Protein AF-0000000066663938 (afdb_homodimer)

Solvent-accessible surface area (backbone atoms only — not comparable to full-atom values): 31723 Å² total; per-residue (Å²): 136,83,80,75,76,76,66,83,67,75,71,70,69,79,73,55,31,62,50,38,33,52,41,7,46,52,50,48,52,39,32,51,70,61,69,44,49,64,62,58,51,16,53,75,69,70,47,55,51,65,57,51,51,29,36,38,62,12,59,49,89,76,73,57,59,69,59,50,51,50,51,25,60,74,40,65,51,56,67,74,59,42,45,27,44,40,19,33,60,68,52,79,90,44,55,67,40,74,49,52,59,57,61,68,32,47,70,86,52,59,66,61,61,63,55,56,70,59,35,40,34,38,45,33,38,27,58,70,50,73,56,68,70,65,52,41,65,61,45,44,39,40,27,46,48,47,55,41,70,82,54,51,72,66,56,48,50,50,53,34,49,57,48,54,57,56,30,46,50,58,65,38,85,76,78,41,21,33,38,40,36,39,34,29,45,49,32,79,55,36,36,44,63,44,46,66,37,40,19,52,40,30,42,48,46,34,57,48,41,70,41,91,48,31,45,46,24,32,29,44,40,80,49,35,56,77,55,30,57,68,60,66,42,35,34,40,36,32,44,52,55,44,99,87,63,44,66,66,47,80,52,37,33,39,33,79,47,65,65,28,37,38,39,35,47,44,67,69,56,44,50,51,50,52,52,48,51,53,52,51,54,68,58,20,42,54,54,67,60,22,35,49,49,31,45,49,52,17,49,60,38,69,99,136,84,81,77,78,78,67,86,68,76,72,70,70,79,73,55,30,62,51,38,33,52,41,7,46,53,50,47,52,39,31,50,73,61,68,44,51,64,62,56,50,16,52,76,69,70,46,54,52,65,56,52,51,30,35,38,62,12,58,50,87,75,72,56,57,67,58,50,52,49,50,26,59,76,41,64,50,55,65,74,57,40,45,25,45,38,19,33,58,67,51,80,88,43,55,67,39,76,48,51,59,58,59,68,31,45,69,85,52,61,66,60,60,64,54,57,70,59,35,42,35,38,46,31,38,26,56,69,50,73,56,69,69,65,50,41,64,60,45,45,40,40,28,47,49,46,54,40,69,82,55,51,73,66,54,48,50,51,54,33,49,57,48,54,58,55,30,46,52,58,64,38,84,77,78,40,20,34,37,41,37,39,34,29,44,51,34,78,55,37,36,44,64,42,45,65,37,40,20,52,39,30,42,48,46,36,57,50,42,70,40,91,47,30,44,47,25,32,29,45,40,80,51,35,56,77,55,30,55,68,60,66,41,36,34,39,36,32,46,50,54,44,97,86,63,44,64,67,46,80,51,37,32,39,33,79,46,65,65,29,36,37,40,35,47,46,65,70,56,44,51,50,53,53,52,47,51,53,51,50,55,69,58,20,42,54,53,66,59,22,34,51,49,29,46,51,52,18,49,59,39,68,99

Foldseek 3Di:
DPPPPPPVPPPPLLAAALLQQLLLCVLVVLCVVLVHDLVRLCVVLVHDSVQNVCSSRRNHPADDLVSLVVSCVVSVPDPLVSQQSSLSRPDDRDQKDWFFEPDSHHNVDDSVLSVLLLFQEKQKEAEAADDLLQADLLLQLQVVCVVCVPDDPVRSNVSSVVSPVSNCQQVPPPRRHAYAYEYECNNLVPDGNALLSSLVSLLSLLVVCVDPRYFYWYQYVVLPQQVVDDPHIKMKTARFADPVRHGPHAIWIWDDDDRTIIIHRPPVVSVVVVVVSVRSQVNTDGRVVRSVVSNVSSVVSVD/DPPPPPPPPPPPLLAAALLQQLLLCVLVVLCVVLVHDLVRLCVVLVHDSVQNVCSSRRNHPADDLVSLVVSCVVSVPDPLVSQQSSLSNPDDRDQKDWFFEPDSHHNVDDSVLSVLLQFQEKQKEAEAADDLLQADLLLQLQVVCVVCVPDDPVRSNVSSVVSPVSNCQQVPDPRRHAYAYEYECNNLVDDGNALLSSLVSLLSLLVVCVDPRYFYWYQYVVLPQQVVDDPHIKMKTARFAPPVRHGPHAIWIWDDDDRTIIIHRPPVVSVVVVVVSVRSQVNTDGRVVRSVVSNVSSVVSVD

Structure (mmCIF, N/CA/C/O backbone):
data_AF-0000000066663938-model_v1
#
loop_
_entity.id
_entity.type
_entity.pdbx_description
1 polymer 'Putative DNA-binding protein'
#
loop_
_atom_site.group_PDB
_atom_site.id
_atom_site.type_symbol
_atom_site.label_atom_id
_atom_site.label_alt_id
_atom_site.label_comp_id
_atom_site.label_asym_id
_atom_site.label_entity_id
_atom_site.label_seq_id
_atom_site.pdbx_PDB_ins_code
_atom_site.Cartn_x
_atom_site.Cartn_y
_atom_site.Cartn_z
_atom_site.occupancy
_atom_site.B_iso_or_equiv
_atom_site.auth_seq_id
_atom_site.auth_comp_id
_atom_site.auth_asym_id
_atom_site.auth_atom_id
_atom_site.pdbx_PDB_model_num
ATOM 1 N N . MET A 1 1 ? 27.156 15.609 -47.469 1 27.94 1 MET A N 1
ATOM 2 C CA . MET A 1 1 ? 26.047 16.125 -46.656 1 27.94 1 MET A CA 1
ATOM 3 C C . MET A 1 1 ? 26.062 15.523 -45.25 1 27.94 1 MET A C 1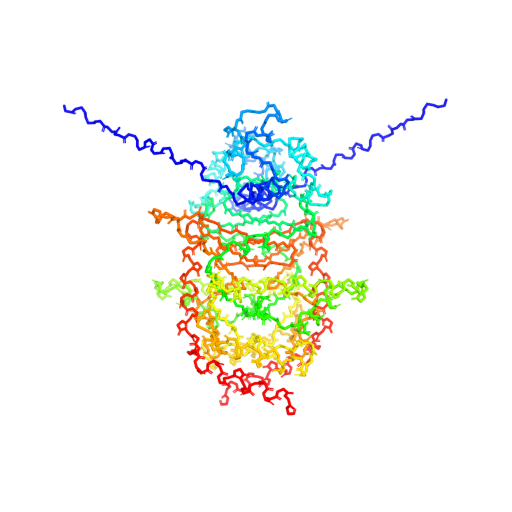
ATOM 5 O O . MET A 1 1 ? 25.922 14.312 -45.094 1 27.94 1 MET A O 1
ATOM 9 N N . SER A 1 2 ? 26.875 16.109 -44.25 1 29.33 2 SER A N 1
ATOM 10 C CA . SER A 1 2 ? 27.5 15.719 -42.969 1 29.33 2 SER A CA 1
ATOM 11 C C . SER A 1 2 ? 26.469 15.594 -41.875 1 29.33 2 SER A C 1
ATOM 13 O O . SER A 1 2 ? 25.953 16.609 -41.375 1 29.33 2 SER A O 1
ATOM 15 N N . GLY A 1 3 ? 25.516 14.672 -42.031 1 29.12 3 GLY A N 1
ATOM 16 C CA . GLY A 1 3 ? 24.344 14.609 -41.188 1 29.12 3 GLY A CA 1
ATOM 17 C C . GLY A 1 3 ? 24.672 14.5 -39.688 1 29.12 3 GLY A C 1
ATOM 18 O O . GLY A 1 3 ? 25.281 13.516 -39.281 1 29.12 3 GLY A O 1
ATOM 19 N N . ASN A 1 4 ? 24.891 15.703 -39 1 29.59 4 ASN A N 1
ATOM 20 C CA . ASN A 1 4 ? 25.234 15.984 -37.625 1 29.59 4 ASN A CA 1
ATOM 21 C C . ASN A 1 4 ? 24.25 15.344 -36.656 1 29.59 4 ASN A C 1
ATOM 23 O O . ASN A 1 4 ? 23.078 15.719 -36.625 1 29.59 4 ASN A O 1
ATOM 27 N N . HIS A 1 5 ? 24.266 14.031 -36.5 1 30.41 5 HIS A N 1
ATOM 28 C CA . HIS A 1 5 ? 23.422 13.367 -35.531 1 30.41 5 HIS A CA 1
ATOM 29 C C . HIS A 1 5 ? 23.594 13.984 -34.125 1 30.41 5 HIS A C 1
ATOM 31 O O . HIS A 1 5 ? 24.688 13.914 -33.562 1 30.41 5 HIS A O 1
ATOM 37 N N . ASP A 1 6 ? 22.938 15.141 -33.844 1 27.73 6 ASP A N 1
ATOM 38 C CA . ASP A 1 6 ? 22.891 15.797 -32.531 1 27.73 6 ASP A CA 1
ATOM 39 C C . ASP A 1 6 ? 22.531 14.797 -31.453 1 27.73 6 ASP A C 1
ATOM 41 O O . ASP A 1 6 ? 21.5 14.133 -31.516 1 27.73 6 ASP A O 1
ATOM 45 N N . ARG A 1 7 ? 23.516 14.156 -30.875 1 31.75 7 ARG A N 1
ATOM 46 C CA . ARG A 1 7 ? 23.391 13.359 -29.656 1 31.75 7 ARG A CA 1
ATOM 47 C C . ARG A 1 7 ? 22.594 14.086 -28.578 1 31.75 7 ARG A C 1
ATOM 49 O O . ARG A 1 7 ? 22.891 15.242 -28.266 1 31.75 7 ARG A O 1
ATOM 56 N N . PRO A 1 8 ? 21.297 13.789 -28.438 1 31.58 8 PRO A N 1
ATOM 57 C CA . PRO A 1 8 ? 20.594 14.578 -27.406 1 31.58 8 PRO A CA 1
ATOM 58 C C . PRO A 1 8 ? 21.391 14.672 -26.109 1 31.58 8 PRO A C 1
ATOM 60 O O . PRO A 1 8 ? 21.75 13.641 -25.531 1 31.58 8 PRO A O 1
ATOM 63 N N . SER A 1 9 ? 22.422 15.484 -25.969 1 31.88 9 SER A N 1
ATOM 64 C CA . SER A 1 9 ? 23.219 15.836 -24.797 1 31.88 9 SER A CA 1
ATOM 65 C C . SER A 1 9 ? 22.328 16.203 -23.609 1 31.88 9 SER A C 1
ATOM 67 O O . SER A 1 9 ? 22.797 16.797 -22.641 1 31.88 9 SER A O 1
ATOM 69 N N . GLY A 1 10 ? 21 16.203 -23.75 1 30.73 10 GLY A N 1
ATOM 70 C CA . GLY A 1 10 ? 20.328 16.828 -22.625 1 30.73 10 GLY A CA 1
ATOM 71 C C . GLY A 1 10 ? 20.766 16.281 -21.281 1 30.73 10 GLY A C 1
ATOM 72 O O . GLY A 1 10 ? 20.781 15.062 -21.078 1 30.73 10 GLY A O 1
ATOM 73 N N . THR A 1 11 ? 21.766 16.859 -20.672 1 33.12 11 THR A N 1
ATOM 74 C CA . THR A 1 11 ? 22.109 16.75 -19.25 1 33.12 11 THR A CA 1
ATOM 75 C C . THR A 1 11 ? 20.859 16.547 -18.406 1 33.12 11 THR A C 1
ATOM 77 O O . THR A 1 11 ? 20.047 17.453 -18.266 1 33.12 11 THR A O 1
ATOM 80 N N . GLU A 1 12 ? 20.094 15.609 -18.609 1 36.34 12 GLU A N 1
ATOM 81 C CA . GLU A 1 12 ? 19.047 15.352 -17.625 1 36.34 12 GLU A CA 1
ATOM 82 C C . GLU A 1 12 ? 19.516 15.672 -16.219 1 36.34 12 GLU A C 1
ATOM 84 O O . GLU A 1 12 ? 20.453 15.039 -15.703 1 36.34 12 GLU A O 1
ATOM 89 N N . SER A 1 13 ? 19.828 16.953 -15.836 1 39.16 13 SER A N 1
ATOM 90 C CA . SER A 1 13 ? 20.078 17.391 -14.469 1 39.16 13 SER A CA 1
ATOM 91 C C . SER A 1 13 ? 19.594 16.344 -13.461 1 39.16 13 SER A C 1
ATOM 93 O O . SER A 1 13 ? 18.453 15.883 -13.531 1 39.16 13 SER A O 1
ATOM 95 N N . ALA A 1 14 ? 20.375 15.414 -13.086 1 47.41 14 ALA A N 1
ATOM 96 C CA . ALA A 1 14 ? 20.172 14.359 -12.102 1 47.41 14 ALA A CA 1
ATOM 97 C C . ALA A 1 14 ? 19.141 14.781 -11.055 1 47.41 14 ALA A C 1
ATOM 99 O O . ALA A 1 14 ? 19.438 15.617 -10.195 1 47.41 14 ALA A O 1
ATOM 100 N N . SER A 1 15 ? 17.828 15.031 -11.375 1 60.56 15 SER A N 1
ATOM 101 C CA . SER A 1 15 ? 16.672 15.43 -10.562 1 60.56 15 SER A CA 1
ATOM 102 C C . SER A 1 15 ? 16.75 14.836 -9.164 1 60.56 15 SER A C 1
ATOM 104 O O . SER A 1 15 ? 17.062 13.656 -9 1 60.56 15 SER A O 1
ATOM 106 N N . SER A 1 16 ? 16.875 15.727 -8.148 1 78.5 16 SER A N 1
ATOM 107 C CA . SER A 1 16 ? 16.984 15.445 -6.719 1 78.5 16 SER A CA 1
ATOM 108 C C . SER A 1 16 ? 15.891 14.484 -6.27 1 78.5 16 SER A C 1
ATOM 110 O O . SER A 1 16 ? 14.766 14.531 -6.766 1 78.5 16 SER A O 1
ATOM 112 N N . THR A 1 17 ? 16.312 13.477 -5.574 1 83.31 17 THR A N 1
ATOM 113 C CA . THR A 1 17 ? 15.367 12.516 -5.02 1 83.31 17 THR A CA 1
ATOM 114 C C . THR A 1 17 ? 14.68 13.078 -3.779 1 83.31 17 THR A C 1
ATOM 116 O O . THR A 1 17 ? 15.164 14.047 -3.186 1 83.31 17 THR A O 1
ATOM 119 N N . LEU A 1 18 ? 13.625 12.508 -3.436 1 84.62 18 LEU A N 1
ATOM 120 C CA . LEU A 1 18 ? 12.805 13.031 -2.35 1 84.62 18 LEU A CA 1
ATOM 121 C C . LEU A 1 18 ? 13.578 13.047 -1.037 1 84.62 18 LEU A C 1
ATOM 123 O O . LEU A 1 18 ? 13.586 14.055 -0.323 1 84.62 18 LEU A O 1
ATOM 127 N N . PRO A 1 19 ? 14.281 11.945 -0.637 1 84.44 19 PRO A N 1
ATOM 128 C CA . PRO A 1 19 ? 15.008 12.008 0.629 1 84.44 19 PRO A CA 1
ATOM 129 C C . PRO A 1 19 ? 16.031 13.141 0.66 1 84.44 19 PRO A C 1
ATOM 131 O O . PRO A 1 19 ? 16.203 13.805 1.686 1 84.44 19 PRO A O 1
ATOM 134 N N . ARG A 1 20 ? 16.625 13.391 -0.423 1 86.81 20 ARG A N 1
ATOM 135 C CA . ARG A 1 20 ? 17.625 14.445 -0.487 1 86.81 20 ARG A CA 1
ATOM 136 C C . ARG A 1 20 ? 16.984 15.82 -0.386 1 86.81 20 ARG A C 1
ATOM 138 O O . ARG A 1 20 ? 17.516 16.703 0.295 1 86.81 20 ARG A O 1
ATOM 145 N N . ARG A 1 21 ? 15.922 15.961 -1.071 1 88.62 21 ARG A N 1
ATOM 146 C CA . ARG A 1 21 ? 15.219 17.234 -0.995 1 88.62 21 ARG A CA 1
ATOM 147 C C . ARG A 1 21 ? 14.695 17.5 0.417 1 88.62 21 ARG A C 1
ATOM 149 O O . ARG A 1 21 ? 14.766 18.625 0.914 1 88.62 21 ARG A O 1
ATOM 156 N N . GLN A 1 22 ? 14.164 16.438 1.05 1 88.06 22 GLN A N 1
ATOM 157 C CA . GLN A 1 22 ? 13.68 16.578 2.418 1 88.06 22 GLN A CA 1
ATOM 158 C C . GLN A 1 22 ? 14.812 16.922 3.373 1 88.06 22 GLN A C 1
ATOM 160 O O . GLN A 1 22 ? 14.664 17.797 4.242 1 88.06 22 GLN A O 1
ATOM 165 N N . LEU A 1 23 ? 15.906 16.266 3.227 1 89.69 23 LEU A N 1
ATOM 166 C CA . LEU A 1 23 ? 17.094 16.594 4.016 1 89.69 23 LEU A CA 1
ATOM 167 C C . LEU A 1 23 ? 17.453 18.062 3.861 1 89.69 23 LEU A C 1
ATOM 169 O O . LEU A 1 23 ? 17.641 18.766 4.855 1 89.69 23 LEU A O 1
ATOM 173 N N . GLY A 1 24 ? 17.531 18.469 2.66 1 91.56 24 GLY A N 1
ATOM 174 C CA . GLY A 1 24 ? 17.859 19.859 2.367 1 91.56 24 GLY A CA 1
ATOM 175 C C . GLY A 1 24 ? 16.906 20.859 2.99 1 91.56 24 GLY A C 1
ATOM 176 O O . GLY A 1 24 ? 17.328 21.875 3.539 1 91.56 24 GLY A O 1
ATOM 177 N N . ARG A 1 25 ? 15.656 20.562 2.9 1 88.56 25 ARG A N 1
ATOM 178 C CA . ARG A 1 25 ? 14.633 21.438 3.459 1 88.56 25 ARG A CA 1
ATOM 179 C C . ARG A 1 25 ? 14.797 21.594 4.969 1 88.56 25 ARG A C 1
ATOM 181 O O . ARG A 1 25 ? 14.75 22.703 5.496 1 88.56 25 ARG A O 1
ATOM 188 N N . TYR A 1 26 ? 15.008 20.484 5.637 1 90.25 26 TYR A N 1
ATOM 189 C CA . TYR A 1 26 ? 15.188 20.531 7.086 1 90.25 26 TYR A CA 1
ATOM 190 C C . TYR A 1 26 ? 16.422 21.344 7.453 1 90.25 26 TYR A C 1
ATOM 192 O O . TYR A 1 26 ? 16.375 22.188 8.359 1 90.25 26 TYR A O 1
ATOM 200 N N . LEU A 1 27 ? 17.453 21.109 6.727 1 93.69 27 LEU A N 1
ATOM 201 C CA . LEU A 1 27 ? 18.688 21.828 7.012 1 93.69 27 LEU A CA 1
ATOM 202 C C . LEU A 1 27 ? 18.5 23.328 6.793 1 93.69 27 LEU A C 1
ATOM 204 O O . LEU A 1 27 ? 18.922 24.141 7.621 1 93.69 27 LEU A O 1
ATOM 208 N N . ARG A 1 28 ? 17.875 23.641 5.715 1 93.19 28 ARG A N 1
ATOM 209 C CA . ARG A 1 28 ? 17.625 25.047 5.418 1 93.19 28 ARG A CA 1
ATOM 210 C C . ARG A 1 28 ? 16.781 25.703 6.504 1 93.19 28 ARG A C 1
ATOM 212 O O . ARG A 1 28 ? 17.109 26.781 6.977 1 93.19 28 ARG A O 1
ATOM 219 N N . ASP A 1 29 ? 15.727 25.047 6.887 1 90.88 29 ASP A N 1
ATOM 220 C CA . ASP A 1 29 ? 14.82 25.594 7.895 1 90.88 29 ASP A CA 1
ATOM 221 C C . ASP A 1 29 ? 15.539 25.812 9.219 1 90.88 29 ASP A C 1
ATOM 223 O O . ASP A 1 29 ? 15.383 26.859 9.852 1 90.88 29 ASP A O 1
ATOM 227 N N . TRP A 1 30 ? 16.312 24.891 9.602 1 92.5 30 TRP A N 1
ATOM 228 C CA . TRP A 1 30 ? 17 24.984 10.883 1 92.5 30 TRP A CA 1
ATOM 229 C C . TRP A 1 30 ? 18.141 26 10.805 1 92.5 30 TRP A C 1
ATOM 231 O O . TRP A 1 30 ? 18.406 26.719 11.773 1 92.5 30 TRP A O 1
ATOM 241 N N . ARG A 1 31 ? 18.766 26.031 9.641 1 95.94 31 ARG A N 1
ATOM 242 C CA . ARG A 1 31 ? 19.781 27.062 9.461 1 95.94 31 ARG A CA 1
ATOM 243 C C . ARG A 1 31 ? 19.172 28.453 9.648 1 95.94 31 ARG A C 1
ATOM 245 O O . ARG A 1 31 ? 19.734 29.297 10.359 1 95.94 31 ARG A O 1
ATOM 252 N N . THR A 1 32 ? 18.078 28.672 9.008 1 95.31 32 THR A N 1
ATOM 253 C CA . THR A 1 32 ? 17.391 29.953 9.07 1 95.31 32 THR A CA 1
ATOM 254 C C . THR A 1 32 ? 16.906 30.234 10.492 1 95.31 32 THR A C 1
ATOM 256 O O . THR A 1 32 ? 17 31.375 10.961 1 95.31 32 THR A O 1
ATOM 259 N N . GLN A 1 33 ? 16.438 29.297 11.133 1 93 33 GLN A N 1
ATOM 260 C CA . GLN A 1 33 ? 15.984 29.453 12.508 1 93 33 GLN A CA 1
ATOM 261 C C . GLN A 1 33 ? 17.141 29.828 13.438 1 93 33 GLN A C 1
ATOM 263 O O . GLN A 1 33 ? 16.953 30.547 14.414 1 93 33 GLN A O 1
ATOM 268 N N . ALA A 1 34 ? 18.266 29.312 13.156 1 94.44 34 ALA A N 1
ATOM 269 C CA . ALA A 1 34 ? 19.453 29.594 13.945 1 94.44 34 ALA A CA 1
ATOM 270 C C . ALA A 1 34 ? 20.016 30.969 13.617 1 94.44 34 ALA A C 1
ATOM 272 O O . ALA A 1 34 ? 20.984 31.422 14.234 1 94.44 34 ALA A O 1
ATOM 273 N N . GLY A 1 35 ? 19.469 31.594 12.57 1 96.31 35 GLY A N 1
ATOM 274 C CA . GLY A 1 35 ? 19.875 32.938 12.195 1 96.31 35 GLY A CA 1
ATOM 275 C C . GLY A 1 35 ? 21.141 32.969 11.359 1 96.31 35 GLY A C 1
ATOM 276 O O . GLY A 1 35 ? 21.844 33.969 11.305 1 96.31 35 GLY A O 1
ATOM 277 N N . LEU A 1 36 ? 21.438 31.938 10.766 1 96.94 36 LEU A N 1
ATOM 278 C CA . LEU A 1 36 ? 22.672 31.859 9.984 1 96.94 36 LEU A CA 1
ATOM 279 C C . LEU A 1 36 ? 22.375 32 8.5 1 96.94 36 LEU A C 1
ATOM 281 O O . LEU A 1 36 ? 21.391 31.453 8 1 96.94 36 LEU A O 1
ATOM 285 N N . THR A 1 37 ? 23.172 32.688 7.789 1 96.94 37 THR A N 1
ATOM 286 C CA . THR A 1 37 ? 23.141 32.719 6.332 1 96.94 37 THR A CA 1
ATOM 287 C C . THR A 1 37 ? 23.891 31.531 5.754 1 96.94 37 THR A C 1
ATOM 289 O O . THR A 1 37 ? 24.594 30.828 6.477 1 96.94 37 THR A O 1
ATOM 292 N N . ILE A 1 38 ? 23.703 31.281 4.477 1 96.44 38 ILE A N 1
ATOM 293 C CA . ILE A 1 38 ? 24.438 30.234 3.789 1 96.44 38 ILE A CA 1
ATOM 294 C C . ILE A 1 38 ? 25.938 30.469 3.916 1 96.44 38 ILE A C 1
ATOM 296 O O . ILE A 1 38 ? 26.703 29.547 4.168 1 96.44 38 ILE A O 1
ATOM 300 N N . ALA A 1 39 ? 26.328 31.734 3.789 1 96.25 39 ALA A N 1
ATOM 301 C CA . ALA A 1 39 ? 27.734 32.094 3.861 1 96.25 39 ALA A CA 1
ATOM 302 C C . ALA A 1 39 ? 28.312 31.797 5.242 1 96.25 39 ALA A C 1
ATOM 304 O O . ALA A 1 39 ? 29.391 31.219 5.355 1 96.25 39 ALA A O 1
ATOM 305 N N . GLU A 1 40 ? 27.594 32.156 6.227 1 96.88 40 GLU A N 1
ATOM 306 C CA . GLU A 1 40 ? 28.047 31.938 7.598 1 96.88 40 GLU A CA 1
ATOM 307 C C . GLU A 1 40 ? 28.141 30.453 7.914 1 96.88 40 GLU A C 1
ATOM 309 O O . GLU A 1 40 ? 29.156 29.984 8.461 1 96.88 40 GLU A O 1
ATOM 314 N N . ALA A 1 41 ? 27.125 29.734 7.578 1 97.31 41 ALA A N 1
ATOM 315 C CA . ALA A 1 41 ? 27.094 28.297 7.859 1 97.31 41 ALA A CA 1
ATOM 316 C C . ALA A 1 41 ? 28.203 27.562 7.09 1 97.31 41 ALA A C 1
ATOM 318 O O . ALA A 1 41 ? 28.844 26.672 7.629 1 97.31 41 ALA A O 1
ATOM 319 N N . SER A 1 42 ? 28.359 27.891 5.871 1 96.69 42 SER A N 1
ATOM 320 C CA . SER A 1 42 ? 29.391 27.234 5.062 1 96.69 42 SER A CA 1
ATOM 321 C C . SER A 1 42 ? 30.781 27.484 5.629 1 96.69 42 SER A C 1
ATOM 323 O O . SER A 1 42 ? 31.625 26.594 5.613 1 96.69 42 SER A O 1
ATOM 325 N N . ARG A 1 43 ? 31.047 28.641 6.086 1 95.56 43 ARG A N 1
ATOM 326 C CA . ARG A 1 43 ? 32.344 28.969 6.695 1 95.56 43 ARG A CA 1
ATOM 327 C C . ARG A 1 43 ? 32.594 28.109 7.918 1 95.56 43 ARG A C 1
ATOM 329 O O . ARG A 1 43 ? 33.719 27.578 8.094 1 95.56 43 ARG A O 1
ATOM 336 N N . LEU A 1 44 ? 31.594 27.984 8.703 1 95.06 44 LEU A N 1
ATOM 337 C CA . LEU A 1 44 ? 31.719 27.156 9.898 1 95.06 44 LEU A CA 1
ATOM 338 C C . LEU A 1 44 ? 32.031 25.719 9.531 1 95.06 44 LEU A C 1
ATOM 340 O O . LEU A 1 44 ? 32.75 25.016 10.266 1 95.06 44 LEU A O 1
ATOM 344 N N . MET A 1 45 ? 31.594 25.25 8.414 1 94.69 45 MET A N 1
ATOM 345 C CA . MET A 1 45 ? 31.812 23.906 7.922 1 94.69 45 MET A CA 1
ATOM 346 C C . MET A 1 45 ? 33.125 23.812 7.137 1 94.69 45 MET A C 1
ATOM 348 O O . MET A 1 45 ? 33.531 22.719 6.719 1 94.69 45 MET A O 1
ATOM 352 N N . GLU A 1 46 ? 33.625 25 6.844 1 94.5 46 GLU A N 1
ATOM 353 C CA . GLU A 1 46 ? 34.781 25.109 5.969 1 94.5 46 GLU A CA 1
ATOM 354 C C . GLU A 1 46 ? 34.469 24.609 4.562 1 94.5 46 GLU A C 1
ATOM 356 O O . GLU A 1 46 ? 35.219 23.844 3.98 1 94.5 46 GLU A O 1
ATOM 361 N N . TRP A 1 47 ? 33.281 24.891 4.152 1 92.19 47 TRP A N 1
ATOM 362 C CA . TRP A 1 47 ? 32.812 24.578 2.809 1 92.19 47 TRP A CA 1
ATOM 363 C C . TRP A 1 47 ? 32.688 25.844 1.973 1 92.19 47 TRP A C 1
ATOM 365 O O . TRP A 1 47 ? 32.719 26.953 2.51 1 92.19 47 TRP A O 1
ATOM 375 N N . GLY A 1 48 ? 32.656 25.672 0.633 1 93.44 48 GLY A N 1
ATOM 376 C CA . GLY A 1 48 ? 32.125 26.719 -0.219 1 93.44 48 GLY A CA 1
ATOM 377 C C . GLY A 1 48 ? 30.609 26.875 -0.106 1 93.44 48 GLY A C 1
ATOM 378 O O . GLY A 1 48 ? 29.906 25.906 0.155 1 93.44 48 GLY A O 1
ATOM 379 N N . ALA A 1 49 ? 30.156 28.094 -0.351 1 94.25 49 ALA A N 1
ATOM 380 C CA . ALA A 1 49 ? 28.719 28.375 -0.275 1 94.25 49 ALA A CA 1
ATOM 381 C C . ALA A 1 49 ? 27.938 27.516 -1.257 1 94.25 49 ALA A C 1
ATOM 383 O O . ALA A 1 49 ? 26.812 27.094 -0.962 1 94.25 49 ALA A O 1
ATOM 384 N N . SER A 1 50 ? 28.484 27.203 -2.332 1 94.25 50 SER A N 1
ATOM 385 C CA . SER A 1 50 ? 27.812 26.422 -3.363 1 94.25 50 SER A CA 1
ATOM 386 C C . SER A 1 50 ? 27.547 24.984 -2.896 1 94.25 50 SER A C 1
ATOM 388 O O . SER A 1 50 ? 26.531 24.391 -3.25 1 94.25 50 SER A O 1
ATOM 390 N N . THR A 1 51 ? 28.438 24.547 -2.158 1 93.12 51 THR A N 1
ATOM 391 C CA . THR A 1 51 ? 28.312 23.188 -1.646 1 93.12 51 THR A CA 1
ATOM 392 C C . THR A 1 51 ? 27.094 23.062 -0.726 1 93.12 51 THR A C 1
ATOM 394 O O . THR A 1 51 ? 26.281 22.156 -0.889 1 93.12 51 THR A O 1
ATOM 397 N N . LEU A 1 52 ? 27.031 23.969 0.163 1 95.12 52 LEU A N 1
ATOM 398 C CA . LEU A 1 52 ? 25.891 23.953 1.082 1 95.12 52 LEU A CA 1
ATOM 399 C C . LEU A 1 52 ? 24.594 24.25 0.346 1 95.12 52 LEU A C 1
ATOM 401 O O . LEU A 1 52 ? 23.562 23.641 0.639 1 95.12 52 LEU A O 1
ATOM 405 N N . GLN A 1 53 ? 24.625 25.125 -0.532 1 93.88 53 GLN A N 1
ATOM 406 C CA . GLN A 1 53 ? 23.453 25.453 -1.32 1 93.88 53 GLN A CA 1
ATOM 407 C C . GLN A 1 53 ? 22.938 24.234 -2.076 1 93.88 53 GLN A C 1
ATOM 409 O O . GLN A 1 53 ? 21.719 23.969 -2.094 1 93.88 53 GLN A O 1
ATOM 414 N N . ARG A 1 54 ? 23.828 23.5 -2.66 1 92.69 54 ARG A N 1
ATOM 415 C CA . ARG A 1 54 ? 23.453 22.297 -3.385 1 92.69 54 ARG A CA 1
ATOM 416 C C . ARG A 1 54 ? 22.859 21.25 -2.439 1 92.69 54 ARG A C 1
ATOM 418 O O . ARG A 1 54 ? 21.891 20.562 -2.783 1 92.69 54 ARG A O 1
ATOM 425 N N . LEU A 1 55 ? 23.438 21.188 -1.304 1 92.81 55 LEU A N 1
ATOM 426 C CA . LEU A 1 55 ? 22.922 20.25 -0.3 1 92.81 55 LEU A CA 1
ATOM 427 C C . LEU A 1 55 ? 21.5 20.625 0.108 1 92.81 55 LEU A C 1
ATOM 429 O O . LEU A 1 55 ? 20.625 19.766 0.139 1 92.81 55 LEU A O 1
ATOM 433 N N . GLU A 1 56 ? 21.297 21.891 0.351 1 92.75 56 GLU A N 1
ATOM 434 C CA . GLU A 1 56 ? 20 22.359 0.82 1 92.75 56 GLU A CA 1
ATOM 435 C C . GLU A 1 56 ? 18.953 22.266 -0.289 1 92.75 56 GLU A C 1
ATOM 437 O O . GLU A 1 56 ? 17.75 22.266 -0.018 1 92.75 56 GLU A O 1
ATOM 442 N N . LYS A 1 57 ? 19.438 22.188 -1.513 1 89 57 LYS A N 1
ATOM 443 C CA . LYS A 1 57 ? 18.531 22.047 -2.65 1 89 57 LYS A CA 1
ATOM 444 C C . LYS A 1 57 ? 18.328 20.578 -3.021 1 89 57 LYS A C 1
ATOM 446 O O . LYS A 1 57 ? 17.609 20.281 -3.979 1 89 57 LYS A O 1
ATOM 451 N N . GLY A 1 58 ? 18.969 19.734 -2.273 1 88.38 58 GLY A N 1
ATOM 452 C CA . GLY A 1 58 ? 18.875 18.312 -2.553 1 88.38 58 GLY A CA 1
ATOM 453 C C . GLY A 1 58 ? 19.688 17.891 -3.762 1 88.38 58 GLY A C 1
ATOM 454 O O . GLY A 1 58 ? 19.406 16.859 -4.383 1 88.38 58 GLY A O 1
ATOM 455 N N . GLN A 1 59 ? 20.719 18.625 -4.141 1 86.75 59 GLN A N 1
ATOM 456 C CA . GLN A 1 59 ? 21.438 18.406 -5.387 1 86.75 59 GLN A CA 1
ATOM 457 C C . GLN A 1 59 ? 22.891 17.984 -5.113 1 86.75 59 GLN A C 1
ATOM 459 O O . GLN A 1 59 ? 23.719 17.969 -6.027 1 86.75 59 GLN A O 1
ATOM 464 N N . ALA A 1 60 ? 23.172 17.688 -3.898 1 87.88 60 ALA A N 1
ATOM 465 C CA . ALA A 1 60 ? 24.516 17.25 -3.582 1 87.88 60 ALA A CA 1
ATOM 466 C C . ALA A 1 60 ? 24.781 15.836 -4.109 1 87.88 60 ALA A C 1
ATOM 468 O O . ALA A 1 60 ? 23.938 14.945 -3.932 1 87.88 60 ALA A O 1
ATOM 469 N N . ASP A 1 61 ? 25.828 15.641 -4.703 1 80.69 61 ASP A N 1
ATOM 470 C CA . ASP A 1 61 ? 26.172 14.336 -5.262 1 80.69 61 ASP A CA 1
ATOM 471 C C . ASP A 1 61 ? 26.516 13.336 -4.16 1 80.69 61 ASP A C 1
ATOM 473 O O . ASP A 1 61 ? 26.094 12.188 -4.199 1 80.69 61 ASP A O 1
ATOM 477 N N . ARG A 1 62 ? 27.359 13.734 -3.34 1 83.25 62 ARG A N 1
ATOM 478 C CA . ARG A 1 62 ? 27.797 12.883 -2.234 1 83.25 62 ARG A CA 1
ATOM 479 C C . ARG A 1 62 ? 27.484 13.539 -0.891 1 83.25 62 ARG A C 1
ATOM 481 O O . ARG A 1 62 ? 27.781 14.711 -0.683 1 83.25 62 ARG A O 1
ATOM 488 N N . ILE A 1 63 ? 26.875 12.781 -0.053 1 86.75 63 ILE A N 1
ATOM 489 C CA . ILE A 1 63 ? 26.531 13.25 1.283 1 86.75 63 ILE A CA 1
ATOM 490 C C . ILE A 1 63 ? 27.156 12.328 2.332 1 86.75 63 ILE A C 1
ATOM 492 O O . ILE A 1 63 ? 26.906 11.125 2.33 1 86.75 63 ILE A O 1
ATOM 496 N N . ARG A 1 64 ? 28 12.906 3.129 1 86.62 64 ARG A N 1
ATOM 497 C CA . ARG A 1 64 ? 28.578 12.133 4.223 1 86.62 64 ARG A CA 1
ATOM 498 C C . ARG A 1 64 ? 27.812 12.359 5.52 1 86.62 64 ARG A C 1
ATOM 500 O O . ARG A 1 64 ? 27.484 13.492 5.859 1 86.62 64 ARG A O 1
ATOM 507 N N . THR A 1 65 ? 27.531 11.273 6.363 1 89.69 65 THR A N 1
ATOM 508 C CA . THR A 1 65 ? 26.766 11.367 7.602 1 89.69 65 THR A CA 1
ATOM 509 C C . THR A 1 65 ? 27.484 12.242 8.617 1 89.69 65 THR A C 1
ATOM 511 O O . THR A 1 65 ? 26.844 12.945 9.406 1 89.69 65 THR A O 1
ATOM 514 N N . ILE A 1 66 ? 28.781 12.242 8.602 1 89.25 66 ILE A N 1
ATOM 515 C CA . ILE A 1 66 ? 29.547 13.047 9.539 1 89.25 66 ILE A CA 1
ATOM 516 C C . ILE A 1 66 ? 29.312 14.531 9.266 1 89.25 66 ILE A C 1
ATOM 518 O O . ILE A 1 66 ? 29.266 15.336 10.195 1 89.25 66 ILE A O 1
ATOM 522 N N . ASP A 1 67 ? 29.219 14.922 8.047 1 92.56 67 ASP A N 1
ATOM 523 C CA . ASP A 1 67 ? 28.922 16.312 7.695 1 92.56 67 ASP A CA 1
ATOM 524 C C . ASP A 1 67 ? 27.531 16.719 8.172 1 92.56 67 ASP A C 1
ATOM 526 O O . ASP A 1 67 ? 27.344 17.828 8.672 1 92.56 67 ASP A O 1
ATOM 530 N N . ILE A 1 68 ? 26.578 15.805 8.039 1 94.25 68 ILE A N 1
ATOM 531 C CA . ILE A 1 68 ? 25.219 16.062 8.492 1 94.25 68 ILE A CA 1
ATOM 532 C C . ILE A 1 68 ? 25.203 16.234 10.016 1 94.25 68 ILE A C 1
ATOM 534 O O . ILE A 1 68 ? 24.562 17.141 10.539 1 94.25 68 ILE A O 1
ATOM 538 N N . GLN A 1 69 ? 25.969 15.398 10.664 1 91.94 69 GLN A N 1
ATOM 539 C CA . GLN A 1 69 ? 26.094 15.516 12.117 1 91.94 69 GLN A CA 1
ATOM 540 C C . GLN A 1 69 ? 26.656 16.875 12.516 1 91.94 69 GLN A C 1
ATOM 542 O O . GLN A 1 69 ? 26.172 17.5 13.469 1 91.94 69 GLN A O 1
ATOM 547 N N . GLU A 1 70 ? 27.609 17.281 11.844 1 93.56 70 GLU A N 1
ATOM 548 C CA . GLU A 1 70 ? 28.234 18.562 12.164 1 93.56 70 GLU A CA 1
ATOM 549 C C . GLU A 1 70 ? 27.281 19.734 11.906 1 93.56 70 GLU A C 1
ATOM 551 O O . GLU A 1 70 ? 27.188 20.656 12.711 1 93.56 70 GLU A O 1
ATOM 556 N N . LEU A 1 71 ? 26.562 19.672 10.805 1 96.31 71 LEU A N 1
ATOM 557 C CA . LEU A 1 71 ? 25.562 20.703 10.523 1 96.31 71 LEU A CA 1
ATOM 558 C C . LEU A 1 71 ? 24.5 20.734 11.609 1 96.31 71 LEU A C 1
ATOM 560 O O . LEU A 1 71 ? 24.062 21.812 12.031 1 96.31 71 LEU A O 1
ATOM 564 N N . CYS A 1 72 ? 24.109 19.547 12.07 1 95.06 72 CYS A N 1
ATOM 565 C CA . CYS A 1 72 ? 23.109 19.469 13.125 1 95.06 72 CYS A CA 1
ATOM 566 C C . CYS A 1 72 ? 23.625 20.125 14.406 1 95.06 72 CYS A C 1
ATOM 568 O O . CYS A 1 72 ? 22.875 20.844 15.078 1 95.06 72 CYS A O 1
ATOM 570 N N . ARG A 1 73 ? 24.828 19.922 14.688 1 94.25 73 ARG A N 1
ATOM 571 C CA . ARG A 1 73 ? 25.453 20.547 15.852 1 94.25 73 ARG A CA 1
ATOM 572 C C . ARG A 1 73 ? 25.469 22.062 15.703 1 94.25 73 ARG A C 1
ATOM 574 O O . ARG A 1 73 ? 25.062 22.797 16.609 1 94.25 73 ARG A O 1
ATOM 581 N N . ILE A 1 74 ? 25.859 22.531 14.578 1 95.81 74 ILE A N 1
ATOM 582 C CA . ILE A 1 74 ? 25.984 23.953 14.312 1 95.81 74 ILE A CA 1
ATOM 583 C C . ILE A 1 74 ? 24.625 24.625 14.406 1 95.81 74 ILE A C 1
ATOM 585 O O . ILE A 1 74 ? 24.5 25.734 14.953 1 95.81 74 ILE A O 1
ATOM 589 N N . TYR A 1 75 ? 23.609 23.922 13.867 1 96.88 75 TYR A N 1
ATOM 590 C CA . TYR A 1 75 ? 22.281 24.531 13.797 1 96.88 75 TYR A CA 1
ATOM 591 C C . TYR A 1 75 ? 21.531 24.312 15.102 1 96.88 75 TYR A C 1
ATOM 593 O O . TYR A 1 75 ? 20.469 24.906 15.305 1 96.88 75 TYR A O 1
ATOM 601 N N . GLY A 1 76 ? 22.016 23.453 15.992 1 94.81 76 GLY A N 1
ATOM 602 C CA . GLY A 1 76 ? 21.328 23.172 17.25 1 94.81 76 GLY A CA 1
ATOM 603 C C . GLY A 1 76 ? 20.156 22.219 17.078 1 94.81 76 GLY A C 1
ATOM 604 O O . GLY A 1 76 ? 19.156 22.344 17.781 1 94.81 76 GLY A O 1
ATOM 605 N N . ILE A 1 77 ? 20.281 21.328 16.172 1 92.19 77 ILE A N 1
ATOM 606 C CA . ILE A 1 77 ? 19.234 20.344 15.945 1 92.19 77 ILE A CA 1
ATOM 607 C C . ILE A 1 77 ? 19.297 19.25 17 1 92.19 77 ILE A C 1
ATOM 609 O O . ILE A 1 77 ? 20.359 18.672 17.25 1 92.19 77 ILE A O 1
ATOM 613 N N . PRO A 1 78 ? 18.172 19 17.641 1 89.38 78 PRO A N 1
ATOM 614 C CA . PRO A 1 78 ? 18.141 17.938 18.656 1 89.38 78 PRO A CA 1
ATOM 615 C C . PRO A 1 78 ? 18.578 16.594 18.094 1 89.38 78 PRO A C 1
ATOM 617 O O . PRO A 1 78 ? 18.375 16.312 16.922 1 89.38 78 PRO A O 1
ATOM 620 N N . ASP A 1 79 ? 19 15.688 18.953 1 85.88 79 ASP A N 1
ATOM 621 C CA . ASP A 1 79 ? 19.625 14.422 18.578 1 85.88 79 ASP A CA 1
ATOM 622 C C . ASP A 1 79 ? 18.625 13.531 17.828 1 85.88 79 ASP A C 1
ATOM 624 O O . ASP A 1 79 ? 18.984 12.875 16.844 1 85.88 79 ASP A O 1
ATOM 628 N N . GLU A 1 80 ? 17.453 13.484 18.297 1 79.19 80 GLU A N 1
ATOM 629 C CA . GLU A 1 80 ? 16.453 12.625 17.672 1 79.19 80 GLU A CA 1
ATOM 630 C C . GLU A 1 80 ? 16.203 13.023 16.219 1 79.19 80 GLU A C 1
ATOM 632 O O . GLU A 1 80 ? 16.094 12.164 15.344 1 79.19 80 GLU A O 1
ATOM 637 N N . LEU A 1 81 ? 16.156 14.266 16.016 1 85.06 81 LEU A N 1
ATOM 638 C CA . LEU A 1 81 ? 15.961 14.773 14.664 1 85.06 81 LEU A CA 1
ATOM 639 C C . LEU A 1 81 ? 17.219 14.562 13.82 1 85.06 81 LEU A C 1
ATOM 641 O O . LEU A 1 81 ? 17.125 14.227 12.633 1 85.06 81 LEU A O 1
ATOM 645 N N . ALA A 1 82 ? 18.328 14.68 14.445 1 88.88 82 ALA A N 1
ATOM 646 C CA . ALA A 1 82 ? 19.594 14.5 13.742 1 88.88 82 ALA A CA 1
ATOM 647 C C . ALA A 1 82 ? 19.719 13.078 13.195 1 88.88 82 ALA A C 1
ATOM 649 O O . ALA A 1 82 ? 20.188 12.875 12.07 1 88.88 82 ALA A O 1
ATOM 650 N N . ASP A 1 83 ? 19.266 12.18 13.945 1 87.56 83 ASP A N 1
ATOM 651 C CA . ASP A 1 83 ? 19.312 10.789 13.5 1 87.56 83 ASP A CA 1
ATOM 652 C C . ASP A 1 83 ? 18.422 10.578 12.281 1 87.56 83 ASP A C 1
ATOM 654 O O . ASP A 1 83 ? 18.781 9.82 11.367 1 87.56 83 ASP A O 1
ATOM 658 N N . GLY A 1 84 ? 17.312 11.227 12.312 1 86.69 84 GLY A N 1
ATOM 659 C CA . GLY A 1 84 ? 16.438 11.18 11.156 1 86.69 84 GLY A CA 1
ATOM 660 C C . GLY A 1 84 ? 17.062 11.766 9.906 1 86.69 84 GLY A C 1
ATOM 661 O O . GLY A 1 84 ? 16.953 11.203 8.82 1 86.69 84 GLY A O 1
ATOM 662 N N . LEU A 1 85 ? 17.75 12.836 10.133 1 90.19 85 LEU A N 1
ATOM 663 C CA . LEU A 1 85 ? 18.406 13.5 9.008 1 90.19 85 LEU A CA 1
ATOM 664 C C . LEU A 1 85 ? 19.547 12.648 8.461 1 90.19 85 LEU A C 1
ATOM 666 O O . LEU A 1 85 ? 19.719 12.547 7.242 1 90.19 85 LEU A O 1
ATOM 670 N N . LYS A 1 86 ? 20.281 12.016 9.32 1 88.5 86 LYS A N 1
ATOM 671 C CA . LYS A 1 86 ? 21.328 11.086 8.891 1 88.5 86 LYS A CA 1
ATOM 672 C C . LYS A 1 86 ? 20.734 9.914 8.117 1 88.5 86 LYS A C 1
ATOM 674 O O . LYS A 1 86 ? 21.297 9.469 7.121 1 88.5 86 LYS A O 1
ATOM 679 N N . GLY A 1 87 ? 19.641 9.469 8.602 1 85.56 87 GLY A N 1
ATOM 680 C CA . GLY A 1 87 ? 18.938 8.414 7.887 1 85.56 87 GLY A CA 1
ATOM 681 C C . GLY A 1 87 ? 18.547 8.812 6.477 1 85.56 87 GLY A C 1
ATOM 682 O O . GLY A 1 87 ? 18.688 8.023 5.539 1 85.56 87 GLY A O 1
ATOM 683 N N . LEU A 1 88 ? 18 10.016 6.375 1 85.56 88 LEU A N 1
ATOM 684 C CA . LEU A 1 88 ? 17.656 10.531 5.051 1 85.56 88 LEU A CA 1
ATOM 685 C C . LEU A 1 88 ? 18.875 10.562 4.145 1 85.56 88 LEU A C 1
ATOM 687 O O . LEU A 1 88 ? 18.797 10.195 2.971 1 85.56 88 LEU A O 1
ATOM 691 N N . ALA A 1 89 ? 19.984 10.93 4.652 1 85.94 89 ALA A N 1
ATOM 692 C CA . ALA A 1 89 ? 21.219 11.047 3.896 1 85.94 89 ALA A CA 1
ATOM 693 C C . ALA A 1 89 ? 21.688 9.688 3.396 1 85.94 89 ALA A C 1
ATOM 695 O O . ALA A 1 89 ? 22.344 9.586 2.35 1 85.94 89 ALA A O 1
ATOM 696 N N . GLN A 1 90 ? 21.312 8.664 4.09 1 85.19 90 GLN A N 1
ATOM 697 C CA . GLN A 1 90 ? 21.812 7.32 3.799 1 85.19 90 GLN A CA 1
ATOM 698 C C . GLN A 1 90 ? 20.875 6.586 2.838 1 85.19 90 GLN A C 1
ATOM 700 O O . GLN A 1 90 ? 21.188 5.477 2.393 1 85.19 90 GLN A O 1
ATOM 705 N N . GLN A 1 91 ? 19.766 7.234 2.566 1 78.31 91 GLN A N 1
ATOM 706 C CA . GLN A 1 91 ? 18.828 6.566 1.673 1 78.31 91 GLN A CA 1
ATOM 707 C C . GLN A 1 91 ? 19.359 6.523 0.244 1 78.31 91 GLN A C 1
ATOM 709 O O . GLN A 1 91 ? 20.125 7.406 -0.168 1 78.31 91 GLN A O 1
ATOM 714 N N . ALA A 1 92 ? 18.969 5.398 -0.488 1 67.94 92 ALA A N 1
ATOM 715 C CA . ALA A 1 92 ? 19.328 5.277 -1.897 1 67.94 92 ALA A CA 1
ATOM 716 C C . ALA A 1 92 ? 18.625 6.344 -2.734 1 67.94 92 ALA A C 1
ATOM 718 O O . ALA A 1 92 ? 17.578 6.855 -2.348 1 67.94 92 ALA A O 1
ATOM 719 N N . ALA A 1 93 ? 19.266 6.781 -3.787 1 67.38 93 ALA A N 1
ATOM 720 C CA . ALA A 1 93 ? 18.719 7.77 -4.715 1 67.38 93 ALA A CA 1
ATOM 721 C C . ALA A 1 93 ? 17.766 7.113 -5.719 1 67.38 93 ALA A C 1
ATOM 723 O O . ALA A 1 93 ? 18.188 6.738 -6.816 1 67.38 93 ALA A O 1
ATOM 724 N N . VAL A 1 94 ? 16.562 6.887 -5.25 1 73.38 94 VAL A N 1
ATOM 725 C CA . VAL A 1 94 ? 15.586 6.238 -6.121 1 73.38 94 VAL A CA 1
ATOM 726 C C . VAL A 1 94 ? 14.352 7.125 -6.262 1 73.38 94 VAL A C 1
ATOM 728 O O . VAL A 1 94 ? 14.031 7.898 -5.355 1 73.38 94 VAL A O 1
ATOM 731 N N . LYS A 1 95 ? 13.695 7.02 -7.34 1 75.94 95 LYS A N 1
ATOM 732 C CA . LYS A 1 95 ? 12.508 7.824 -7.617 1 75.94 95 LYS A CA 1
ATOM 733 C C . LYS A 1 95 ? 11.266 7.219 -6.965 1 75.94 95 LYS A C 1
ATOM 735 O O . LYS A 1 95 ? 10.258 7.902 -6.789 1 75.94 95 LYS A O 1
ATOM 740 N N . SER A 1 96 ? 11.258 5.949 -6.738 1 77.44 96 SER A N 1
ATOM 741 C CA . SER A 1 96 ? 10.242 5.258 -5.949 1 77.44 96 SER A CA 1
ATOM 742 C C . SER A 1 96 ? 10.828 4.707 -4.652 1 77.44 96 SER A C 1
ATOM 744 O O . SER A 1 96 ? 11.578 3.729 -4.672 1 77.44 96 SER A O 1
ATOM 746 N N . TRP A 1 97 ? 10.398 5.461 -3.635 1 79.62 97 TRP A N 1
ATOM 747 C CA . TRP A 1 97 ? 11.094 5.23 -2.373 1 79.62 97 TRP A CA 1
ATOM 748 C C . TRP A 1 97 ? 10.164 4.586 -1.348 1 79.62 97 TRP A C 1
ATOM 750 O O . TRP A 1 97 ? 9.148 5.172 -0.974 1 79.62 97 TRP A O 1
ATOM 760 N N . TRP A 1 98 ? 10.531 3.371 -0.973 1 79.06 98 TRP A N 1
ATOM 761 C CA . TRP A 1 98 ? 9.914 2.738 0.191 1 79.06 98 TRP A CA 1
ATOM 762 C C . TRP A 1 98 ? 10.68 3.084 1.465 1 79.06 98 TRP A C 1
ATOM 764 O O . TRP A 1 98 ? 11.836 2.682 1.633 1 79.06 98 TRP A O 1
ATOM 774 N N . HIS A 1 99 ? 10.008 3.793 2.352 1 79.12 99 HIS A N 1
ATOM 775 C CA . HIS A 1 99 ? 10.539 4.164 3.658 1 79.12 99 HIS A CA 1
ATOM 776 C C . HIS A 1 99 ? 10.062 3.199 4.738 1 79.12 99 HIS A C 1
ATOM 778 O O . HIS A 1 99 ? 8.992 3.387 5.32 1 79.12 99 HIS A O 1
ATOM 784 N N . ALA A 1 100 ? 10.891 2.211 5 1 76.75 100 ALA A N 1
ATOM 785 C CA . ALA A 1 100 ? 10.547 1.249 6.043 1 76.75 100 ALA A CA 1
ATOM 786 C C . ALA A 1 100 ? 10.727 1.863 7.43 1 76.75 100 ALA A C 1
ATOM 788 O O . ALA A 1 100 ? 11.742 2.498 7.711 1 76.75 100 ALA A O 1
ATOM 789 N N . TYR A 1 101 ? 9.766 1.646 8.242 1 77.12 101 TYR A N 1
ATOM 790 C CA . TYR A 1 101 ? 9.836 2.213 9.586 1 77.12 101 TYR A CA 1
ATOM 791 C C . TYR A 1 101 ? 10.922 1.526 10.406 1 77.12 101 TYR A C 1
ATOM 793 O O . TYR A 1 101 ? 11.016 0.297 10.422 1 77.12 101 TYR A O 1
ATOM 801 N N . GLY A 1 102 ? 11.656 2.334 11.141 1 68.88 102 GLY A N 1
ATOM 802 C CA . GLY A 1 102 ? 12.617 1.856 12.125 1 68.88 102 GLY A CA 1
ATOM 803 C C . GLY A 1 102 ? 13.891 1.31 11.5 1 68.88 102 GLY A C 1
ATOM 804 O O . GLY A 1 102 ? 14.695 0.679 12.188 1 68.88 102 GLY A O 1
ATOM 805 N N . ASP A 1 103 ? 13.992 1.469 10.219 1 67 103 ASP A N 1
ATOM 806 C CA . ASP A 1 103 ? 15.234 1.045 9.578 1 67 103 ASP A CA 1
ATOM 807 C C . ASP A 1 103 ? 16.312 2.113 9.719 1 67 103 ASP A C 1
ATOM 809 O O . ASP A 1 103 ? 16.844 2.324 10.805 1 67 103 ASP A O 1
ATOM 813 N N . LEU A 1 104 ? 16.609 2.855 8.664 1 65.94 104 LEU A N 1
ATOM 814 C CA . LEU A 1 104 ? 17.656 3.879 8.703 1 65.94 104 LEU A CA 1
ATOM 815 C C . LEU A 1 104 ? 17.125 5.16 9.344 1 65.94 104 LEU A C 1
ATOM 817 O O . LEU A 1 104 ? 17.906 5.922 9.938 1 65.94 104 LEU A O 1
ATOM 821 N N . ILE A 1 105 ? 15.812 5.402 9.289 1 69.31 105 ILE A N 1
ATOM 822 C CA . ILE A 1 105 ? 15.156 6.574 9.859 1 69.31 105 ILE A CA 1
ATOM 823 C C . ILE A 1 105 ? 14.336 6.164 11.078 1 69.31 105 ILE A C 1
ATOM 825 O O . ILE A 1 105 ? 13.5 5.262 11 1 69.31 105 ILE A O 1
ATOM 829 N N . PRO A 1 106 ? 14.547 6.906 12.141 1 69.12 106 PRO A N 1
ATOM 830 C CA . PRO A 1 106 ? 13.797 6.57 13.352 1 69.12 106 PRO A CA 1
ATOM 831 C C . PRO A 1 106 ? 12.289 6.68 13.156 1 69.12 106 PRO A C 1
ATOM 833 O O . PRO A 1 106 ? 11.82 7.52 12.383 1 69.12 106 PRO A O 1
ATOM 836 N N . GLU A 1 107 ? 11.562 5.906 13.852 1 72.56 107 GLU A N 1
ATOM 837 C CA . GLU A 1 107 ? 10.109 5.824 13.719 1 72.56 107 GLU A CA 1
ATOM 838 C C . GLU A 1 107 ? 9.453 7.148 14.086 1 72.56 107 GLU A C 1
ATOM 840 O O . GLU A 1 107 ? 8.383 7.48 13.562 1 72.56 107 GLU A O 1
ATOM 845 N N . ASN A 1 108 ? 10.047 7.906 14.891 1 71.19 108 ASN A N 1
ATOM 846 C CA . ASN A 1 108 ? 9.445 9.148 15.359 1 71.19 108 ASN A CA 1
ATOM 847 C C . ASN A 1 108 ? 9.727 10.305 14.391 1 71.19 108 ASN A C 1
ATOM 849 O O . ASN A 1 108 ? 9.211 11.406 14.578 1 71.19 108 ASN A O 1
ATOM 853 N N . PHE A 1 109 ? 10.617 10.078 13.453 1 73.19 109 PHE A N 1
ATOM 854 C CA . PHE A 1 109 ? 10.852 11.055 12.398 1 73.19 109 PHE A CA 1
ATOM 855 C C . PHE A 1 109 ? 9.836 10.898 11.273 1 73.19 109 PHE A C 1
ATOM 857 O O . PHE A 1 109 ? 9.859 9.906 10.547 1 73.19 109 PHE A O 1
ATOM 864 N N . ASP A 1 110 ? 8.969 11.828 11.133 1 78.38 110 ASP A N 1
ATOM 865 C CA . ASP A 1 110 ? 7.883 11.688 10.164 1 78.38 110 ASP A CA 1
ATOM 866 C C . ASP A 1 110 ? 8.211 12.414 8.867 1 78.38 110 ASP A C 1
ATOM 868 O O . ASP A 1 110 ? 8.008 13.625 8.758 1 78.38 110 ASP A O 1
ATOM 872 N N . VAL A 1 111 ? 8.625 11.75 7.949 1 83.75 111 VAL A N 1
ATOM 873 C CA . VAL A 1 111 ? 8.992 12.266 6.637 1 83.75 111 VAL A CA 1
ATOM 874 C C . VAL A 1 111 ? 7.77 12.883 5.957 1 83.75 111 VAL A C 1
ATOM 876 O O . VAL A 1 111 ? 7.852 13.961 5.375 1 83.75 111 VAL A O 1
ATOM 879 N N . TYR A 1 112 ? 6.68 12.289 6.07 1 90.81 112 TYR A N 1
ATOM 880 C CA . TYR A 1 112 ? 5.469 12.719 5.379 1 90.81 112 TYR A CA 1
ATOM 881 C C . TYR A 1 112 ? 5.02 14.094 5.871 1 90.81 112 TYR A C 1
ATOM 883 O O . TYR A 1 112 ? 4.625 14.945 5.074 1 90.81 112 TYR A O 1
ATOM 891 N N . VAL A 1 113 ? 5.066 14.281 7.156 1 87.25 113 VAL A N 1
ATOM 892 C CA . VAL A 1 113 ? 4.578 15.523 7.738 1 87.25 113 VAL A CA 1
ATOM 893 C C . VAL A 1 113 ? 5.355 16.703 7.164 1 87.25 113 VAL A C 1
ATOM 895 O O . VAL A 1 113 ? 4.773 17.734 6.84 1 87.25 113 VAL A O 1
ATOM 898 N N . GLY A 1 114 ? 6.688 16.578 7.062 1 83.38 114 GLY A N 1
ATOM 899 C CA . GLY A 1 114 ? 7.496 17.609 6.441 1 83.38 114 GLY A CA 1
ATOM 900 C C . GLY A 1 114 ? 7.121 17.875 4.996 1 83.38 114 GLY A C 1
ATOM 901 O O . GLY A 1 114 ? 7.047 19.031 4.566 1 83.38 114 GLY A O 1
ATOM 902 N N . LEU A 1 115 ? 6.871 16.828 4.289 1 88.88 115 LEU A N 1
ATOM 903 C CA . LEU A 1 115 ? 6.469 16.922 2.889 1 88.88 115 LEU A CA 1
ATOM 904 C C . LEU A 1 115 ? 5.098 17.578 2.76 1 88.88 115 LEU A C 1
ATOM 906 O O . LEU A 1 115 ? 4.918 18.5 1.948 1 88.88 115 LEU A O 1
ATOM 910 N N . GLU A 1 116 ? 4.164 17.188 3.539 1 93.31 116 GLU A N 1
ATOM 911 C CA . GLU A 1 116 ? 2.793 17.688 3.531 1 93.31 116 GLU A CA 1
ATOM 912 C C . GLU A 1 116 ? 2.752 19.188 3.812 1 93.31 116 GLU A C 1
ATOM 914 O O . GLU A 1 116 ? 1.978 19.922 3.193 1 93.31 116 GLU A O 1
ATOM 919 N N . ALA A 1 117 ? 3.621 19.641 4.672 1 88.81 117 ALA A N 1
ATOM 920 C CA . ALA A 1 117 ? 3.629 21.031 5.098 1 88.81 117 ALA A CA 1
ATOM 921 C C . ALA A 1 117 ? 3.947 21.969 3.93 1 88.81 117 ALA A C 1
ATOM 923 O O . ALA A 1 117 ? 3.555 23.141 3.936 1 88.81 117 ALA A O 1
ATOM 924 N N . SER A 1 118 ? 4.578 21.469 2.932 1 88.19 118 SER A N 1
ATOM 925 C CA . SER A 1 118 ? 4.996 22.297 1.8 1 88.19 118 SER A CA 1
ATOM 926 C C . SER A 1 118 ? 3.998 22.203 0.65 1 88.19 118 SER A C 1
ATOM 928 O O . SER A 1 118 ? 4.133 22.906 -0.352 1 88.19 118 SER A O 1
ATOM 930 N N . ALA A 1 119 ? 3.023 21.391 0.793 1 94.5 119 ALA A N 1
ATOM 931 C CA . ALA A 1 119 ? 2.098 21.141 -0.308 1 94.5 119 ALA A CA 1
ATOM 932 C C . ALA A 1 119 ? 1.12 22.297 -0.478 1 94.5 119 ALA A C 1
ATOM 934 O O . ALA A 1 119 ? 0.69 22.906 0.506 1 94.5 119 ALA A O 1
ATOM 935 N N . GLN A 1 120 ? 0.785 22.578 -1.71 1 95.69 120 GLN A N 1
ATOM 936 C CA . GLN A 1 120 ? -0.214 23.594 -2.016 1 95.69 120 GLN A CA 1
ATOM 937 C C . GLN A 1 120 ? -1.534 22.953 -2.443 1 95.69 120 GLN A C 1
ATOM 939 O O . GLN A 1 120 ? -2.596 23.578 -2.316 1 95.69 120 GLN A O 1
ATOM 944 N N . GLN A 1 121 ? -1.424 21.812 -3 1 97.62 121 GLN A N 1
ATOM 945 C CA . GLN A 1 121 ? -2.605 21.078 -3.43 1 97.62 121 GLN A CA 1
ATOM 946 C C . GLN A 1 121 ? -2.482 19.594 -3.084 1 97.62 121 GLN A C 1
ATOM 948 O O . GLN A 1 121 ? -1.439 18.984 -3.318 1 97.62 121 GLN A O 1
ATOM 953 N N . LEU A 1 122 ? -3.518 19.109 -2.494 1 98.44 122 LEU A N 1
ATOM 954 C CA . LEU A 1 122 ? -3.596 17.688 -2.18 1 98.44 122 LEU A CA 1
ATOM 955 C C . LEU A 1 122 ? -4.797 17.031 -2.861 1 98.44 122 LEU A C 1
ATOM 957 O O . LEU A 1 122 ? -5.922 17.531 -2.746 1 98.44 122 LEU A O 1
ATOM 961 N N . SER A 1 123 ? -4.609 15.992 -3.641 1 98.75 123 SER A N 1
ATOM 962 C CA . SER A 1 123 ? -5.637 15.109 -4.176 1 98.75 123 SER A CA 1
ATOM 963 C C . SER A 1 123 ? -5.555 13.719 -3.545 1 98.75 123 SER A C 1
ATOM 965 O O . SER A 1 123 ? -4.562 13.016 -3.719 1 98.75 123 SER A O 1
ATOM 967 N N . SER A 1 124 ? -6.613 13.383 -2.842 1 98.69 124 SER A N 1
ATOM 968 C CA . SER A 1 124 ? -6.488 12.188 -2.008 1 98.69 124 SER A CA 1
ATOM 969 C C . SER A 1 124 ? -7.688 11.266 -2.188 1 98.69 124 SER A C 1
ATOM 971 O O . SER A 1 124 ? -8.789 11.719 -2.486 1 98.69 124 SER A O 1
ATOM 973 N N . TYR A 1 125 ? -7.449 10 -2.131 1 98.62 125 TYR A N 1
ATOM 974 C CA . TYR A 1 125 ? -8.469 8.969 -1.944 1 98.62 125 TYR A CA 1
ATOM 975 C C . TYR A 1 125 ? -8.227 8.195 -0.651 1 98.62 125 TYR A C 1
ATOM 977 O O . TYR A 1 125 ? -7.105 7.781 -0.366 1 98.62 125 TYR A O 1
ATOM 985 N N . GLN A 1 126 ? -9.312 8.094 0.144 1 97.88 126 GLN A N 1
ATOM 986 C CA . GLN A 1 126 ? -9.258 7.34 1.395 1 97.88 126 GLN A CA 1
ATOM 987 C C . GLN A 1 126 ? -10.305 6.23 1.412 1 97.88 126 GLN A C 1
ATOM 989 O O . GLN A 1 126 ? -11.5 6.5 1.3 1 97.88 126 GLN A O 1
ATOM 994 N N . SER A 1 127 ? -9.836 5.055 1.664 1 95.88 127 SER A N 1
ATOM 995 C CA . SER A 1 127 ? -10.75 3.922 1.548 1 95.88 127 SER A CA 1
ATOM 996 C C . SER A 1 127 ? -11.094 3.344 2.916 1 95.88 127 SER A C 1
ATOM 998 O O . SER A 1 127 ? -12.047 2.576 3.053 1 95.88 127 SER A O 1
ATOM 1000 N N . GLU A 1 128 ? -10.328 3.758 3.977 1 95.25 128 GLU A N 1
ATOM 1001 C CA . GLU A 1 128 ? -10.531 3.057 5.242 1 95.25 128 GLU A CA 1
ATOM 1002 C C . GLU A 1 128 ? -10.695 4.043 6.398 1 95.25 128 GLU A C 1
ATOM 1004 O O . GLU A 1 128 ? -11.422 3.764 7.355 1 95.25 128 GLU A O 1
ATOM 1009 N N . LEU A 1 129 ? -10.016 5.145 6.285 1 97.44 129 LEU A N 1
ATOM 1010 C CA . LEU A 1 129 ? -10.023 6.141 7.352 1 97.44 129 LEU A CA 1
ATOM 1011 C C . LEU A 1 129 ? -10.258 7.535 6.785 1 97.44 129 LEU A C 1
ATOM 1013 O O . LEU A 1 129 ? -10.031 7.777 5.598 1 97.44 129 LEU A O 1
ATOM 1017 N N . VAL A 1 130 ? -10.773 8.391 7.664 1 98.5 130 VAL A N 1
ATOM 1018 C CA . VAL A 1 130 ? -10.82 9.805 7.32 1 98.5 130 VAL A CA 1
ATOM 1019 C C . VAL A 1 130 ? -9.398 10.336 7.125 1 98.5 130 VAL A C 1
ATOM 1021 O O . VAL A 1 130 ? -8.5 10.016 7.906 1 98.5 130 VAL A O 1
ATOM 1024 N N . LEU A 1 131 ? -9.18 11.102 6.07 1 98 131 LEU A N 1
ATOM 1025 C CA . LEU A 1 131 ? -7.895 11.75 5.84 1 98 131 LEU A CA 1
ATOM 1026 C C . LEU A 1 131 ? -7.406 12.453 7.105 1 98 131 LEU A C 1
ATOM 1028 O O . LEU A 1 131 ? -8.172 13.148 7.77 1 98 131 LEU A O 1
ATOM 1032 N N . GLY A 1 132 ? -6.168 12.266 7.441 1 96.69 132 GLY A N 1
ATOM 1033 C CA . GLY A 1 132 ? -5.613 12.789 8.68 1 96.69 132 GLY A CA 1
ATOM 1034 C C . GLY A 1 132 ? -5.859 14.273 8.867 1 96.69 132 GLY A C 1
ATOM 1035 O O . GLY A 1 132 ? -6.18 14.719 9.969 1 96.69 132 GLY A O 1
ATOM 1036 N N . LEU A 1 133 ? -5.785 15.07 7.828 1 96.38 133 LEU A N 1
ATOM 1037 C CA . LEU A 1 133 ? -5.941 16.516 7.852 1 96.38 133 LEU A CA 1
ATOM 1038 C C . LEU A 1 133 ? -7.359 16.906 8.25 1 96.38 133 LEU A C 1
ATOM 1040 O O . LEU A 1 133 ? -7.621 18.062 8.594 1 96.38 133 LEU A O 1
ATOM 1044 N N . LEU A 1 134 ? -8.266 15.945 8.211 1 98.38 134 LEU A N 1
ATOM 1045 C CA . LEU A 1 134 ? -9.672 16.297 8.391 1 98.38 134 LEU A CA 1
ATOM 1046 C C . LEU A 1 134 ? -10.25 15.602 9.625 1 98.38 134 LEU A C 1
ATOM 1048 O O . LEU A 1 134 ? -11.461 15.633 9.852 1 98.38 134 LEU A O 1
ATOM 1052 N N . GLN A 1 135 ? -9.438 15.023 10.383 1 98.56 135 GLN A N 1
ATOM 1053 C CA . GLN A 1 135 ? -9.891 14.273 11.555 1 98.56 135 GLN A CA 1
ATOM 1054 C C . GLN A 1 135 ? -10.125 15.203 12.742 1 98.56 135 GLN A C 1
ATOM 1056 O O . GLN A 1 135 ? -9.383 16.172 12.938 1 98.56 135 GLN A O 1
ATOM 1061 N N . THR A 1 136 ? -11.148 14.906 13.484 1 98.69 136 THR A N 1
ATOM 1062 C CA . THR A 1 136 ? -11.336 15.57 14.773 1 98.69 136 THR A CA 1
ATOM 1063 C C . THR A 1 136 ? -10.383 14.992 15.82 1 98.69 136 THR A C 1
ATOM 1065 O O . THR A 1 136 ? -9.797 13.93 15.609 1 98.69 136 THR A O 1
ATOM 1068 N N . ALA A 1 137 ? -10.25 15.773 16.906 1 98.56 137 ALA A N 1
ATOM 1069 C CA . ALA A 1 137 ? -9.391 15.328 18 1 98.56 137 ALA A CA 1
ATOM 1070 C C . ALA A 1 137 ? -9.844 13.977 18.531 1 98.56 137 ALA A C 1
ATOM 1072 O O . ALA A 1 137 ? -9.023 13.078 18.75 1 98.56 137 ALA A O 1
ATOM 1073 N N . ASP A 1 138 ? -11.117 13.805 18.734 1 98.75 138 ASP A N 1
ATOM 1074 C CA . ASP A 1 138 ? -11.648 12.578 19.328 1 98.75 138 ASP A CA 1
ATOM 1075 C C . ASP A 1 138 ? -11.477 11.391 18.375 1 98.75 138 ASP A C 1
ATOM 1077 O O . ASP A 1 138 ? -11.219 10.273 18.828 1 98.75 138 ASP A O 1
ATOM 1081 N N . TYR A 1 139 ? -11.688 11.594 17.125 1 98.69 139 TYR A N 1
ATOM 1082 C CA . TYR A 1 139 ? -11.453 10.555 16.125 1 98.69 139 TYR A CA 1
ATOM 1083 C C . TYR A 1 139 ? -10 10.102 16.141 1 98.69 139 TYR A C 1
ATOM 1085 O O . TYR A 1 139 ? -9.711 8.906 16.219 1 98.69 139 TYR A O 1
ATOM 1093 N N . ALA A 1 140 ? -9.094 11.047 16.156 1 98.44 140 ALA A N 1
ATOM 1094 C CA . ALA A 1 140 ? -7.668 10.758 16.188 1 98.44 140 ALA A CA 1
ATOM 1095 C C . ALA A 1 140 ? -7.285 10.047 17.484 1 98.44 140 ALA A C 1
ATOM 1097 O O . ALA A 1 140 ? -6.492 9.102 17.469 1 98.44 140 ALA A O 1
ATOM 1098 N N . LYS A 1 141 ? -7.84 10.523 18.516 1 98.38 141 LYS A N 1
ATOM 1099 C CA . LYS A 1 141 ? -7.551 9.945 19.828 1 98.38 141 LYS A CA 1
ATOM 1100 C C . LYS A 1 141 ? -7.957 8.477 19.875 1 98.38 141 LYS A C 1
ATOM 1102 O O . LYS A 1 141 ? -7.215 7.637 20.391 1 98.38 141 LYS A O 1
ATOM 1107 N N . ALA A 1 142 ? -9.109 8.195 19.375 1 98.38 142 ALA A N 1
ATOM 1108 C CA . ALA A 1 142 ? -9.594 6.816 19.344 1 98.38 142 ALA A CA 1
ATOM 1109 C C . ALA A 1 142 ? -8.633 5.918 18.562 1 98.38 142 ALA A C 1
ATOM 1111 O O . ALA A 1 142 ? -8.352 4.789 18.984 1 98.38 142 ALA A O 1
ATOM 1112 N N . LEU A 1 143 ? -8.133 6.367 17.469 1 97.94 143 LEU A N 1
ATOM 1113 C CA . LEU A 1 143 ? -7.191 5.602 16.656 1 97.94 143 LEU A CA 1
ATOM 1114 C C . LEU A 1 143 ? -5.867 5.422 17.391 1 97.94 143 LEU A C 1
ATOM 1116 O O . LEU A 1 143 ? -5.332 4.312 17.453 1 97.94 143 LEU A O 1
ATOM 1120 N N . HIS A 1 144 ? -5.34 6.504 17.984 1 96.69 144 HIS A N 1
ATOM 1121 C CA . HIS A 1 144 ? -4.035 6.457 18.641 1 96.69 144 HIS A CA 1
ATOM 1122 C C . HIS A 1 144 ? -4.07 5.559 19.859 1 96.69 144 HIS A C 1
ATOM 1124 O O . HIS A 1 144 ? -3.084 4.891 20.188 1 96.69 144 HIS A O 1
ATOM 1130 N N . ARG A 1 145 ? -5.164 5.555 20.547 1 96.69 145 ARG A N 1
ATOM 1131 C CA . ARG A 1 145 ? -5.293 4.691 21.703 1 96.69 145 ARG A CA 1
ATOM 1132 C C . ARG A 1 145 ? -5.141 3.223 21.328 1 96.69 145 ARG A C 1
ATOM 1134 O O . ARG A 1 145 ? -4.508 2.449 22.047 1 96.69 145 ARG A O 1
ATOM 1141 N N . LEU A 1 146 ? -5.684 2.869 20.234 1 95.31 146 LEU A N 1
ATOM 1142 C CA . LEU A 1 146 ? -5.586 1.499 19.75 1 95.31 146 LEU A CA 1
ATOM 1143 C C . LEU A 1 146 ? -4.199 1.226 19.172 1 95.31 146 LEU A C 1
ATOM 1145 O O . LEU A 1 146 ? -3.633 0.153 19.391 1 95.31 146 LEU A O 1
ATOM 1149 N N . GLY A 1 147 ? -3.623 2.158 18.531 1 93.94 147 GLY A N 1
ATOM 1150 C CA . GLY A 1 147 ? -2.35 1.985 17.844 1 93.94 147 GLY A CA 1
ATOM 1151 C C . GLY A 1 147 ? -1.165 1.972 18.797 1 93.94 147 GLY A C 1
ATOM 1152 O O . GLY A 1 147 ? -0.131 1.371 18.484 1 93.94 147 GLY A O 1
ATOM 1153 N N . TYR A 1 148 ? -1.336 2.699 19.891 1 93.44 148 TYR A N 1
ATOM 1154 C CA . TYR A 1 148 ? -0.291 2.803 20.906 1 93.44 148 TYR A CA 1
ATOM 1155 C C . TYR A 1 148 ? -0.841 2.48 22.297 1 93.44 148 TYR A C 1
ATOM 1157 O O . TYR A 1 148 ? -0.882 3.35 23.172 1 93.44 148 TYR A O 1
ATOM 1165 N N . PRO A 1 149 ? -1.066 1.271 22.516 1 91.88 149 PRO A N 1
ATOM 1166 C CA . PRO A 1 149 ? -1.735 0.894 23.75 1 91.88 149 PRO A CA 1
ATOM 1167 C C . PRO A 1 149 ? -0.865 1.133 24.984 1 91.88 149 PRO A C 1
ATOM 1169 O O . PRO A 1 149 ? -1.385 1.261 26.094 1 91.88 149 PRO A O 1
ATOM 1172 N N . GLY A 1 150 ? 0.36 1.314 24.859 1 93.69 150 GLY A N 1
ATOM 1173 C CA . GLY A 1 150 ? 1.257 1.52 26 1 93.69 150 GLY A CA 1
ATOM 1174 C C . GLY A 1 150 ? 1.48 2.984 26.312 1 93.69 150 GLY A C 1
ATOM 1175 O O . GLY A 1 150 ? 2.135 3.312 27.312 1 93.69 150 GLY A O 1
ATOM 1176 N N . ASP A 1 151 ? 0.948 3.811 25.547 1 93.5 151 ASP A N 1
ATOM 1177 C CA . ASP A 1 151 ? 1.148 5.242 25.75 1 93.5 151 ASP A CA 1
ATOM 1178 C C . ASP A 1 151 ? 0.449 5.715 27.031 1 93.5 151 ASP A C 1
ATOM 1180 O O . ASP A 1 151 ? -0.655 5.262 27.328 1 93.5 151 ASP A O 1
ATOM 1184 N N . SER A 1 152 ? 1.112 6.656 27.734 1 96.69 152 SER A N 1
ATOM 1185 C CA . SER A 1 152 ? 0.427 7.422 28.766 1 96.69 152 SER A CA 1
ATOM 1186 C C . SER A 1 152 ? -0.602 8.375 28.172 1 96.69 152 SER A C 1
ATOM 1188 O O . SER A 1 152 ? -0.596 8.617 26.969 1 96.69 152 SER A O 1
ATOM 1190 N N . GLU A 1 153 ? -1.472 8.867 29.016 1 96.38 153 GLU A N 1
ATOM 1191 C CA . GLU A 1 153 ? -2.453 9.836 28.547 1 96.38 153 GLU A CA 1
ATOM 1192 C C . GLU A 1 153 ? -1.774 11.086 27.984 1 96.38 153 GLU A C 1
ATOM 1194 O O . GLU A 1 153 ? -2.248 11.672 27.016 1 96.38 153 GLU A O 1
ATOM 1199 N N . ALA A 1 154 ? -0.748 11.422 28.562 1 96.5 154 ALA A N 1
ATOM 1200 C CA . ALA A 1 154 ? -0.008 12.594 28.109 1 96.5 154 ALA A CA 1
ATOM 1201 C C . ALA A 1 154 ? 0.573 12.367 26.719 1 96.5 154 ALA A C 1
ATOM 1203 O O . ALA A 1 154 ? 0.518 13.25 25.859 1 96.5 154 ALA A O 1
ATOM 1204 N N . GLU A 1 155 ? 1.109 11.219 26.562 1 94.62 155 GLU A N 1
ATOM 1205 C CA . GLU A 1 155 ? 1.671 10.875 25.25 1 94.62 155 GLU A CA 1
ATOM 1206 C C . GLU A 1 155 ? 0.583 10.805 24.188 1 94.62 155 GLU A C 1
ATOM 1208 O O . GLU A 1 155 ? 0.785 11.25 23.047 1 94.62 155 GLU A O 1
ATOM 1213 N N . LEU A 1 156 ? -0.477 10.258 24.562 1 96.12 156 LEU A N 1
ATOM 1214 C CA . LEU A 1 156 ? -1.622 10.188 23.672 1 96.12 156 LEU A CA 1
ATOM 1215 C C . LEU A 1 156 ? -2.074 11.578 23.234 1 96.12 156 LEU A C 1
ATOM 1217 O O . LEU A 1 156 ? -2.281 11.828 22.047 1 96.12 156 LEU A O 1
ATOM 1221 N N . GLU A 1 157 ? -2.162 12.461 24.188 1 96.56 157 GLU A N 1
ATOM 1222 C CA . GLU A 1 157 ? -2.578 13.828 23.891 1 96.56 157 GLU A CA 1
ATOM 1223 C C . GLU A 1 157 ? -1.572 14.531 22.984 1 96.56 157 GLU A C 1
ATOM 1225 O O . GLU A 1 157 ? -1.956 15.312 22.109 1 96.56 157 GLU A O 1
ATOM 1230 N N . ARG A 1 158 ? -0.371 14.273 23.234 1 94.94 158 ARG A N 1
ATOM 1231 C CA . ARG A 1 158 ? 0.666 14.852 22.375 1 94.94 158 ARG A CA 1
ATOM 1232 C C . ARG A 1 158 ? 0.509 14.398 20.938 1 94.94 158 ARG A C 1
ATOM 1234 O O . ARG A 1 158 ? 0.608 15.211 20.016 1 94.94 158 ARG A O 1
ATOM 1241 N N . ARG A 1 159 ? 0.244 13.125 20.75 1 94.56 159 ARG A N 1
ATOM 1242 C CA . ARG A 1 159 ? 0.034 12.594 19.406 1 94.56 159 ARG A CA 1
ATOM 1243 C C . ARG A 1 159 ? -1.171 13.25 18.75 1 94.56 159 ARG A C 1
ATOM 1245 O O . ARG A 1 159 ? -1.124 13.594 17.562 1 94.56 159 ARG A O 1
ATOM 1252 N N . VAL A 1 160 ? -2.209 13.414 19.5 1 97.06 160 VAL A N 1
ATOM 1253 C CA . VAL A 1 160 ? -3.424 14.039 18.984 1 97.06 160 VAL A CA 1
ATOM 1254 C C . VAL A 1 160 ? -3.135 15.477 18.578 1 97.06 160 VAL A C 1
ATOM 1256 O O . VAL A 1 160 ? -3.541 15.922 17.5 1 97.06 160 VAL A O 1
ATOM 1259 N N . GLN A 1 161 ? -2.373 16.156 19.359 1 96.12 161 GLN A N 1
ATOM 1260 C CA . GLN A 1 161 ? -2.051 17.562 19.078 1 96.12 161 GLN A CA 1
ATOM 1261 C C . GLN A 1 161 ? -1.208 17.688 17.812 1 96.12 161 GLN A C 1
ATOM 1263 O O . GLN A 1 161 ? -1.399 18.609 17.031 1 96.12 161 GLN A O 1
ATOM 1268 N N . LEU A 1 162 ? -0.309 16.797 17.656 1 91.81 162 LEU A N 1
ATOM 1269 C CA . LEU A 1 162 ? 0.514 16.797 16.453 1 91.81 162 LEU A CA 1
ATOM 1270 C C . LEU A 1 162 ? -0.345 16.609 15.203 1 91.81 162 LEU A C 1
ATOM 1272 O O . LEU A 1 162 ? -0.124 17.266 14.188 1 91.81 162 LEU A O 1
ATOM 1276 N N . ARG A 1 163 ? -1.364 15.734 15.344 1 93.88 163 ARG A N 1
ATOM 1277 C CA . ARG A 1 163 ? -2.309 15.523 14.25 1 93.88 163 ARG A CA 1
ATOM 1278 C C . ARG A 1 163 ? -3.086 16.797 13.945 1 93.88 163 ARG A C 1
ATOM 1280 O O . ARG A 1 163 ? -3.229 17.188 12.781 1 93.88 163 ARG A O 1
ATOM 1287 N N . LEU A 1 164 ? -3.5 17.469 14.93 1 95.94 164 LEU A N 1
ATOM 1288 C CA . LEU A 1 164 ? -4.316 18.672 14.758 1 95.94 164 LEU A CA 1
ATOM 1289 C C . LEU A 1 164 ? -3.486 19.812 14.203 1 95.94 164 LEU A C 1
ATOM 1291 O O . LEU A 1 164 ? -3.99 20.625 13.422 1 95.94 164 LEU A O 1
ATOM 1295 N N . GLN A 1 165 ? -2.25 19.875 14.57 1 94.5 165 GLN A N 1
ATOM 1296 C CA . GLN A 1 165 ? -1.372 20.938 14.109 1 94.5 165 GLN A CA 1
ATOM 1297 C C . GLN A 1 165 ? -1.213 20.906 12.594 1 94.5 165 GLN A C 1
ATOM 1299 O O . GLN A 1 165 ? -1.047 21.953 11.961 1 94.5 165 GLN A O 1
ATOM 1304 N N . ARG A 1 166 ? -1.312 19.719 12.023 1 95.38 166 ARG A N 1
ATOM 1305 C CA . ARG A 1 166 ? -1.186 19.562 10.578 1 95.38 166 ARG A CA 1
ATOM 1306 C C . ARG A 1 166 ? -2.326 20.266 9.852 1 95.38 166 ARG A C 1
ATOM 1308 O O . ARG A 1 166 ? -2.186 20.641 8.68 1 95.38 166 ARG A O 1
ATOM 1315 N N . GLN A 1 167 ? -3.391 20.516 10.508 1 96.38 167 GLN A N 1
ATOM 1316 C CA . GLN A 1 167 ? -4.594 21.078 9.898 1 96.38 167 GLN A CA 1
ATOM 1317 C C . GLN A 1 167 ? -4.406 22.547 9.555 1 96.38 167 GLN A C 1
ATOM 1319 O O . GLN A 1 167 ? -5.188 23.125 8.789 1 96.38 167 GLN A O 1
ATOM 1324 N N . ALA A 1 168 ? -3.396 23.141 10.141 1 94.94 168 ALA A N 1
ATOM 1325 C CA . ALA A 1 168 ? -3.072 24.516 9.797 1 94.94 168 ALA A CA 1
ATOM 1326 C C . ALA A 1 168 ? -2.842 24.672 8.297 1 94.94 168 ALA A C 1
ATOM 1328 O O . ALA A 1 168 ? -3.076 25.75 7.738 1 94.94 168 ALA A O 1
ATOM 1329 N N . LEU A 1 169 ? -2.459 23.609 7.66 1 95.38 169 LEU A N 1
ATOM 1330 C CA . LEU A 1 169 ? -2.195 23.594 6.227 1 95.38 169 LEU A CA 1
ATOM 1331 C C . LEU A 1 169 ? -3.416 24.078 5.445 1 95.38 169 LEU A C 1
ATOM 1333 O O . LEU A 1 169 ? -3.279 24.781 4.445 1 95.38 169 LEU A O 1
ATOM 1337 N N . ILE A 1 170 ? -4.574 23.75 5.891 1 96.12 170 ILE A N 1
ATOM 1338 C CA . ILE A 1 170 ? -5.766 24.047 5.109 1 96.12 170 ILE A CA 1
ATOM 1339 C C . ILE A 1 170 ? -6.527 25.203 5.75 1 96.12 170 ILE A C 1
ATOM 1341 O O . ILE A 1 170 ? -7.426 25.781 5.133 1 96.12 170 ILE A O 1
ATOM 1345 N N . SER A 1 171 ? -6.141 25.609 6.973 1 94.75 171 SER A N 1
ATOM 1346 C CA . SER A 1 171 ? -6.91 26.625 7.676 1 94.75 171 SER A CA 1
ATOM 1347 C C . SER A 1 171 ? -6.137 27.938 7.781 1 94.75 171 SER A C 1
ATOM 1349 O O . SER A 1 171 ? -6.684 28.953 8.195 1 94.75 171 SER A O 1
ATOM 1351 N N . ARG A 1 172 ? -4.934 27.906 7.434 1 91.75 172 ARG A N 1
ATOM 1352 C CA . ARG A 1 172 ? -4.129 29.109 7.551 1 91.75 172 ARG A CA 1
ATOM 1353 C C . ARG A 1 172 ? -4.703 30.234 6.695 1 91.75 172 ARG A C 1
ATOM 1355 O O . ARG A 1 172 ? -5.359 29.984 5.684 1 91.75 172 ARG A O 1
ATOM 1362 N N . ARG A 1 173 ? -4.406 31.391 7.098 1 89.19 173 ARG A N 1
ATOM 1363 C CA . ARG A 1 173 ? -4.973 32.594 6.465 1 89.19 173 ARG A CA 1
ATOM 1364 C C . ARG A 1 173 ? -4.309 32.844 5.121 1 89.19 173 ARG A C 1
ATOM 1366 O O . ARG A 1 173 ? -4.984 33.125 4.133 1 89.19 173 ARG A O 1
ATOM 1373 N N . ALA A 1 174 ? -3.018 32.688 5.164 1 89.62 174 ALA A N 1
ATOM 1374 C CA . ALA A 1 174 ? -2.273 33 3.945 1 89.62 174 ALA A CA 1
ATOM 1375 C C . ALA A 1 174 ? -2.166 31.781 3.043 1 89.62 174 ALA A C 1
ATOM 1377 O O . ALA A 1 174 ? -1.46 30.812 3.367 1 89.62 174 ALA A O 1
ATOM 1378 N N . SER A 1 175 ? -2.764 31.797 1.985 1 90.31 175 SER A N 1
ATOM 1379 C CA . SER A 1 175 ? -2.684 30.812 0.91 1 90.31 175 SER A CA 1
ATOM 1380 C C . SER A 1 175 ? -2.938 29.406 1.432 1 90.31 175 SER A C 1
ATOM 1382 O O . SER A 1 175 ? -2.078 28.531 1.312 1 90.31 175 SER A O 1
ATOM 1384 N N . PRO A 1 176 ? -4.02 29.188 2.031 1 95.25 176 PRO A N 1
ATOM 1385 C CA . PRO A 1 176 ? -4.34 27.828 2.475 1 95.25 176 PRO A CA 1
ATOM 1386 C C . PRO A 1 176 ? -4.266 26.812 1.34 1 95.25 176 PRO A C 1
ATOM 1388 O O . PRO A 1 176 ? -4.641 27.125 0.204 1 95.25 176 PRO A O 1
ATOM 1391 N N . ALA A 1 177 ? -3.748 25.625 1.636 1 97.06 177 ALA A N 1
ATOM 1392 C CA . ALA A 1 177 ? -3.693 24.578 0.632 1 97.06 177 ALA A CA 1
ATOM 1393 C C . ALA A 1 177 ? -5.098 24.125 0.236 1 97.06 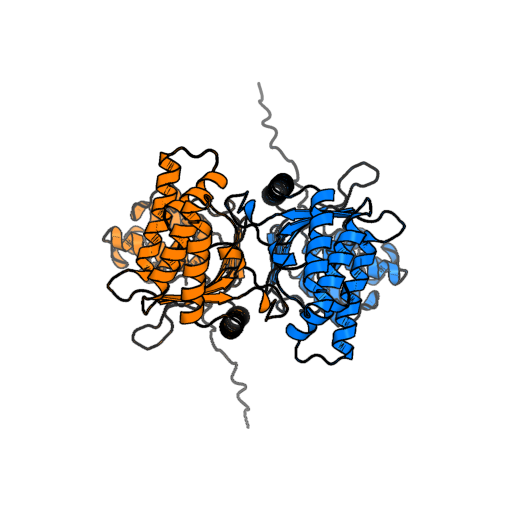177 ALA A C 1
ATOM 1395 O O . ALA A 1 177 ? -6.039 24.25 1.018 1 97.06 177 ALA A O 1
ATOM 1396 N N . THR A 1 178 ? -5.184 23.672 -0.956 1 98.06 178 THR A N 1
ATOM 1397 C CA . THR A 1 178 ? -6.438 23.078 -1.422 1 98.06 178 THR A CA 1
ATOM 1398 C C . THR A 1 178 ? -6.414 21.562 -1.271 1 98.06 178 THR A C 1
ATOM 1400 O O . THR A 1 178 ? -5.383 20.922 -1.508 1 98.06 178 THR A O 1
ATOM 1403 N N . VAL A 1 179 ? -7.531 21.047 -0.83 1 98.44 179 VAL A N 1
ATOM 1404 C CA . VAL A 1 179 ? -7.648 19.609 -0.64 1 98.44 179 VAL A CA 1
ATOM 1405 C C . VAL A 1 179 ? -8.883 19.094 -1.376 1 98.44 179 VAL A C 1
ATOM 1407 O O . VAL A 1 179 ? -9.992 19.594 -1.174 1 98.44 179 VAL A O 1
ATOM 1410 N N . ALA A 1 180 ? -8.695 18.188 -2.268 1 98.75 180 ALA A N 1
ATOM 1411 C CA . ALA A 1 180 ? -9.766 17.406 -2.877 1 98.75 180 ALA A CA 1
ATOM 1412 C C . ALA A 1 180 ? -9.68 15.938 -2.439 1 98.75 180 ALA A C 1
ATOM 1414 O O . ALA A 1 180 ? -8.766 15.219 -2.836 1 98.75 180 ALA A O 1
ATOM 1415 N N . VAL A 1 181 ? -10.672 15.539 -1.649 1 98.81 181 VAL A N 1
ATOM 1416 C CA . VAL A 1 181 ? -10.609 14.18 -1.121 1 98.81 181 VAL A CA 1
ATOM 1417 C C . VAL A 1 181 ? -11.859 13.406 -1.53 1 98.81 181 VAL A C 1
ATOM 1419 O O . VAL A 1 181 ? -12.969 13.945 -1.497 1 98.81 181 VAL A O 1
ATOM 1422 N N . VAL A 1 182 ? -11.664 12.188 -2.049 1 98.88 182 VAL A N 1
ATOM 1423 C CA . VAL A 1 182 ? -12.727 11.188 -2.211 1 98.88 182 VAL A CA 1
ATOM 1424 C C . VAL A 1 182 ? -12.656 10.172 -1.076 1 98.88 182 VAL A C 1
ATOM 1426 O O . VAL A 1 182 ? -11.625 9.516 -0.88 1 98.88 182 VAL A O 1
ATOM 1429 N N . LEU A 1 183 ? -13.719 10.117 -0.283 1 98.75 183 LEU A N 1
ATOM 1430 C CA . LEU A 1 183 ? -13.859 9.094 0.747 1 98.75 183 LEU A CA 1
ATOM 1431 C C . LEU A 1 183 ? -14.781 7.977 0.277 1 98.75 183 LEU A C 1
ATOM 1433 O O . LEU A 1 183 ? -15.875 8.234 -0.236 1 98.75 183 LEU A O 1
ATOM 1437 N N . HIS A 1 184 ? -14.312 6.781 0.444 1 98.5 184 HIS A N 1
ATOM 1438 C CA . HIS A 1 184 ? -15.25 5.688 0.208 1 98.5 184 HIS A CA 1
ATOM 1439 C C . HIS A 1 184 ? -16.328 5.641 1.286 1 98.5 184 HIS A C 1
ATOM 1441 O O . HIS A 1 184 ? -16.062 5.945 2.451 1 98.5 184 HIS A O 1
ATOM 1447 N N . GLU A 1 185 ? -17.438 5.219 0.991 1 98.5 185 GLU A N 1
ATOM 1448 C CA . GLU A 1 185 ? -18.578 5.176 1.919 1 98.5 185 GLU A CA 1
ATOM 1449 C C . GLU A 1 185 ? -18.25 4.312 3.137 1 98.5 185 GLU A C 1
ATOM 1451 O O . GLU A 1 185 ? -18.797 4.531 4.219 1 98.5 185 GLU A O 1
ATOM 1456 N N . SER A 1 186 ? -17.375 3.338 3.01 1 97.69 186 SER A N 1
ATOM 1457 C CA . SER A 1 186 ? -16.984 2.496 4.129 1 97.69 186 SER A CA 1
ATOM 1458 C C . SER A 1 186 ? -16.359 3.324 5.25 1 97.69 186 SER A C 1
ATOM 1460 O O . SER A 1 186 ? -16.469 2.963 6.426 1 97.69 186 SER A O 1
ATOM 1462 N N . VAL A 1 187 ? -15.727 4.426 4.938 1 98.31 187 VAL A N 1
ATOM 1463 C CA . VAL A 1 187 ? -15.102 5.301 5.926 1 98.31 187 VAL A CA 1
ATOM 1464 C C . VAL A 1 187 ? -16.172 5.891 6.844 1 98.31 187 VAL A C 1
ATOM 1466 O O . VAL A 1 187 ? -15.914 6.125 8.031 1 98.31 187 VAL A O 1
ATOM 1469 N N . LEU A 1 188 ? -17.359 6.055 6.324 1 98.5 188 LEU A N 1
ATOM 1470 C CA . LEU A 1 188 ? -18.469 6.617 7.094 1 98.5 188 LEU A CA 1
ATOM 1471 C C . LEU A 1 188 ? -19.078 5.566 8.016 1 98.5 188 LEU A C 1
ATOM 1473 O O . LEU A 1 188 ? -19.703 5.906 9.016 1 98.5 188 LEU A O 1
ATOM 1477 N N . ARG A 1 189 ? -18.844 4.316 7.621 1 97.75 189 ARG A N 1
ATOM 1478 C CA . ARG A 1 189 ? -19.594 3.252 8.297 1 97.75 189 ARG A CA 1
ATOM 1479 C C . ARG A 1 189 ? -18.703 2.527 9.305 1 97.75 189 ARG A C 1
ATOM 1481 O O . ARG A 1 189 ? -19.203 1.941 10.266 1 97.75 189 ARG A O 1
ATOM 1488 N N . ARG A 1 190 ? -17.422 2.49 9.102 1 97.19 190 ARG A N 1
ATOM 1489 C CA . ARG A 1 190 ? -16.484 1.898 10.047 1 97.19 190 ARG A CA 1
ATOM 1490 C C . ARG A 1 190 ? -16.484 2.668 11.367 1 97.19 190 ARG A C 1
ATOM 1492 O O . ARG A 1 190 ? -16.141 3.854 11.398 1 97.19 190 ARG A O 1
ATOM 1499 N N . VAL A 1 191 ? -16.766 2.025 12.422 1 98.06 191 VAL A N 1
ATOM 1500 C CA . VAL A 1 191 ? -16.969 2.74 13.68 1 98.06 191 VAL A CA 1
ATOM 1501 C C . VAL A 1 191 ? -15.625 2.977 14.367 1 98.06 191 VAL A C 1
ATOM 1503 O O . VAL A 1 191 ? -14.977 2.029 14.82 1 98.06 191 VAL A O 1
ATOM 1506 N N . VAL A 1 192 ? -15.273 4.211 14.438 1 98.06 192 VAL A N 1
ATOM 1507 C CA . VAL A 1 192 ? -14.078 4.641 15.148 1 98.06 192 VAL A CA 1
ATOM 1508 C C . VAL A 1 192 ? -14.469 5.457 16.375 1 98.06 192 VAL A C 1
ATOM 1510 O O . VAL A 1 192 ? -15.172 6.465 16.266 1 98.06 192 VAL A O 1
ATOM 1513 N N . GLY A 1 193 ? -14.102 5.035 17.484 1 97.5 193 GLY A N 1
ATOM 1514 C CA . GLY A 1 193 ? -14.312 5.797 18.703 1 97.5 193 GLY A CA 1
ATOM 1515 C C . GLY A 1 193 ? -15.742 5.75 19.203 1 97.5 193 GLY A C 1
ATOM 1516 O O . GLY A 1 193 ? -16.094 6.418 20.172 1 97.5 193 GLY A O 1
ATOM 1517 N N . GLY A 1 194 ? -16.641 5.105 18.547 1 97.62 194 GLY A N 1
ATOM 1518 C CA . GLY A 1 194 ? -18.031 4.988 18.953 1 97.62 194 GLY A CA 1
ATOM 1519 C C . GLY A 1 194 ? -18.969 5.926 18.219 1 97.62 194 GLY A C 1
ATOM 1520 O O . GLY A 1 194 ? -18.516 6.734 17.406 1 97.62 194 GLY A O 1
ATOM 1521 N N . ALA A 1 195 ? -20.219 5.816 18.5 1 98.12 195 ALA A N 1
ATOM 1522 C CA . ALA A 1 195 ? -21.266 6.504 17.766 1 98.12 195 ALA A CA 1
ATOM 1523 C C . ALA A 1 195 ? -21.125 8.016 17.891 1 98.12 195 ALA A C 1
ATOM 1525 O O . ALA A 1 195 ? -21.266 8.75 16.906 1 98.12 195 ALA A O 1
ATOM 1526 N N . LYS A 1 196 ? -20.891 8.461 19.078 1 98.25 196 LYS A N 1
ATOM 1527 C CA . LYS A 1 196 ? -20.781 9.898 19.312 1 98.25 196 LYS A CA 1
ATOM 1528 C C . LYS A 1 196 ? -19.609 10.508 18.531 1 98.25 196 LYS A C 1
ATOM 1530 O O . LYS A 1 196 ? -19.75 11.562 17.922 1 98.25 196 LYS A O 1
ATOM 1535 N N . VAL A 1 197 ? -18.5 9.859 18.594 1 98.62 197 VAL A N 1
ATOM 1536 C CA . VAL A 1 197 ? -17.297 10.328 17.906 1 98.62 197 VAL A CA 1
ATOM 1537 C C . VAL A 1 197 ? -17.547 10.336 16.406 1 98.62 197 VAL A C 1
ATOM 1539 O O . VAL A 1 197 ? -17.188 11.289 15.711 1 98.62 197 VAL A O 1
ATOM 1542 N N . MET A 1 198 ? -18.219 9.273 15.914 1 98.75 198 MET A N 1
ATOM 1543 C CA . MET A 1 198 ? -18.5 9.188 14.484 1 98.75 198 MET A CA 1
ATOM 1544 C C . MET A 1 198 ? -19.453 10.312 14.055 1 98.75 198 MET A C 1
ATOM 1546 O O . MET A 1 198 ? -19.219 10.961 13.039 1 98.75 198 MET A O 1
ATOM 1550 N N . ALA A 1 199 ? -20.453 10.539 14.828 1 98.81 199 ALA A N 1
ATOM 1551 C CA . ALA A 1 199 ? -21.391 11.609 14.5 1 98.81 199 ALA A CA 1
ATOM 1552 C C . ALA A 1 199 ? -20.688 12.953 14.414 1 98.81 199 ALA A C 1
ATOM 1554 O O . ALA A 1 199 ? -20.875 13.695 13.445 1 98.81 199 ALA A O 1
ATOM 1555 N N . ALA A 1 200 ? -19.875 13.227 15.391 1 98.81 200 ALA A N 1
ATOM 1556 C CA . ALA A 1 200 ? -19.141 14.492 15.43 1 98.81 200 ALA A CA 1
ATOM 1557 C C . ALA A 1 200 ? -18.188 14.609 14.25 1 98.81 200 ALA A C 1
ATOM 1559 O O . ALA A 1 200 ? -18.078 15.664 13.625 1 98.81 200 ALA A O 1
ATOM 1560 N N . GLN A 1 201 ? -17.5 13.547 13.953 1 98.81 201 GLN A N 1
ATOM 1561 C CA . GLN A 1 201 ? -16.531 13.531 12.859 1 98.81 201 GLN A CA 1
ATOM 1562 C C . GLN A 1 201 ? -17.203 13.781 11.523 1 98.81 201 GLN A C 1
ATOM 1564 O O . GLN A 1 201 ? -16.719 14.562 10.703 1 98.81 201 GLN A O 1
ATOM 1569 N N . LEU A 1 202 ? -18.312 13.102 11.297 1 98.88 202 LEU A N 1
ATOM 1570 C CA . LEU A 1 202 ? -19.016 13.234 10.023 1 98.88 202 LEU A CA 1
ATOM 1571 C C . LEU A 1 202 ? -19.609 14.633 9.883 1 98.88 202 LEU A C 1
ATOM 1573 O O . LEU A 1 202 ? -19.594 15.211 8.797 1 98.88 202 LEU A O 1
ATOM 1577 N N . ARG A 1 203 ? -20.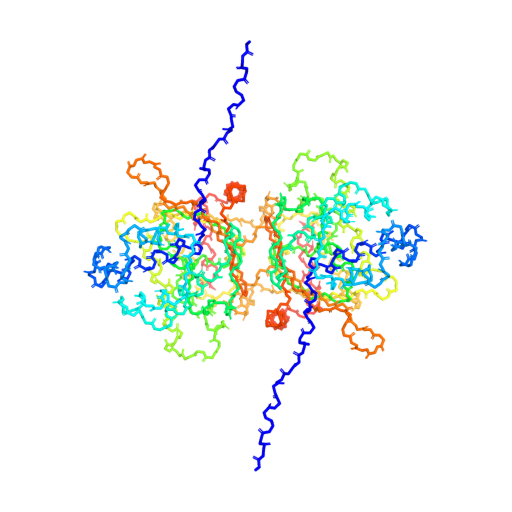109 15.211 10.961 1 98.75 203 ARG A N 1
ATOM 1578 C CA . ARG A 1 203 ? -20.547 16.594 10.938 1 98.75 203 ARG A CA 1
ATOM 1579 C C . ARG A 1 203 ? -19.406 17.547 10.617 1 98.75 203 ARG A C 1
ATOM 1581 O O . ARG A 1 203 ? -19.562 18.469 9.82 1 98.75 203 ARG A O 1
ATOM 1588 N N . HIS A 1 204 ? -18.312 17.25 11.266 1 98.75 204 HIS A N 1
ATOM 1589 C CA . HIS A 1 204 ? -17.125 18.062 11.031 1 98.75 204 HIS A CA 1
ATOM 1590 C C . HIS A 1 204 ? -16.719 18.047 9.562 1 98.75 204 HIS A C 1
ATOM 1592 O O . HIS A 1 204 ? -16.406 19.109 8.992 1 98.75 204 HIS A O 1
ATOM 1598 N N . LEU A 1 205 ? -16.75 16.875 8.945 1 98.81 205 LEU A N 1
ATOM 1599 C CA . LEU A 1 205 ? -16.438 16.766 7.523 1 98.81 205 LEU A CA 1
ATOM 1600 C C . LEU A 1 205 ? -17.406 17.578 6.68 1 98.81 205 LEU A C 1
ATOM 1602 O O . LEU A 1 205 ? -16.984 18.266 5.742 1 98.81 205 LEU A O 1
ATOM 1606 N N . ALA A 1 206 ? -18.672 17.453 7 1 98.81 206 ALA A N 1
ATOM 1607 C CA . ALA A 1 206 ? -19.688 18.219 6.277 1 98.81 206 ALA A CA 1
ATOM 1608 C C . ALA A 1 206 ? -19.438 19.719 6.379 1 98.81 206 ALA A C 1
ATOM 1610 O O . ALA A 1 206 ? -19.5 20.438 5.379 1 98.81 206 ALA A O 1
ATOM 1611 N N . ASP A 1 207 ? -19.125 20.156 7.527 1 98.38 207 ASP A N 1
ATOM 1612 C CA . ASP A 1 207 ? -18.859 21.578 7.754 1 98.38 207 ASP A CA 1
ATOM 1613 C C . ASP A 1 207 ? -17.609 22.031 6.988 1 98.38 207 ASP A C 1
ATOM 1615 O O . ASP A 1 207 ? -17.625 23.078 6.348 1 98.38 207 ASP A O 1
ATOM 1619 N N . LEU A 1 208 ? -16.562 21.25 7.039 1 97.5 208 LEU A N 1
ATOM 1620 C CA . LEU A 1 208 ? -15.328 21.594 6.34 1 97.5 208 LEU A CA 1
ATOM 1621 C C . LEU A 1 208 ? -15.562 21.688 4.836 1 97.5 208 LEU A C 1
ATOM 1623 O O . LEU A 1 208 ? -14.93 22.484 4.156 1 97.5 208 LEU A O 1
ATOM 1627 N N . SER A 1 209 ? -16.453 20.875 4.367 1 97.19 209 SER A N 1
ATOM 1628 C CA . SER A 1 209 ? -16.703 20.812 2.934 1 97.19 209 SER A CA 1
ATOM 1629 C C . SER A 1 209 ? -17.391 22.078 2.428 1 97.19 209 SER A C 1
ATOM 1631 O O . SER A 1 209 ? -17.578 22.25 1.222 1 97.19 209 SER A O 1
ATOM 1633 N N . THR A 1 210 ? -17.781 22.969 3.307 1 97.12 210 THR A N 1
ATOM 1634 C CA . THR A 1 210 ? -18.359 24.25 2.902 1 97.12 210 THR A CA 1
ATOM 1635 C C . THR A 1 210 ? -17.25 25.25 2.561 1 97.12 210 THR A C 1
ATOM 1637 O O . THR A 1 210 ? -17.5 26.281 1.934 1 97.12 210 THR A O 1
ATOM 1640 N N . ASN A 1 211 ? -16.031 24.953 3.072 1 96.44 211 ASN A N 1
ATOM 1641 C CA . ASN A 1 211 ? -14.898 25.812 2.729 1 96.44 211 ASN A CA 1
ATOM 1642 C C . ASN A 1 211 ? -14.516 25.672 1.257 1 96.44 211 ASN A C 1
ATOM 1644 O O . ASN A 1 211 ? -14.508 24.562 0.717 1 96.44 211 ASN A O 1
ATOM 1648 N N . ASP A 1 212 ? -14.156 26.734 0.64 1 96.06 212 ASP A N 1
ATOM 1649 C CA . ASP A 1 212 ? -13.867 26.75 -0.792 1 96.06 212 ASP A CA 1
ATOM 1650 C C . ASP A 1 212 ? -12.633 25.922 -1.124 1 96.06 212 ASP A C 1
ATOM 1652 O O . ASP A 1 212 ? -12.508 25.406 -2.238 1 96.06 212 ASP A O 1
ATOM 1656 N N . ASN A 1 213 ? -11.734 25.812 -0.155 1 97.75 213 ASN A N 1
ATOM 1657 C CA . ASN A 1 213 ? -10.477 25.125 -0.459 1 97.75 213 ASN A CA 1
ATOM 1658 C C . ASN A 1 213 ? -10.531 23.656 -0.083 1 97.75 213 ASN A C 1
ATOM 1660 O O . ASN A 1 213 ? -9.523 22.938 -0.17 1 97.75 213 ASN A O 1
ATOM 1664 N N . VAL A 1 214 ? -11.703 23.188 0.353 1 98.31 214 VAL A N 1
ATOM 1665 C CA . VAL A 1 214 ? -11.836 21.797 0.753 1 98.31 214 VAL A CA 1
ATOM 1666 C C . VAL A 1 214 ? -13.008 21.156 0.005 1 98.31 214 VAL A C 1
ATOM 1668 O O . VAL A 1 214 ? -14.164 21.547 0.19 1 98.31 214 VAL A O 1
ATOM 1671 N N . ALA A 1 215 ? -12.703 20.219 -0.806 1 98.69 215 ALA A N 1
ATOM 1672 C CA . ALA A 1 215 ? -13.719 19.453 -1.521 1 98.69 215 ALA A CA 1
ATOM 1673 C C . ALA A 1 215 ? -13.766 18 -1.018 1 98.69 215 ALA A C 1
ATOM 1675 O O . ALA A 1 215 ? -12.773 17.281 -1.084 1 98.69 215 ALA A O 1
ATOM 1676 N N . VAL A 1 216 ? -14.906 17.625 -0.479 1 98.81 216 VAL A N 1
ATOM 1677 C CA . VAL A 1 216 ? -15.102 16.266 0.003 1 98.81 216 VAL A CA 1
ATOM 1678 C C . VAL A 1 216 ? -16.188 15.57 -0.831 1 98.81 216 VAL A C 1
ATOM 1680 O O . VAL A 1 216 ? -17.297 16.062 -0.939 1 98.81 216 VAL A O 1
ATOM 1683 N N . ARG A 1 217 ? -15.836 14.484 -1.453 1 98.94 217 ARG A N 1
ATOM 1684 C CA . ARG A 1 217 ? -16.781 13.648 -2.186 1 98.94 217 ARG A CA 1
ATOM 1685 C C . ARG A 1 217 ? -16.828 12.234 -1.609 1 98.94 217 ARG A C 1
ATOM 1687 O O . ARG A 1 217 ? -15.812 11.727 -1.117 1 98.94 217 ARG A O 1
ATOM 1694 N N . ILE A 1 218 ? -18.031 11.641 -1.64 1 98.94 218 ILE A N 1
ATOM 1695 C CA . ILE A 1 218 ? -18.203 10.273 -1.148 1 98.94 218 ILE A CA 1
ATOM 1696 C C . ILE A 1 218 ? -18.375 9.32 -2.326 1 98.94 218 ILE A C 1
ATOM 1698 O O . ILE A 1 218 ? -19.234 9.539 -3.189 1 98.94 218 ILE A O 1
ATOM 1702 N N . LEU A 1 219 ? -17.531 8.336 -2.428 1 98.81 219 LEU A N 1
ATOM 1703 C CA . LEU A 1 219 ? -17.719 7.227 -3.357 1 98.81 219 LEU A CA 1
ATOM 1704 C C . LEU A 1 219 ? -18.656 6.172 -2.766 1 98.81 219 LEU A C 1
ATOM 1706 O O . LEU A 1 219 ? -18.266 5.445 -1.846 1 98.81 219 LEU A O 1
ATOM 1710 N N . PRO A 1 220 ? -19.859 6.105 -3.26 1 98.62 220 PRO A N 1
ATOM 1711 C CA . PRO A 1 220 ? -20.828 5.172 -2.666 1 98.62 220 PRO A CA 1
ATOM 1712 C C . PRO A 1 220 ? -20.516 3.717 -3.002 1 98.62 220 PRO A C 1
ATOM 1714 O O . PRO A 1 220 ? -19.812 3.439 -3.977 1 98.62 220 PRO A O 1
ATOM 1717 N N . PHE A 1 221 ? -20.984 2.791 -2.238 1 97.81 221 PHE A N 1
ATOM 1718 C CA . PHE A 1 221 ? -20.812 1.361 -2.471 1 97.81 221 PHE A CA 1
ATOM 1719 C C . PHE A 1 221 ? -21.266 0.983 -3.875 1 97.81 221 PHE A C 1
ATOM 1721 O O . PHE A 1 221 ? -20.672 0.124 -4.52 1 97.81 221 PHE A O 1
ATOM 1728 N N . ALA A 1 222 ? -22.281 1.629 -4.305 1 97.38 222 ALA A N 1
ATOM 1729 C CA . ALA A 1 222 ? -22.906 1.306 -5.586 1 97.38 222 ALA A CA 1
ATOM 1730 C C . ALA A 1 222 ? -21.969 1.61 -6.746 1 97.38 222 ALA A C 1
ATOM 1732 O O . ALA A 1 222 ? -22.125 1.067 -7.84 1 97.38 222 ALA A O 1
ATOM 1733 N N . ALA A 1 223 ? -21 2.49 -6.488 1 97.69 223 ALA A N 1
ATOM 1734 C CA . ALA A 1 223 ? -20.047 2.848 -7.535 1 97.69 223 ALA A CA 1
ATOM 1735 C C . ALA A 1 223 ? -19.078 1.701 -7.805 1 97.69 223 ALA A C 1
ATOM 1737 O O . ALA A 1 223 ? -18.375 1.699 -8.82 1 97.69 223 ALA A O 1
ATOM 1738 N N . GLY A 1 224 ? -19.031 0.749 -6.848 1 96.56 224 GLY A N 1
ATOM 1739 C CA . GLY A 1 224 ? -18.156 -0.394 -7.023 1 96.56 224 GLY A CA 1
ATOM 1740 C C . GLY A 1 224 ? -16.688 -0.019 -7.027 1 96.56 224 GLY A C 1
ATOM 1741 O O . GLY A 1 224 ? -16.203 0.645 -6.105 1 96.56 224 GLY A O 1
ATOM 1742 N N . ILE A 1 225 ? -15.953 -0.611 -7.992 1 96.44 225 ILE A N 1
ATOM 1743 C CA . ILE A 1 225 ? -14.531 -0.366 -8.188 1 96.44 225 ILE A CA 1
ATOM 1744 C C . ILE A 1 225 ? -14.297 0.268 -9.562 1 96.44 225 ILE A C 1
ATOM 1746 O O . ILE A 1 225 ? -13.938 -0.421 -10.516 1 96.44 225 ILE A O 1
ATOM 1750 N N . PRO A 1 226 ? -14.344 1.562 -9.641 1 96.69 226 PRO A N 1
ATOM 1751 C CA . PRO A 1 226 ? -14.375 2.24 -10.938 1 96.69 226 PRO A CA 1
ATOM 1752 C C . PRO A 1 226 ? -13.141 1.943 -11.789 1 96.69 226 PRO A C 1
ATOM 1754 O O . PRO A 1 226 ? -13.227 1.908 -13.023 1 96.69 226 PRO A O 1
ATOM 1757 N N . LEU A 1 227 ? -12.023 1.707 -11.18 1 96.38 227 LEU A N 1
ATOM 1758 C CA . LEU A 1 227 ? -10.766 1.517 -11.898 1 96.38 227 LEU A CA 1
ATOM 1759 C C . LEU A 1 227 ? -10.547 0.043 -12.227 1 96.38 227 LEU A C 1
ATOM 1761 O O . LEU A 1 227 ? -9.609 -0.304 -12.953 1 96.38 227 LEU A O 1
ATOM 1765 N N . GLY A 1 228 ? -11.352 -0.814 -11.695 1 95.56 228 GLY A N 1
ATOM 1766 C CA . GLY A 1 228 ? -11.156 -2.246 -11.859 1 95.56 228 GLY A CA 1
ATOM 1767 C C . GLY A 1 228 ? -10.062 -2.803 -10.961 1 95.56 228 GLY A C 1
ATOM 1768 O O . GLY A 1 228 ? -9.883 -4.02 -10.875 1 95.56 228 GLY A O 1
ATOM 1769 N N . ASP A 1 229 ? -9.344 -1.94 -10.391 1 92.81 229 ASP A N 1
ATOM 1770 C CA . ASP A 1 229 ? -8.297 -2.279 -9.43 1 92.81 229 ASP A CA 1
ATOM 1771 C C . ASP A 1 229 ? -8.367 -1.378 -8.203 1 92.81 229 ASP A C 1
ATOM 1773 O O . ASP A 1 229 ? -8.812 -0.232 -8.289 1 92.81 229 ASP A O 1
ATOM 1777 N N . SER A 1 230 ? -7.91 -1.976 -7.09 1 92.06 230 SER A N 1
ATOM 1778 C CA . SER A 1 230 ? -7.82 -1.163 -5.879 1 92.06 230 SER A CA 1
ATOM 1779 C C . SER A 1 230 ? -6.594 -0.26 -5.91 1 92.06 230 SER A C 1
ATOM 1781 O O . SER A 1 230 ? -5.488 -0.715 -6.211 1 92.06 230 SER A O 1
ATOM 1783 N N . THR A 1 231 ? -6.75 0.949 -5.582 1 93.69 231 THR A N 1
ATOM 1784 C CA . THR A 1 231 ? -5.613 1.854 -5.445 1 93.69 231 THR A CA 1
ATOM 1785 C C . THR A 1 231 ? -5.129 1.901 -4 1 93.69 231 THR A C 1
ATOM 1787 O O . THR A 1 231 ? -3.996 2.303 -3.734 1 93.69 231 THR A O 1
ATOM 1790 N N . GLY A 1 232 ? -6 1.465 -3.096 1 93.69 232 GLY A N 1
ATOM 1791 C CA . GLY A 1 232 ? -5.734 1.801 -1.706 1 93.69 232 GLY A CA 1
ATOM 1792 C C . GLY A 1 232 ? -5.727 3.295 -1.445 1 93.69 232 GLY A C 1
ATOM 1793 O O . GLY A 1 232 ? -5.957 4.094 -2.357 1 93.69 232 GLY A O 1
ATOM 1794 N N . PRO A 1 233 ? -5.523 3.652 -0.175 1 96.62 233 PRO A N 1
ATOM 1795 C CA . PRO A 1 233 ? -5.422 5.082 0.125 1 96.62 233 PRO A CA 1
ATOM 1796 C C . PRO A 1 233 ? -4.176 5.723 -0.482 1 96.62 233 PRO A C 1
ATOM 1798 O O . PRO A 1 233 ? -3.107 5.102 -0.51 1 96.62 233 PRO A O 1
ATOM 1801 N N . PHE A 1 234 ? -4.379 6.918 -1.013 1 97.94 234 PHE A N 1
ATOM 1802 C CA . PHE A 1 234 ? -3.234 7.656 -1.53 1 97.94 234 PHE A CA 1
ATOM 1803 C C . PHE A 1 234 ? -3.49 9.156 -1.486 1 97.94 234 PHE A C 1
ATOM 1805 O O . PHE A 1 234 ? -4.637 9.594 -1.355 1 97.94 234 PHE A O 1
ATOM 1812 N N . THR A 1 235 ? -2.391 9.922 -1.562 1 98.5 235 THR A N 1
ATOM 1813 C CA . THR A 1 235 ? -2.441 11.375 -1.702 1 98.5 235 THR A CA 1
ATOM 1814 C C . THR A 1 235 ? -1.411 11.852 -2.719 1 98.5 235 THR A C 1
ATOM 1816 O O . THR A 1 235 ? -0.231 11.508 -2.625 1 98.5 235 THR A O 1
ATOM 1819 N N . VAL A 1 236 ? -1.858 12.57 -3.697 1 98.5 236 VAL A N 1
ATOM 1820 C CA . VAL A 1 236 ? -0.951 13.266 -4.598 1 98.5 236 VAL A CA 1
ATOM 1821 C C . VAL A 1 236 ? -0.693 14.68 -4.078 1 98.5 236 VAL A C 1
ATOM 1823 O O . VAL A 1 236 ? -1.632 15.453 -3.869 1 98.5 236 VAL A O 1
ATOM 1826 N N . LEU A 1 237 ? 0.551 15 -3.871 1 97.62 237 LEU A N 1
ATOM 1827 C CA . LEU A 1 237 ? 0.947 16.312 -3.367 1 97.62 237 LEU A CA 1
ATOM 1828 C C . LEU A 1 237 ? 1.568 17.156 -4.477 1 97.62 237 LEU A C 1
ATOM 1830 O O . LEU A 1 237 ? 2.477 16.688 -5.172 1 97.62 237 LEU A O 1
ATOM 1834 N N . GLU A 1 238 ? 1.069 18.344 -4.629 1 96.44 238 GLU A N 1
ATOM 1835 C CA . GLU A 1 238 ? 1.62 19.344 -5.539 1 96.44 238 GLU A CA 1
ATOM 1836 C C . GLU A 1 238 ? 2.145 20.547 -4.777 1 96.44 238 GLU A C 1
ATOM 1838 O O . GLU A 1 238 ? 1.542 20.984 -3.791 1 96.44 238 GLU A O 1
ATOM 1843 N N . PHE A 1 239 ? 3.156 21.172 -5.254 1 92.81 239 PHE A N 1
ATOM 1844 C CA . PHE A 1 239 ? 3.877 22.156 -4.453 1 92.81 239 PHE A CA 1
ATOM 1845 C C . PHE A 1 239 ? 3.857 23.516 -5.129 1 92.81 239 PHE A C 1
ATOM 1847 O O . PHE A 1 239 ? 4.539 24.453 -4.684 1 92.81 239 PHE A O 1
ATOM 1854 N N . GLY A 1 240 ? 3.123 23.672 -6.113 1 90.44 240 GLY A N 1
ATOM 1855 C CA . GLY A 1 240 ? 2.943 24.953 -6.758 1 90.44 240 GLY A CA 1
ATOM 1856 C C . GLY A 1 240 ? 4.09 25.328 -7.68 1 90.44 240 GLY A C 1
ATOM 1857 O O . GLY A 1 240 ? 4.863 24.469 -8.094 1 90.44 240 GLY A O 1
ATOM 1858 N N . THR A 1 241 ? 4.051 26.578 -8.188 1 88.81 241 THR A N 1
ATOM 1859 C CA . THR A 1 241 ? 5.047 27.094 -9.117 1 88.81 241 THR A CA 1
ATOM 1860 C C . THR A 1 241 ? 5.742 28.328 -8.539 1 88.81 241 THR A C 1
ATOM 1862 O O . THR A 1 241 ? 5.191 29 -7.672 1 88.81 241 THR A O 1
ATOM 1865 N N . ASP A 1 242 ? 6.938 28.469 -8.945 1 83.94 242 ASP A N 1
ATOM 1866 C CA . ASP A 1 242 ? 7.656 29.672 -8.555 1 83.94 242 ASP A CA 1
ATOM 1867 C C . ASP A 1 242 ? 7.18 30.875 -9.367 1 83.94 242 ASP A C 1
ATOM 1869 O O . ASP A 1 242 ? 6.207 30.781 -10.117 1 83.94 242 ASP A O 1
ATOM 1873 N N . SER A 1 243 ? 7.828 32 -9.086 1 87.62 243 SER A N 1
ATOM 1874 C CA . SER A 1 243 ? 7.438 33.25 -9.695 1 87.62 243 SER A CA 1
ATOM 1875 C C . SER A 1 243 ? 7.543 33.188 -11.211 1 87.62 243 SER A C 1
ATOM 1877 O O . SER A 1 243 ? 6.879 33.969 -11.922 1 87.62 243 SER A O 1
ATOM 1879 N N . LYS A 1 244 ? 8.344 32.344 -11.789 1 90.69 244 LYS A N 1
ATOM 1880 C CA . LYS A 1 244 ? 8.547 32.219 -13.227 1 90.69 244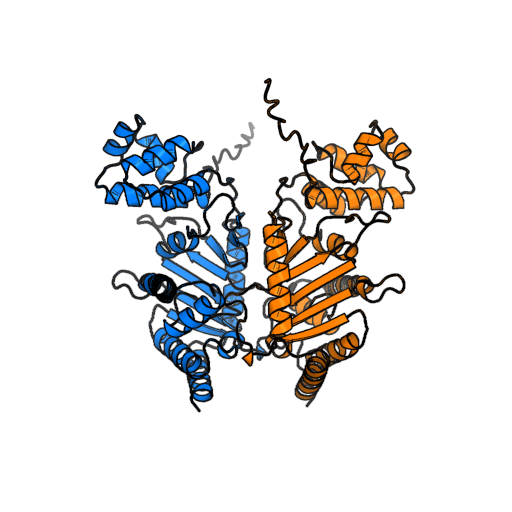 LYS A CA 1
ATOM 1881 C C . LYS A 1 244 ? 7.617 31.156 -13.812 1 90.69 244 LYS A C 1
ATOM 1883 O O . LYS A 1 244 ? 7.715 30.828 -15 1 90.69 244 LYS A O 1
ATOM 1888 N N . GLY A 1 245 ? 6.844 30.516 -12.914 1 87 245 GLY A N 1
ATOM 1889 C CA . GLY A 1 245 ? 5.867 29.531 -13.359 1 87 245 GLY A CA 1
ATOM 1890 C C . GLY A 1 245 ? 6.402 28.109 -13.352 1 87 245 GLY A C 1
ATOM 1891 O O . GLY A 1 245 ? 5.727 27.188 -13.797 1 87 245 GLY A O 1
ATOM 1892 N N . HIS A 1 246 ? 7.586 27.984 -12.945 1 84.81 246 HIS A N 1
ATOM 1893 C CA . HIS A 1 246 ? 8.156 26.641 -12.875 1 84.81 246 HIS A CA 1
ATOM 1894 C C . HIS A 1 246 ? 7.758 25.938 -11.578 1 84.81 246 HIS A C 1
ATOM 1896 O O . HIS A 1 246 ? 7.684 26.562 -10.523 1 84.81 246 HIS A O 1
ATOM 1902 N N . PRO A 1 247 ? 7.566 24.594 -11.781 1 83.31 247 PRO A N 1
ATOM 1903 C CA . PRO A 1 247 ? 7.254 23.875 -10.555 1 83.31 247 PRO A CA 1
ATOM 1904 C C . PRO A 1 247 ? 8.352 23.984 -9.5 1 83.31 247 PRO A C 1
ATOM 1906 O O . PRO A 1 247 ? 9.539 23.875 -9.828 1 83.31 247 PRO A O 1
ATOM 1909 N N . VAL A 1 248 ? 7.977 24.297 -8.25 1 82.62 248 VAL A N 1
ATOM 1910 C CA . VAL A 1 248 ? 8.914 24.406 -7.141 1 82.62 248 VAL A CA 1
ATOM 1911 C C . VAL A 1 248 ? 9.609 23.062 -6.922 1 82.62 248 VAL A C 1
ATOM 1913 O O . VAL A 1 248 ? 10.828 23 -6.738 1 82.62 248 VAL A O 1
ATOM 1916 N N . GLU A 1 249 ? 8.805 22.016 -6.922 1 85.94 249 GLU A N 1
ATOM 1917 C CA . GLU A 1 249 ? 9.266 20.641 -6.836 1 85.94 249 GLU A CA 1
ATOM 1918 C C . GLU A 1 249 ? 8.312 19.703 -7.562 1 85.94 249 GLU A C 1
ATOM 1920 O O . GLU A 1 249 ? 7.145 20.031 -7.785 1 85.94 249 GLU A O 1
ATOM 1925 N N . PRO A 1 250 ? 8.852 18.578 -7.965 1 88.56 250 PRO A N 1
ATOM 1926 C CA . PRO A 1 250 ? 7.957 17.641 -8.633 1 88.56 250 PRO A CA 1
ATOM 1927 C C . PRO A 1 250 ? 6.859 17.109 -7.719 1 88.56 250 PRO A C 1
ATOM 1929 O O . PRO A 1 250 ? 7.051 17.031 -6.504 1 88.56 250 PRO A O 1
ATOM 1932 N N . PRO A 1 251 ? 5.758 16.797 -8.305 1 94 251 PRO A N 1
ATOM 1933 C CA . PRO A 1 251 ? 4.707 16.172 -7.5 1 94 251 PRO A CA 1
ATOM 1934 C C . PRO A 1 251 ? 5.141 14.828 -6.918 1 94 251 PRO A C 1
ATOM 1936 O O . PRO A 1 251 ? 6.016 14.164 -7.473 1 94 251 PRO A O 1
ATOM 1939 N N . VAL A 1 252 ? 4.531 14.516 -5.801 1 95.12 252 VAL A N 1
ATOM 1940 C CA . VAL A 1 252 ? 4.848 13.266 -5.105 1 95.12 252 VAL A CA 1
ATOM 1941 C C . VAL A 1 252 ? 3.559 12.523 -4.773 1 95.12 252 VAL A C 1
ATOM 1943 O O . VAL A 1 252 ? 2.596 13.117 -4.289 1 95.12 252 VAL A O 1
ATOM 1946 N N . VAL A 1 253 ? 3.49 11.203 -5.109 1 97.5 253 VAL A N 1
ATOM 1947 C CA . VAL A 1 253 ? 2.412 10.352 -4.625 1 97.5 253 VAL A CA 1
ATOM 1948 C C . VAL A 1 253 ? 2.82 9.703 -3.305 1 97.5 253 VAL A C 1
ATOM 1950 O O . VAL A 1 253 ? 3.885 9.086 -3.211 1 97.5 253 VAL A O 1
ATOM 1953 N N . TYR A 1 254 ? 2.029 9.953 -2.342 1 96.88 254 TYR A N 1
ATOM 1954 C CA . TYR A 1 254 ? 2.205 9.336 -1.03 1 96.88 254 TYR A CA 1
ATOM 1955 C C . TYR A 1 254 ? 1.22 8.188 -0.828 1 96.88 254 TYR A C 1
ATOM 1957 O O . TYR A 1 254 ? 0.007 8.375 -0.959 1 96.88 254 TYR A O 1
ATOM 1965 N N . VAL A 1 255 ? 1.693 6.969 -0.551 1 95.5 255 VAL A N 1
ATOM 1966 C CA . VAL A 1 255 ? 0.886 5.805 -0.208 1 95.5 255 VAL A CA 1
ATOM 1967 C C . VAL A 1 255 ? 1.234 5.332 1.2 1 95.5 255 VAL A C 1
ATOM 1969 O O . VAL A 1 255 ? 2.334 4.828 1.438 1 95.5 255 VAL A O 1
ATOM 1972 N N . GLU A 1 256 ? 0.268 5.5 2.033 1 90.25 256 GLU A N 1
ATOM 1973 C CA . GLU A 1 256 ? 0.477 5.113 3.426 1 90.25 256 GLU A CA 1
ATOM 1974 C C . GLU A 1 256 ? 0.43 3.596 3.588 1 90.25 256 GLU A C 1
ATOM 1976 O O . GLU A 1 256 ? -0.504 2.945 3.115 1 90.25 256 GLU A O 1
ATOM 1981 N N . GLY A 1 257 ? 1.438 3.084 4.25 1 89.56 257 GLY A N 1
ATOM 1982 C CA . GLY A 1 257 ? 1.457 1.658 4.539 1 89.56 257 GLY A CA 1
ATOM 1983 C C . GLY A 1 257 ? 1.486 1.351 6.023 1 89.56 257 GLY A C 1
ATOM 1984 O O . GLY A 1 257 ? 1.396 2.258 6.855 1 89.56 257 GLY A O 1
ATOM 1985 N N . PHE A 1 258 ? 1.563 0.086 6.395 1 92.94 258 PHE A N 1
ATOM 1986 C CA . PHE A 1 258 ? 1.465 -0.386 7.773 1 92.94 258 PHE A CA 1
ATOM 1987 C C . PHE A 1 258 ? 2.834 -0.394 8.438 1 92.94 258 PHE A C 1
ATOM 1989 O O . PHE A 1 258 ? 2.988 0.099 9.562 1 92.94 258 PHE A O 1
ATOM 1996 N N . THR A 1 259 ? 3.861 -0.837 7.742 1 92.12 259 THR A N 1
ATOM 1997 C CA . THR A 1 259 ? 5.195 -0.901 8.32 1 92.12 259 THR A CA 1
ATOM 1998 C C . THR A 1 259 ? 6.148 0.048 7.602 1 92.12 259 THR A C 1
ATOM 2000 O O . THR A 1 259 ? 7.363 -0.009 7.801 1 92.12 259 THR A O 1
ATOM 2003 N N . GLY A 1 260 ? 5.625 0.852 6.773 1 90.94 260 GLY A N 1
ATOM 2004 C CA . GLY A 1 260 ? 6.359 1.853 6.012 1 90.94 260 GLY A CA 1
ATOM 2005 C C . GLY A 1 260 ? 5.48 2.65 5.07 1 90.94 260 GLY A C 1
ATOM 2006 O O . GLY A 1 260 ? 4.293 2.355 4.922 1 90.94 260 GLY A O 1
ATOM 2007 N N . ASP A 1 261 ? 6.09 3.643 4.477 1 91.69 261 ASP A N 1
ATOM 2008 C CA . ASP A 1 261 ? 5.379 4.492 3.527 1 91.69 261 ASP A CA 1
ATOM 2009 C C . ASP A 1 261 ? 6.047 4.469 2.156 1 91.69 261 ASP A C 1
ATOM 2011 O O . ASP A 1 261 ? 7.262 4.277 2.055 1 91.69 261 ASP A O 1
ATOM 2015 N N . LEU A 1 262 ? 5.23 4.637 1.171 1 92.56 262 LEU A N 1
ATOM 2016 C CA . LEU A 1 262 ? 5.711 4.668 -0.207 1 92.56 262 LEU A CA 1
ATOM 2017 C C . LEU A 1 262 ? 5.602 6.074 -0.789 1 92.56 262 LEU A C 1
ATOM 2019 O O . LEU A 1 262 ? 4.566 6.734 -0.642 1 92.56 262 LEU A O 1
ATOM 2023 N N . TYR A 1 263 ? 6.684 6.566 -1.36 1 91.88 263 TYR A N 1
ATOM 2024 C CA . TYR A 1 263 ? 6.746 7.84 -2.064 1 91.88 263 TYR A CA 1
ATOM 2025 C C . TYR A 1 263 ? 7.117 7.637 -3.529 1 91.88 263 TYR A C 1
ATOM 2027 O O . TYR A 1 263 ? 8.188 7.109 -3.838 1 91.88 263 TYR A O 1
ATOM 2035 N N . LEU A 1 264 ? 6.25 8.055 -4.426 1 93.38 264 LEU A N 1
ATOM 2036 C CA . LEU A 1 264 ? 6.461 7.867 -5.859 1 93.38 264 LEU A CA 1
ATOM 2037 C C . LEU A 1 264 ? 6.629 9.211 -6.562 1 93.38 264 LEU A C 1
ATOM 2039 O O . LEU A 1 264 ? 5.812 10.117 -6.383 1 93.38 264 LEU A O 1
ATOM 2043 N N . GLU A 1 265 ? 7.691 9.32 -7.418 1 90.5 265 GLU A N 1
ATOM 2044 C CA . GLU A 1 265 ? 7.938 10.57 -8.133 1 90.5 265 GLU A CA 1
ATOM 2045 C C . GLU A 1 265 ? 8.047 10.336 -9.633 1 90.5 265 GLU A C 1
ATOM 2047 O O . GLU A 1 265 ? 8.102 11.281 -10.414 1 90.5 265 GLU A O 1
ATOM 2052 N N . ARG A 1 266 ? 8.125 9 -10.031 1 89.69 266 ARG A N 1
ATOM 2053 C CA . ARG A 1 266 ? 8.164 8.75 -11.469 1 89.69 266 ARG A CA 1
ATOM 2054 C C . ARG A 1 266 ? 6.965 9.383 -12.164 1 89.69 266 ARG A C 1
ATOM 2056 O O . ARG A 1 266 ? 5.824 9.195 -11.734 1 89.69 266 ARG A O 1
ATOM 2063 N N . PRO A 1 267 ? 7.273 10.141 -13.234 1 91.06 267 PRO A N 1
ATOM 2064 C CA . PRO A 1 267 ? 6.176 10.836 -13.906 1 91.06 267 PRO A CA 1
ATOM 2065 C C . PRO A 1 267 ? 5.043 9.898 -14.312 1 91.06 267 PRO A C 1
ATOM 2067 O O . PRO A 1 267 ? 3.867 10.25 -14.195 1 91.06 267 PRO A O 1
ATOM 2070 N N . VAL A 1 268 ? 5.336 8.672 -14.75 1 92 268 VAL A N 1
ATOM 2071 C CA . VAL A 1 268 ? 4.324 7.727 -15.188 1 92 268 VAL A CA 1
ATOM 2072 C C . VAL A 1 268 ? 3.432 7.336 -14.016 1 92 268 VAL A C 1
ATOM 2074 O O . VAL A 1 268 ? 2.213 7.207 -14.164 1 92 268 VAL A O 1
ATOM 2077 N N . ASP A 1 269 ? 3.986 7.152 -12.859 1 93.81 269 ASP A N 1
ATOM 2078 C CA . ASP A 1 269 ? 3.215 6.797 -11.672 1 93.81 269 ASP A CA 1
ATOM 2079 C C . ASP A 1 269 ? 2.324 7.953 -11.234 1 93.81 269 ASP A C 1
ATOM 2081 O O . ASP A 1 269 ? 1.147 7.754 -10.922 1 93.81 269 ASP A O 1
ATOM 2085 N N . VAL A 1 270 ? 2.939 9.125 -11.188 1 95.69 270 VAL A N 1
ATOM 2086 C CA . VAL A 1 270 ? 2.189 10.305 -10.781 1 95.69 270 VAL A CA 1
ATOM 2087 C C . VAL A 1 270 ? 0.985 10.492 -11.703 1 95.69 270 VAL A C 1
ATOM 2089 O O . VAL A 1 270 ? -0.13 10.734 -11.234 1 95.69 270 VAL A O 1
ATOM 2092 N N . GLN A 1 271 ? 1.226 10.344 -12.953 1 96.62 271 GLN A N 1
ATOM 2093 C CA . GLN A 1 271 ? 0.15 10.5 -13.93 1 96.62 271 GLN A CA 1
ATOM 2094 C C . GLN A 1 271 ? -0.943 9.453 -13.719 1 96.62 271 GLN A C 1
ATOM 2096 O O . GLN A 1 271 ? -2.133 9.773 -13.797 1 96.62 271 GLN A O 1
ATOM 2101 N N . ARG A 1 272 ? -0.574 8.266 -13.445 1 95.94 272 ARG A N 1
ATOM 2102 C CA . ARG A 1 272 ? -1.541 7.199 -13.211 1 95.94 272 ARG A CA 1
ATOM 2103 C C . ARG A 1 272 ? -2.412 7.5 -12 1 95.94 272 ARG A C 1
ATOM 2105 O O . ARG A 1 272 ? -3.623 7.27 -12.023 1 95.94 272 ARG A O 1
ATOM 2112 N N . TYR A 1 273 ? -1.85 8.016 -10.992 1 97.88 273 TYR A N 1
ATOM 2113 C CA . TYR A 1 273 ? -2.617 8.328 -9.797 1 97.88 273 TYR A CA 1
ATOM 2114 C C . TYR A 1 273 ? -3.504 9.547 -10.016 1 97.88 273 TYR A C 1
ATOM 2116 O O . TYR A 1 273 ? -4.605 9.625 -9.469 1 97.88 273 TYR A O 1
ATOM 2124 N N . HIS A 1 274 ? -2.996 10.547 -10.812 1 97.94 274 HIS A N 1
ATOM 2125 C CA . HIS A 1 274 ? -3.865 11.656 -11.188 1 97.94 274 HIS A CA 1
ATOM 2126 C C . HIS A 1 274 ? -5.098 11.164 -11.93 1 97.94 274 HIS A C 1
ATOM 2128 O O . HIS A 1 274 ? -6.219 11.57 -11.625 1 97.94 274 HIS A O 1
ATOM 2134 N N . ARG A 1 275 ? -4.871 10.258 -12.82 1 97.56 275 ARG A N 1
ATOM 2135 C CA . ARG A 1 275 ? -5.977 9.703 -13.586 1 97.56 275 ARG A CA 1
ATOM 2136 C C . ARG A 1 275 ? -6.918 8.906 -12.695 1 97.56 275 ARG A C 1
ATOM 2138 O O . ARG A 1 275 ? -8.141 8.969 -12.852 1 97.56 275 ARG A O 1
ATOM 2145 N N . ALA A 1 276 ? -6.336 8.195 -11.812 1 98.12 276 ALA A N 1
ATOM 2146 C CA . ALA A 1 276 ? -7.148 7.422 -10.875 1 98.12 276 ALA A CA 1
ATOM 2147 C C . ALA A 1 276 ? -8.031 8.344 -10.039 1 98.12 276 ALA A C 1
ATOM 2149 O O . ALA A 1 276 ? -9.227 8.086 -9.883 1 98.12 276 ALA A O 1
ATOM 2150 N N . HIS A 1 277 ? -7.43 9.359 -9.539 1 98.62 277 HIS A N 1
ATOM 2151 C CA . HIS A 1 277 ? -8.195 10.297 -8.719 1 98.62 277 HIS A CA 1
ATOM 2152 C C . HIS A 1 277 ? -9.328 10.922 -9.523 1 98.62 277 HIS A C 1
ATOM 2154 O O . HIS A 1 277 ? -10.445 11.062 -9.023 1 98.62 277 HIS A O 1
ATOM 2160 N N . ALA A 1 278 ? -9.055 11.281 -10.742 1 98.38 278 ALA A N 1
ATOM 2161 C CA . ALA A 1 278 ? -10.078 11.859 -11.609 1 98.38 278 ALA A CA 1
ATOM 2162 C C . ALA A 1 278 ? -11.219 10.867 -11.844 1 98.38 278 ALA A C 1
ATOM 2164 O O . ALA A 1 278 ? -12.391 11.242 -11.812 1 98.38 278 ALA A O 1
ATOM 2165 N N . CYS A 1 279 ? -10.875 9.641 -12.047 1 98.19 279 CYS A N 1
ATOM 2166 C CA . CYS A 1 279 ? -11.875 8.602 -12.258 1 98.19 279 CYS A CA 1
ATOM 2167 C C . CYS A 1 279 ? -12.75 8.422 -11.023 1 98.19 279 CYS A C 1
ATOM 2169 O O . CYS A 1 279 ? -13.969 8.336 -11.125 1 98.19 279 CYS A O 1
ATOM 2171 N N . LEU A 1 280 ? -12.109 8.391 -9.891 1 98.5 280 LEU A N 1
ATOM 2172 C CA . LEU A 1 280 ? -12.836 8.242 -8.625 1 98.5 280 LEU A CA 1
ATOM 2173 C C . LEU A 1 280 ? -13.75 9.438 -8.383 1 98.5 280 LEU A C 1
ATOM 2175 O O . LEU A 1 280 ? -14.883 9.266 -7.914 1 98.5 280 LEU A O 1
ATOM 2179 N N . GLN A 1 281 ? -13.289 10.594 -8.727 1 98.44 281 GLN A N 1
ATOM 2180 C CA . GLN A 1 281 ? -14.109 11.797 -8.586 1 98.44 281 GLN A CA 1
ATOM 2181 C C . GLN A 1 281 ? -15.359 11.719 -9.461 1 98.44 281 GLN A C 1
ATOM 2183 O O . GLN A 1 281 ? -16.453 12.078 -9.016 1 98.44 281 GLN A O 1
ATOM 2188 N N . ARG A 1 282 ? -15.164 11.227 -10.609 1 98.19 282 ARG A N 1
ATOM 2189 C CA . ARG A 1 282 ? -16.281 11.133 -11.547 1 98.19 282 ARG A CA 1
ATOM 2190 C C . ARG A 1 282 ? -17.312 10.109 -11.062 1 98.19 282 ARG A C 1
ATOM 2192 O O . ARG A 1 282 ? -18.516 10.289 -11.266 1 98.19 282 ARG A O 1
ATOM 2199 N N . ALA A 1 283 ? -16.859 9.117 -10.445 1 98.44 283 ALA A N 1
ATOM 2200 C CA . ALA A 1 283 ? -17.734 8.039 -9.984 1 98.44 283 ALA A CA 1
ATOM 2201 C C . ALA A 1 283 ? -18.375 8.383 -8.648 1 98.44 283 ALA A C 1
ATOM 2203 O O . ALA A 1 283 ? -19.344 7.734 -8.227 1 98.44 283 ALA A O 1
ATOM 2204 N N . ALA A 1 284 ? -17.828 9.359 -7.926 1 98.81 284 ALA A N 1
ATOM 2205 C CA . ALA A 1 284 ? -18.312 9.734 -6.602 1 98.81 284 ALA A CA 1
ATOM 2206 C C . ALA A 1 284 ? -19.547 10.641 -6.699 1 98.81 284 ALA A C 1
ATOM 2208 O O . ALA A 1 284 ? -19.812 11.203 -7.758 1 98.81 284 ALA A O 1
ATOM 2209 N N . LEU A 1 285 ? -20.266 10.75 -5.605 1 98.81 285 LEU A N 1
ATOM 2210 C CA . LEU A 1 285 ? -21.328 11.742 -5.488 1 98.81 285 LEU A CA 1
ATOM 2211 C C . LEU A 1 285 ? -20.766 13.156 -5.602 1 98.81 285 LEU A C 1
ATOM 2213 O O . LEU A 1 285 ? -19.594 13.391 -5.273 1 98.81 285 LEU A O 1
ATOM 2217 N N . ASP A 1 286 ? -21.594 14.078 -6.082 1 98.31 286 ASP A N 1
ATOM 2218 C CA . ASP A 1 286 ? -21.125 15.461 -6.117 1 98.31 286 ASP A CA 1
ATOM 2219 C C . ASP A 1 286 ? -21 16.031 -4.707 1 98.31 286 ASP A C 1
ATOM 2221 O O . ASP A 1 286 ? -21.422 15.406 -3.734 1 98.31 286 ASP A O 1
ATOM 2225 N N . ILE A 1 287 ? -20.422 17.203 -4.566 1 98.12 287 ILE A N 1
ATOM 2226 C CA . ILE A 1 287 ? -20.031 17.781 -3.285 1 98.12 287 ILE A CA 1
ATOM 2227 C C . ILE A 1 287 ? -21.281 18 -2.418 1 98.12 287 ILE A C 1
ATOM 2229 O O . ILE A 1 287 ? -21.266 17.672 -1.229 1 98.12 287 ILE A O 1
ATOM 2233 N N . GLN A 1 288 ? -22.344 18.484 -2.98 1 98.19 288 GLN A N 1
ATOM 2234 C CA . GLN A 1 288 ? -23.547 18.766 -2.223 1 98.19 288 GLN A CA 1
ATOM 2235 C C . GLN A 1 288 ? -24.219 17.484 -1.729 1 98.19 288 GLN A C 1
ATOM 2237 O O . GLN A 1 288 ? -24.594 17.391 -0.561 1 98.19 288 GLN A O 1
ATOM 2242 N N . THR A 1 289 ? -24.359 16.531 -2.619 1 98.75 289 THR A N 1
ATOM 2243 C CA . THR A 1 289 ? -24.953 15.242 -2.246 1 98.75 289 THR A CA 1
ATOM 2244 C C . THR A 1 289 ? -24.078 14.539 -1.208 1 98.75 289 THR A C 1
ATOM 2246 O O . THR A 1 289 ? -24.594 13.898 -0.29 1 98.75 289 THR A O 1
ATOM 2249 N N . SER A 1 290 ? -22.781 14.633 -1.367 1 98.88 290 SER A N 1
ATOM 2250 C CA . SER A 1 290 ? -21.844 14.07 -0.389 1 98.88 290 SER A CA 1
ATOM 2251 C C . SER A 1 290 ? -22.047 14.695 0.987 1 98.88 290 SER A C 1
ATOM 2253 O O . SER A 1 290 ? -22.109 13.992 1.994 1 98.88 290 SER A O 1
ATOM 2255 N N . ARG A 1 291 ? -22.156 16 1.012 1 98.69 291 ARG A N 1
ATOM 2256 C CA . ARG A 1 291 ? -22.391 16.719 2.266 1 98.69 291 ARG A CA 1
ATOM 2257 C C . ARG A 1 291 ? -23.688 16.266 2.92 1 98.69 291 ARG A C 1
ATOM 2259 O O . ARG A 1 291 ? -23.75 16.062 4.137 1 98.69 291 ARG A O 1
ATOM 2266 N N . HIS A 1 292 ? -24.734 16.078 2.125 1 98.56 292 HIS A N 1
ATOM 2267 C CA . HIS A 1 292 ? -26 15.594 2.633 1 98.56 292 HIS A CA 1
ATOM 2268 C C . HIS A 1 292 ? -25.875 14.195 3.225 1 98.56 292 HIS A C 1
ATOM 2270 O O . HIS A 1 292 ? -26.422 13.914 4.289 1 98.56 292 HIS A O 1
ATOM 2276 N N . LEU A 1 293 ? -25.156 13.359 2.529 1 98.75 293 LEU A N 1
ATOM 2277 C CA . LEU A 1 293 ? -24.953 12.008 3.021 1 98.75 293 LEU A CA 1
ATOM 2278 C C . LEU A 1 293 ? -24.188 12.008 4.34 1 98.75 293 LEU A C 1
ATOM 2280 O O . LEU A 1 293 ? -24.516 11.258 5.258 1 98.75 293 LEU A O 1
ATOM 2284 N N . LEU A 1 294 ? -23.156 12.836 4.414 1 98.81 294 LEU A N 1
ATOM 2285 C CA . LEU A 1 294 ? -22.391 12.969 5.652 1 98.81 294 LEU A CA 1
ATOM 2286 C C . LEU A 1 294 ? -23.312 13.344 6.812 1 98.81 294 LEU A C 1
ATOM 2288 O O . LEU A 1 294 ? -23.25 12.727 7.879 1 98.81 294 LEU A O 1
ATOM 2292 N N . ARG A 1 295 ? -24.156 14.312 6.594 1 98.62 295 ARG A N 1
ATOM 2293 C CA . ARG A 1 295 ? -25.078 14.766 7.637 1 98.62 295 ARG A CA 1
ATOM 2294 C C . ARG A 1 295 ? -26.094 13.68 7.977 1 98.62 295 ARG A C 1
ATOM 2296 O O . ARG A 1 295 ? -26.453 13.5 9.141 1 98.62 295 ARG A O 1
ATOM 2303 N N . GLN A 1 296 ? -26.547 13.008 6.977 1 98.62 296 GLN A N 1
ATOM 2304 C CA . GLN A 1 296 ? -27.516 11.938 7.18 1 98.62 296 GLN A CA 1
ATOM 2305 C C . GLN A 1 296 ? -26.922 10.82 8.039 1 98.62 296 GLN A C 1
ATOM 2307 O O . GLN A 1 296 ? -27.547 10.367 9 1 98.62 296 GLN A O 1
ATOM 2312 N N . VAL A 1 297 ? -25.75 10.391 7.707 1 98.62 297 VAL A N 1
ATOM 2313 C CA . VAL A 1 297 ? -25.109 9.305 8.453 1 98.62 297 VAL A CA 1
ATOM 2314 C C . VAL A 1 297 ? -24.781 9.781 9.867 1 98.62 297 VAL A C 1
ATOM 2316 O O . VAL A 1 297 ? -24.875 9.008 10.82 1 98.62 297 VAL A O 1
ATOM 2319 N N . ALA A 1 298 ? -24.359 11.039 9.992 1 98.69 298 ALA A N 1
ATOM 2320 C CA . ALA A 1 298 ? -24.125 11.602 11.32 1 98.69 298 ALA A CA 1
ATOM 2321 C C . ALA A 1 298 ? -25.359 11.484 12.195 1 98.69 298 ALA A C 1
ATOM 2323 O O . ALA A 1 298 ? -25.281 11.133 13.367 1 98.69 298 ALA A O 1
ATOM 2324 N N . LYS A 1 299 ? -26.516 11.734 11.602 1 98.19 299 LYS A N 1
ATOM 2325 C CA . LYS A 1 299 ? -27.781 11.648 12.32 1 98.19 299 LYS A CA 1
ATOM 2326 C C . LYS A 1 299 ? -28.078 10.203 12.711 1 98.19 299 LYS A C 1
ATOM 2328 O O . LYS A 1 299 ? -28.625 9.953 13.797 1 98.19 299 LYS A O 1
ATOM 2333 N N . GLU A 1 300 ? -27.719 9.32 11.812 1 97.81 300 GLU A N 1
ATOM 2334 C CA . GLU A 1 300 ? -27.938 7.902 12.094 1 97.81 300 GLU A CA 1
ATOM 2335 C C . GLU A 1 300 ? -27.125 7.457 13.305 1 97.81 300 GLU A C 1
ATOM 2337 O O . GLU A 1 300 ? -27.578 6.645 14.109 1 97.81 300 GLU A O 1
ATOM 2342 N N . PHE A 1 301 ? -25.938 7.973 13.484 1 96.81 301 PHE A N 1
ATOM 2343 C CA . PHE A 1 301 ? -25.094 7.637 14.625 1 96.81 301 PHE A CA 1
ATOM 2344 C C . PHE A 1 301 ? -25.609 8.297 15.898 1 96.81 301 PHE A C 1
ATOM 2346 O O . PHE A 1 301 ? -25.453 7.754 16.984 1 96.81 301 PHE A O 1
ATOM 2353 N N . ALA A 1 302 ? -26.203 9.461 15.805 1 93.38 302 ALA A N 1
ATOM 2354 C CA . ALA A 1 302 ? -26.672 10.227 16.969 1 93.38 302 ALA A CA 1
ATOM 2355 C C . ALA A 1 302 ? -28.016 9.703 17.469 1 93.38 302 ALA A C 1
ATOM 2357 O O . ALA A 1 302 ? -28.438 10.023 18.578 1 93.38 302 ALA A O 1
ATOM 2358 N N . ALA A 1 303 ? -28.766 8.945 16.656 1 88.19 303 ALA A N 1
ATOM 2359 C CA . ALA A 1 303 ? -30.062 8.406 17.062 1 88.19 303 ALA A CA 1
ATOM 2360 C C . ALA A 1 303 ? -29.891 7.133 17.891 1 88.19 303 ALA A C 1
ATOM 2362 O O . ALA A 1 303 ? -28.906 6.41 17.75 1 88.19 303 ALA A O 1
ATOM 2363 N N . MET B 1 1 ? 45.5 -14.883 32.281 1 28.27 1 MET B N 1
ATOM 2364 C CA . MET B 1 1 ? 44.156 -15.375 32.031 1 28.27 1 MET B CA 1
ATOM 2365 C C . MET B 1 1 ? 43.562 -14.758 30.781 1 28.27 1 MET B C 1
ATOM 2367 O O . MET B 1 1 ? 43.344 -13.547 30.703 1 28.27 1 MET B O 1
ATOM 2371 N N . SER B 1 2 ? 43.844 -15.312 29.5 1 29.34 2 SER B N 1
ATOM 2372 C CA . SER B 1 2 ? 43.844 -14.859 28.109 1 29.34 2 SER B CA 1
ATOM 2373 C C . SER B 1 2 ? 42.438 -14.75 27.547 1 29.34 2 SER B C 1
ATOM 2375 O O . SER B 1 2 ? 41.75 -15.758 27.375 1 29.34 2 SER B O 1
ATOM 2377 N N . GLY B 1 3 ? 41.625 -13.797 28.016 1 29.94 3 GLY B N 1
ATOM 2378 C CA . GLY B 1 3 ? 40.188 -13.695 27.719 1 29.94 3 GLY B CA 1
ATOM 2379 C C . GLY B 1 3 ? 39.906 -13.633 26.234 1 29.94 3 GLY B C 1
ATOM 2380 O O . GLY B 1 3 ? 40.312 -12.688 25.547 1 29.94 3 GLY B O 1
ATOM 2381 N N . ASN B 1 4 ? 39.75 -14.844 25.531 1 28.48 4 ASN B N 1
ATOM 2382 C CA . ASN B 1 4 ? 39.5 -15.117 24.125 1 28.48 4 ASN B CA 1
ATOM 2383 C C . ASN B 1 4 ? 38.188 -14.461 23.656 1 28.48 4 ASN B C 1
ATOM 2385 O O . ASN B 1 4 ? 37.094 -14.789 24.141 1 28.48 4 ASN B O 1
ATOM 2389 N N . HIS B 1 5 ? 38.188 -13.164 23.359 1 32.03 5 HIS B N 1
ATOM 2390 C CA . HIS B 1 5 ? 37.062 -12.461 22.766 1 32.03 5 HIS B CA 1
ATOM 2391 C C . HIS B 1 5 ? 36.562 -13.164 21.516 1 32.03 5 HIS B C 1
ATOM 2393 O O . HIS B 1 5 ? 37.281 -13.234 20.516 1 32.03 5 HIS B O 1
ATOM 2399 N N . ASP B 1 6 ? 35.75 -14.234 21.594 1 31.2 6 ASP B N 1
ATOM 2400 C CA . ASP B 1 6 ? 35.125 -14.969 20.5 1 31.2 6 ASP B CA 1
ATOM 2401 C C . ASP B 1 6 ? 34.375 -14.023 19.562 1 31.2 6 ASP B C 1
ATOM 2403 O O . ASP B 1 6 ? 33.5 -13.258 20 1 31.2 6 ASP B O 1
ATOM 2407 N N . ARG B 1 7 ? 35 -13.578 18.5 1 31.05 7 ARG B N 1
ATOM 2408 C CA . ARG B 1 7 ? 34.406 -12.852 17.375 1 31.05 7 ARG B CA 1
ATOM 2409 C C . ARG B 1 7 ? 33.156 -13.531 16.859 1 31.05 7 ARG B C 1
ATOM 2411 O O . ARG B 1 7 ? 33.156 -14.727 16.547 1 31.05 7 ARG B O 1
ATOM 2418 N N . PRO B 1 8 ? 31.969 -13.062 17.266 1 31.78 8 PRO B N 1
ATOM 2419 C CA . PRO B 1 8 ? 30.844 -13.812 16.688 1 31.78 8 PRO B CA 1
ATOM 2420 C C . PRO B 1 8 ? 30.984 -13.984 15.172 1 31.78 8 PRO B C 1
ATOM 2422 O O . PRO B 1 8 ? 31.094 -12.992 14.445 1 31.78 8 PRO B O 1
ATOM 2425 N N . SER B 1 9 ? 31.781 -14.812 14.594 1 31.25 9 SER B N 1
ATOM 2426 C CA . SER B 1 9 ? 32.031 -15.156 13.195 1 31.25 9 SER B CA 1
ATOM 2427 C C . SER B 1 9 ? 30.719 -15.539 12.492 1 31.25 9 SER B C 1
ATOM 2429 O O . SER B 1 9 ? 30.75 -16.125 11.414 1 31.25 9 SER B O 1
ATOM 2431 N N . GLY B 1 10 ? 29.547 -15.555 13.188 1 31.02 10 GLY B N 1
ATOM 2432 C CA . GLY B 1 10 ? 28.5 -16.219 12.43 1 31.02 10 GLY B CA 1
ATOM 2433 C C . GLY B 1 10 ? 28.312 -15.648 11.039 1 31.02 10 GLY B C 1
ATOM 2434 O O . GLY B 1 10 ? 28.188 -14.43 10.875 1 31.02 10 GLY B O 1
ATOM 2435 N N . THR B 1 11 ? 28.938 -16.219 10.031 1 33.16 11 THR B N 1
ATOM 2436 C CA . THR B 1 11 ? 28.656 -16.062 8.609 1 33.16 11 THR B CA 1
ATOM 2437 C C . THR B 1 11 ? 27.156 -15.883 8.383 1 33.16 11 THR B C 1
ATOM 2439 O O . THR B 1 11 ? 26.375 -16.812 8.57 1 33.16 11 THR B O 1
ATOM 2442 N N . GLU B 1 12 ? 26.531 -14.961 8.883 1 36.59 12 GLU B N 1
ATOM 2443 C CA . GLU B 1 12 ? 25.172 -14.711 8.422 1 36.59 12 GLU B CA 1
ATOM 2444 C C . GLU B 1 12 ? 25.031 -15.016 6.93 1 36.59 12 GLU B C 1
ATOM 2446 O O . GLU B 1 12 ? 25.672 -14.367 6.098 1 36.59 12 GLU B O 1
ATOM 2451 N N . SER B 1 13 ? 25.188 -16.297 6.441 1 38.19 13 SER B N 1
ATOM 2452 C CA . SER B 1 13 ? 24.859 -16.719 5.082 1 38.19 13 SER B CA 1
ATOM 2453 C C . SER B 1 13 ? 23.969 -15.68 4.383 1 38.19 13 SER B C 1
ATOM 2455 O O . SER B 1 13 ? 22.938 -15.281 4.914 1 38.19 13 SER B O 1
ATOM 2457 N N . ALA B 1 14 ? 24.5 -14.719 3.756 1 47.81 14 ALA B N 1
ATOM 2458 C CA . ALA B 1 14 ? 23.875 -13.664 2.961 1 47.81 14 ALA B CA 1
ATOM 2459 C C . ALA B 1 14 ? 22.531 -14.125 2.408 1 47.81 14 ALA B C 1
ATOM 2461 O O . ALA B 1 14 ? 22.484 -14.93 1.477 1 47.81 14 ALA B O 1
ATOM 2462 N N . SER B 1 15 ? 21.453 -14.422 3.24 1 60.62 15 SER B N 1
ATOM 2463 C CA . SER B 1 15 ? 20.078 -14.836 2.959 1 60.62 15 SER B CA 1
ATOM 2464 C C . SER B 1 15 ? 19.594 -14.25 1.643 1 60.62 15 SER B C 1
ATOM 2466 O O . SER B 1 15 ? 19.781 -13.062 1.374 1 60.62 15 SER B O 1
ATOM 2468 N N . SER B 1 16 ? 19.312 -15.141 0.652 1 78 16 SER B N 1
ATOM 2469 C CA . SER B 1 16 ? 18.828 -14.852 -0.697 1 78 16 SER B CA 1
ATOM 2470 C C . SER B 1 16 ? 17.609 -13.93 -0.67 1 78 16 SER B C 1
ATOM 2472 O O . SER B 1 16 ? 16.797 -14 0.251 1 78 16 SER B O 1
ATOM 2474 N N . THR B 1 17 ? 17.688 -12.914 -1.471 1 83.31 17 THR B N 1
ATOM 2475 C CA . THR B 1 17 ? 16.562 -11.984 -1.601 1 83.31 17 THR B CA 1
ATOM 2476 C C . THR B 1 17 ? 15.461 -12.586 -2.473 1 83.31 17 THR B C 1
ATOM 2478 O O . THR B 1 17 ? 15.703 -13.539 -3.215 1 83.31 17 THR B O 1
ATOM 2481 N N . LEU B 1 18 ? 14.328 -12.055 -2.383 1 84.5 18 LEU B N 1
ATOM 2482 C CA . LEU B 1 18 ? 13.164 -12.617 -3.057 1 84.5 18 LEU B CA 1
ATOM 2483 C C . LEU B 1 18 ? 13.359 -12.617 -4.57 1 84.5 18 LEU B C 1
ATOM 2485 O O . LEU B 1 18 ? 13.125 -13.625 -5.234 1 84.5 18 LEU B O 1
ATOM 2489 N N . PRO B 1 19 ? 13.797 -11.492 -5.203 1 84.5 19 PRO B N 1
ATOM 2490 C CA . PRO B 1 19 ? 13.969 -11.539 -6.656 1 84.5 19 PRO B CA 1
ATOM 2491 C C . PRO B 1 19 ? 14.945 -12.633 -7.102 1 84.5 19 PRO B C 1
ATOM 2493 O O . PRO B 1 19 ? 14.711 -13.297 -8.109 1 84.5 19 PRO B O 1
ATOM 2496 N N . ARG B 1 20 ? 15.922 -12.859 -6.336 1 86.81 20 ARG B N 1
ATOM 2497 C CA . ARG B 1 20 ? 16.922 -13.867 -6.684 1 86.81 20 ARG B CA 1
ATOM 2498 C C . ARG B 1 20 ? 16.344 -15.273 -6.531 1 86.81 20 ARG B C 1
ATOM 2500 O O . ARG B 1 20 ? 16.578 -16.141 -7.371 1 86.81 20 ARG B O 1
ATOM 2507 N N . ARG B 1 21 ? 15.633 -15.453 -5.484 1 88.62 21 ARG B N 1
ATOM 2508 C CA . ARG B 1 21 ? 15 -16.75 -5.285 1 88.62 21 ARG B CA 1
ATOM 2509 C C . ARG B 1 21 ? 13.977 -17.031 -6.379 1 88.62 21 ARG B C 1
ATOM 2511 O O . ARG B 1 21 ? 13.875 -18.172 -6.867 1 88.62 21 ARG B O 1
ATOM 2518 N N . GLN B 1 22 ? 13.195 -16.016 -6.742 1 88 22 GLN B N 1
ATOM 2519 C CA . GLN B 1 22 ? 12.219 -16.172 -7.809 1 88 22 GLN B CA 1
ATOM 2520 C C . GLN B 1 22 ? 12.898 -16.5 -9.141 1 88 22 GLN B C 1
ATOM 2522 O O . GLN B 1 22 ? 12.445 -17.375 -9.883 1 88 22 GLN B O 1
ATOM 2527 N N . LEU B 1 23 ? 13.93 -15.781 -9.422 1 89.62 23 LEU B N 1
ATOM 2528 C CA . LEU B 1 23 ? 14.719 -16.078 -10.617 1 89.62 23 LEU B CA 1
ATOM 2529 C C . LEU B 1 23 ? 15.172 -17.531 -10.633 1 89.62 23 LEU B C 1
ATOM 2531 O O . LEU B 1 23 ? 14.977 -18.234 -11.617 1 89.62 23 LEU B O 1
ATOM 2535 N N . GLY B 1 24 ? 15.727 -17.938 -9.555 1 91.5 24 GLY B N 1
ATOM 2536 C CA . GLY B 1 24 ? 16.203 -19.297 -9.43 1 91.5 24 GLY B CA 1
ATOM 2537 C C . GLY B 1 24 ? 15.109 -20.328 -9.625 1 91.5 24 GLY B C 1
ATOM 2538 O O . GLY B 1 24 ? 15.32 -21.344 -10.305 1 91.5 24 GLY B O 1
ATOM 2539 N N . ARG B 1 25 ? 13.992 -20.094 -9.062 1 88.56 25 ARG B N 1
ATOM 2540 C CA . ARG B 1 25 ? 12.867 -21.016 -9.172 1 88.56 25 ARG B CA 1
ATOM 2541 C C . ARG B 1 25 ? 12.43 -21.172 -10.625 1 88.56 25 ARG B C 1
ATOM 2543 O O . ARG B 1 25 ? 12.211 -22.281 -11.102 1 88.56 25 ARG B O 1
ATOM 2550 N N . TYR B 1 26 ? 12.305 -20.078 -11.312 1 90.19 26 TYR B N 1
ATOM 2551 C CA . TYR B 1 26 ? 11.898 -20.125 -12.719 1 90.19 26 TYR B CA 1
ATOM 2552 C C . TYR B 1 26 ? 12.922 -20.891 -13.547 1 90.19 26 TYR B C 1
ATOM 2554 O O . TYR B 1 26 ? 12.547 -21.734 -14.367 1 90.19 26 TYR B O 1
ATOM 2562 N N . LEU B 1 27 ? 14.14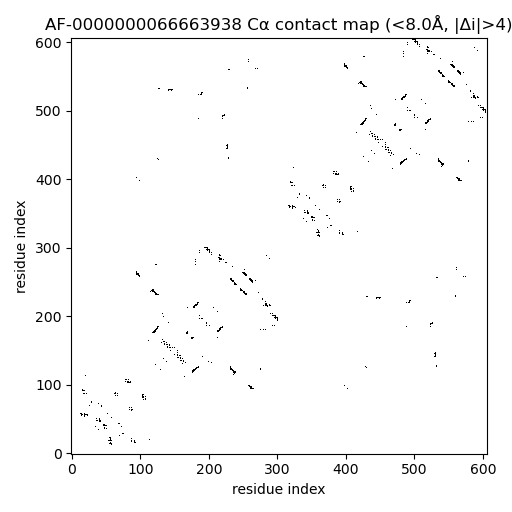8 -20.625 -13.281 1 93.69 27 LEU B N 1
ATOM 2563 C CA . LEU B 1 27 ? 15.195 -21.297 -14.039 1 93.69 27 LEU B CA 1
ATOM 2564 C C . LEU B 1 27 ? 15.172 -22.797 -13.773 1 93.69 27 LEU B C 1
ATOM 2566 O O . LEU B 1 27 ? 15.266 -23.594 -14.703 1 93.69 27 LEU B O 1
ATOM 2570 N N . ARG B 1 28 ? 15.023 -23.125 -12.531 1 93.19 28 ARG B N 1
ATOM 2571 C CA . ARG B 1 28 ? 14.969 -24.531 -12.172 1 93.19 28 ARG B CA 1
ATOM 2572 C C . ARG B 1 28 ? 13.781 -25.219 -12.844 1 93.19 28 ARG B C 1
ATOM 2574 O O . ARG B 1 28 ? 13.93 -26.312 -13.406 1 93.19 28 ARG B O 1
ATOM 2581 N N . ASP B 1 29 ? 12.641 -24.625 -12.773 1 90.88 29 ASP B N 1
ATOM 2582 C CA . ASP B 1 29 ? 11.43 -25.203 -13.344 1 90.88 29 ASP B CA 1
ATOM 2583 C C . ASP B 1 29 ? 11.578 -25.406 -14.852 1 90.88 29 ASP B C 1
ATOM 2585 O O . ASP B 1 29 ? 11.227 -26.469 -15.383 1 90.88 29 ASP B O 1
ATOM 2589 N N . TRP B 1 30 ? 12.094 -24.453 -15.5 1 92.5 30 TRP B N 1
ATOM 2590 C CA . TRP B 1 30 ? 12.227 -24.547 -16.953 1 92.5 30 TRP B CA 1
ATOM 2591 C C . TRP B 1 30 ? 13.336 -25.516 -17.328 1 92.5 30 TRP B C 1
ATOM 2593 O O . TRP B 1 30 ? 13.227 -26.234 -18.344 1 92.5 30 TRP B O 1
ATOM 2603 N N . ARG B 1 31 ? 14.375 -25.516 -16.5 1 95.88 31 ARG B N 1
ATOM 2604 C CA . ARG B 1 31 ? 15.414 -26.516 -16.75 1 95.88 31 ARG B CA 1
ATOM 2605 C C . ARG B 1 31 ? 14.844 -27.922 -16.688 1 95.88 31 ARG B C 1
ATOM 2607 O O . ARG B 1 31 ? 15.109 -28.734 -17.578 1 95.88 31 ARG B O 1
ATOM 2614 N N . THR B 1 32 ? 14.086 -28.172 -15.688 1 95.25 32 THR B N 1
ATOM 2615 C CA . THR B 1 32 ? 13.477 -29.484 -15.477 1 95.25 32 THR B CA 1
ATOM 2616 C C . THR B 1 32 ? 12.492 -29.797 -16.594 1 95.25 32 THR B C 1
ATOM 2618 O O . THR B 1 32 ? 12.438 -30.938 -17.078 1 95.25 32 THR B O 1
ATOM 2621 N N . GLN B 1 33 ? 11.773 -28.875 -16.984 1 92.81 33 GLN B N 1
ATOM 2622 C CA . GLN B 1 33 ? 10.812 -29.047 -18.078 1 92.81 33 GLN B CA 1
ATOM 2623 C C . GLN B 1 33 ? 11.523 -29.391 -19.391 1 92.81 33 GLN B C 1
ATOM 2625 O O . GLN B 1 33 ? 10.992 -30.125 -20.219 1 92.81 33 GLN B O 1
ATOM 2630 N N . ALA B 1 34 ? 12.641 -28.828 -19.562 1 94.31 34 ALA B N 1
ATOM 2631 C CA . ALA B 1 34 ? 13.438 -29.078 -20.766 1 94.31 34 ALA B CA 1
ATOM 2632 C C . ALA B 1 34 ? 14.125 -30.438 -20.703 1 94.31 34 ALA B C 1
ATOM 2634 O O . ALA B 1 34 ? 14.789 -30.844 -21.656 1 94.31 34 ALA B O 1
ATOM 2635 N N . GLY B 1 35 ? 14.047 -31.078 -19.531 1 96.25 35 GLY B N 1
ATOM 2636 C CA . GLY B 1 35 ? 14.625 -32.406 -19.359 1 96.25 35 GLY B CA 1
ATOM 26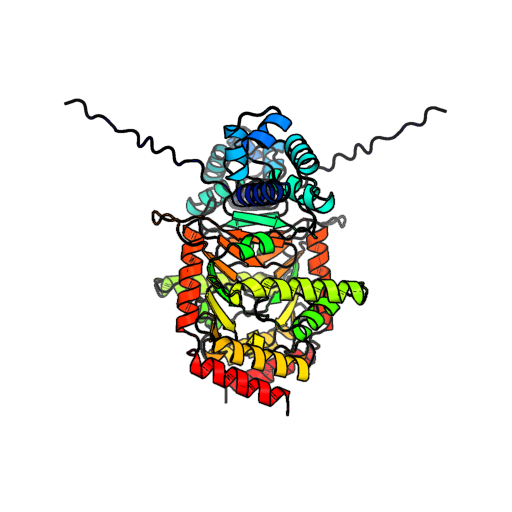37 C C . GLY B 1 35 ? 16.109 -32.375 -19.094 1 96.25 35 GLY B C 1
ATOM 2638 O O . GLY B 1 35 ? 16.812 -33.344 -19.328 1 96.25 35 GLY B O 1
ATOM 2639 N N . LEU B 1 36 ? 16.578 -31.328 -18.641 1 96.94 36 LEU B N 1
ATOM 2640 C CA . LEU B 1 36 ? 18.016 -31.188 -18.406 1 96.94 36 LEU B CA 1
ATOM 2641 C C . LEU B 1 36 ? 18.344 -31.328 -16.922 1 96.94 36 LEU B C 1
ATOM 2643 O O . LEU B 1 36 ? 17.609 -30.812 -16.078 1 96.94 36 LEU B O 1
ATOM 2647 N N . THR B 1 37 ? 19.375 -32 -16.594 1 96.94 37 THR B N 1
ATOM 2648 C CA . THR B 1 37 ? 19.922 -32.031 -15.242 1 96.94 37 THR B CA 1
ATOM 2649 C C . THR B 1 37 ? 20.797 -30.797 -15 1 96.94 37 THR B C 1
ATOM 2651 O O . THR B 1 37 ? 21.141 -30.062 -15.945 1 96.94 37 THR B O 1
ATOM 2654 N N . ILE B 1 38 ? 21.141 -30.516 -13.758 1 96.44 38 ILE B N 1
ATOM 2655 C CA . ILE B 1 38 ? 22.047 -29.438 -13.406 1 96.44 38 ILE B CA 1
ATOM 2656 C C . ILE B 1 38 ? 23.375 -29.625 -14.117 1 96.44 38 ILE B C 1
ATOM 2658 O O . ILE B 1 38 ? 23.953 -28.672 -14.648 1 96.44 38 ILE B O 1
ATOM 2662 N N . ALA B 1 39 ? 23.828 -30.875 -14.164 1 96.25 39 ALA B N 1
ATOM 2663 C CA . ALA B 1 39 ? 25.109 -31.188 -14.789 1 96.25 39 ALA B CA 1
ATOM 2664 C C . ALA B 1 39 ? 25.078 -30.875 -16.281 1 96.25 39 ALA B C 1
ATOM 2666 O O . ALA B 1 39 ? 26.016 -30.266 -16.812 1 96.25 39 ALA B O 1
ATOM 2667 N N . GLU B 1 40 ? 24.047 -31.281 -16.906 1 96.88 40 GLU B N 1
ATOM 2668 C CA . GLU B 1 40 ? 23.906 -31.062 -18.344 1 96.88 40 GLU B CA 1
ATOM 2669 C C . GLU B 1 40 ? 23.812 -29.562 -18.672 1 96.88 40 GLU B C 1
ATOM 2671 O O . GLU B 1 40 ? 24.5 -29.078 -19.562 1 96.88 40 GLU B O 1
ATOM 2676 N N . ALA B 1 41 ? 22.984 -28.875 -17.953 1 97.25 41 ALA B N 1
ATOM 2677 C CA . ALA B 1 41 ? 22.797 -27.453 -18.188 1 97.25 41 ALA B CA 1
ATOM 2678 C C . ALA B 1 41 ? 24.078 -26.672 -17.906 1 97.25 41 ALA B C 1
ATOM 2680 O O . ALA B 1 41 ? 24.438 -25.766 -18.656 1 97.25 41 ALA B O 1
ATOM 2681 N N . SER B 1 42 ? 24.734 -26.969 -16.875 1 96.75 42 SER B N 1
ATOM 2682 C CA . SER B 1 42 ? 25.969 -26.266 -16.531 1 96.75 42 SER B CA 1
ATOM 2683 C C . SER B 1 42 ? 27.031 -26.469 -17.609 1 96.75 42 SER B C 1
ATOM 2685 O O . SER B 1 42 ? 27.781 -25.547 -17.922 1 96.75 42 SER B O 1
ATOM 2687 N N . ARG B 1 43 ? 27.141 -27.641 -18.141 1 95.44 43 ARG B N 1
ATOM 2688 C CA . ARG B 1 43 ? 28.094 -27.922 -19.203 1 95.44 43 ARG B CA 1
ATOM 2689 C C . ARG B 1 43 ? 27.812 -27.062 -20.422 1 95.44 43 ARG B C 1
ATOM 2691 O O . ARG B 1 43 ? 28.734 -26.5 -21.016 1 95.44 43 ARG B O 1
ATOM 2698 N N . LEU B 1 44 ? 26.562 -26.984 -20.734 1 95 44 LEU B N 1
ATOM 2699 C CA . LEU B 1 44 ? 26.188 -26.156 -21.875 1 95 44 LEU B CA 1
ATOM 2700 C C . LEU B 1 44 ? 26.562 -24.703 -21.656 1 95 44 LEU B C 1
ATOM 2702 O O . LEU B 1 44 ? 26.906 -23.984 -22.609 1 95 44 LEU B O 1
ATOM 2706 N N . MET B 1 45 ? 26.578 -24.25 -20.453 1 94.62 45 MET B N 1
ATOM 2707 C CA . MET B 1 45 ? 26.922 -22.891 -20.078 1 94.62 45 MET B CA 1
ATOM 2708 C C . MET B 1 45 ? 28.422 -22.75 -19.875 1 94.62 45 MET B C 1
ATOM 2710 O O . MET B 1 45 ? 28.922 -21.641 -19.641 1 94.62 45 MET B O 1
ATOM 2714 N N . GLU B 1 46 ? 29.047 -23.906 -19.812 1 94.5 46 GLU B N 1
ATOM 2715 C CA . GLU B 1 46 ? 30.469 -23.953 -19.469 1 94.5 46 GLU B CA 1
ATOM 2716 C C . GLU B 1 46 ? 30.703 -23.453 -18.047 1 94.5 46 GLU B C 1
ATOM 2718 O O . GLU B 1 46 ? 31.609 -22.656 -17.812 1 94.5 46 GLU B O 1
ATOM 2723 N N . TRP B 1 47 ? 29.812 -23.766 -17.203 1 92.25 47 TRP B N 1
ATOM 2724 C CA . TRP B 1 47 ? 29.891 -23.469 -15.773 1 92.25 47 TRP B CA 1
ATOM 2725 C C . TRP B 1 47 ? 30.156 -24.734 -14.961 1 92.25 47 TRP B C 1
ATOM 2727 O O . TRP B 1 47 ? 30.016 -25.844 -15.477 1 92.25 47 TRP B O 1
ATOM 2737 N N . GLY B 1 48 ? 30.656 -24.562 -13.727 1 93.38 48 GLY B N 1
ATOM 2738 C CA . GLY B 1 48 ? 30.547 -25.625 -12.742 1 93.38 48 GLY B CA 1
ATOM 2739 C C . GLY B 1 48 ? 29.125 -25.828 -12.25 1 93.38 48 GLY B C 1
ATOM 2740 O O . GLY B 1 48 ? 28.344 -24.891 -12.188 1 93.38 48 GLY B O 1
ATOM 2741 N N . ALA B 1 49 ? 28.844 -27.062 -11.867 1 94.25 49 ALA B N 1
ATOM 2742 C CA . ALA B 1 49 ? 27.516 -27.406 -11.367 1 94.25 49 ALA B CA 1
ATOM 2743 C C . ALA B 1 49 ? 27.156 -26.562 -10.148 1 94.25 49 ALA B C 1
ATOM 2745 O O . ALA B 1 49 ? 26 -26.172 -9.977 1 94.25 49 ALA B O 1
ATOM 2746 N N . SER B 1 50 ? 28.062 -26.203 -9.383 1 94.38 50 SER B N 1
ATOM 2747 C CA . SER B 1 50 ? 27.828 -25.438 -8.164 1 94.38 50 SER B CA 1
ATOM 2748 C C . SER B 1 50 ? 27.359 -24.016 -8.484 1 94.38 50 SER B C 1
ATOM 2750 O O . SER B 1 50 ? 26.547 -23.453 -7.75 1 94.38 50 SER B O 1
ATOM 2752 N N . THR B 1 51 ? 27.859 -23.547 -9.508 1 93.12 51 THR B N 1
ATOM 2753 C CA . THR B 1 51 ? 27.484 -22.203 -9.922 1 93.12 51 THR B CA 1
ATOM 2754 C C . THR B 1 51 ? 26 -22.141 -10.281 1 93.12 51 THR B C 1
ATOM 2756 O O . THR B 1 51 ? 25.281 -21.266 -9.797 1 93.12 51 THR B O 1
ATOM 2759 N N . LEU B 1 52 ? 25.609 -23.062 -11.078 1 95.12 52 LEU B N 1
ATOM 2760 C CA . LEU B 1 52 ? 24.219 -23.094 -11.469 1 95.12 52 LEU B CA 1
ATOM 2761 C C . LEU B 1 52 ? 23.328 -23.422 -10.273 1 95.12 52 LEU B C 1
ATOM 2763 O O . LEU B 1 52 ? 22.234 -22.859 -10.133 1 95.12 52 LEU B O 1
ATOM 2767 N N . GLN B 1 53 ? 23.75 -24.281 -9.492 1 93.88 53 GLN B N 1
ATOM 2768 C CA . GLN B 1 53 ? 23 -24.656 -8.297 1 93.88 53 GLN B CA 1
ATOM 2769 C C . GLN B 1 53 ? 22.766 -23.453 -7.391 1 93.88 53 GLN B C 1
ATOM 2771 O O . GLN B 1 53 ? 21.656 -23.234 -6.898 1 93.88 53 GLN B O 1
ATOM 2776 N N . ARG B 1 54 ? 23.797 -22.672 -7.203 1 92.62 54 ARG B N 1
ATOM 2777 C CA . ARG B 1 54 ? 23.688 -21.469 -6.379 1 92.62 54 ARG B CA 1
ATOM 2778 C C . ARG B 1 54 ? 22.734 -20.453 -7.008 1 92.62 54 ARG B C 1
ATOM 2780 O O . ARG B 1 54 ? 21.953 -19.812 -6.305 1 92.62 54 ARG B O 1
ATOM 2787 N N . LEU B 1 55 ? 22.812 -20.375 -8.281 1 92.81 55 LEU B N 1
ATOM 2788 C CA . LEU B 1 55 ? 21.922 -19.469 -8.992 1 92.81 55 LEU B CA 1
ATOM 2789 C C . LEU B 1 55 ? 20.469 -19.891 -8.805 1 92.81 55 LEU B C 1
ATOM 2791 O O . LEU B 1 55 ? 19.609 -19.062 -8.484 1 92.81 55 LEU B O 1
ATOM 2795 N N . GLU B 1 56 ? 20.219 -21.188 -8.953 1 92.69 56 GLU B N 1
ATOM 2796 C CA . GLU B 1 56 ? 18.859 -21.688 -8.867 1 92.69 56 GLU B CA 1
ATOM 2797 C C . GLU B 1 56 ? 18.328 -21.641 -7.438 1 92.69 56 GLU B C 1
ATOM 2799 O O . GLU B 1 56 ? 17.125 -21.688 -7.211 1 92.69 56 GLU B O 1
ATOM 2804 N N . LYS B 1 57 ? 19.266 -21.516 -6.508 1 88.94 57 LYS B N 1
ATOM 2805 C CA . LYS B 1 57 ? 18.875 -21.406 -5.105 1 88.94 57 LYS B CA 1
ATOM 2806 C C . LYS B 1 57 ? 18.781 -19.938 -4.676 1 88.94 57 LYS B C 1
ATOM 2808 O O . LYS B 1 57 ? 18.5 -19.641 -3.512 1 88.94 57 LYS B O 1
ATOM 2813 N N . GLY B 1 58 ? 19.047 -19.094 -5.617 1 88.38 58 GLY B N 1
ATOM 2814 C CA . GLY B 1 58 ? 19.031 -17.672 -5.312 1 88.38 58 GLY B CA 1
ATOM 2815 C C . GLY B 1 58 ? 20.234 -17.203 -4.523 1 88.38 58 GLY B C 1
ATOM 2816 O O . GLY B 1 58 ? 20.172 -16.188 -3.83 1 88.38 58 GLY B O 1
ATOM 2817 N N . GLN B 1 59 ? 21.359 -17.906 -4.582 1 86.88 59 GLN B N 1
ATOM 2818 C CA . GLN B 1 59 ? 22.5 -17.641 -3.721 1 86.88 59 GLN B CA 1
ATOM 2819 C C . GLN B 1 59 ? 23.703 -17.172 -4.535 1 86.88 59 GLN B C 1
ATOM 2821 O O . GLN B 1 59 ? 24.812 -17.094 -4.023 1 86.88 59 GLN B O 1
ATOM 2826 N N . ALA B 1 60 ? 23.469 -16.875 -5.773 1 87.88 60 ALA B N 1
ATOM 2827 C CA . ALA B 1 60 ? 24.578 -16.391 -6.594 1 87.88 60 ALA B CA 1
ATOM 2828 C C . ALA B 1 60 ? 24.969 -14.969 -6.203 1 87.88 60 ALA B C 1
ATOM 2830 O O . ALA B 1 60 ? 24.094 -14.109 -6.035 1 87.88 60 ALA B O 1
ATOM 2831 N N . ASP B 1 61 ? 26.141 -14.727 -6.07 1 80.88 61 ASP B N 1
ATOM 2832 C CA . ASP B 1 61 ? 26.641 -13.406 -5.68 1 80.88 61 ASP B CA 1
ATOM 2833 C C . ASP B 1 61 ? 26.484 -12.406 -6.824 1 80.88 61 ASP B C 1
ATOM 2835 O O . ASP B 1 61 ? 26.062 -11.273 -6.613 1 80.88 61 ASP B O 1
ATOM 2839 N N . ARG B 1 62 ? 26.938 -12.781 -7.918 1 83.31 62 ARG B N 1
ATOM 2840 C CA . ARG B 1 62 ? 26.859 -11.922 -9.094 1 83.31 62 ARG B CA 1
ATOM 2841 C C . ARG B 1 62 ? 26.078 -12.602 -10.211 1 83.31 62 ARG B C 1
ATOM 2843 O O . ARG B 1 62 ? 26.312 -13.766 -10.531 1 83.31 62 ARG B O 1
ATOM 2850 N N . ILE B 1 63 ? 25.141 -11.883 -10.734 1 86.81 63 ILE B N 1
ATOM 2851 C CA . ILE B 1 63 ? 24.312 -12.383 -11.828 1 86.81 63 ILE B CA 1
ATOM 2852 C C . ILE B 1 63 ? 24.438 -11.445 -13.023 1 86.81 63 ILE B C 1
ATOM 2854 O O . ILE B 1 63 ? 24.156 -10.25 -12.914 1 86.81 63 ILE B O 1
ATOM 2858 N N . ARG B 1 64 ? 24.922 -11.984 -14.094 1 86.81 64 ARG B N 1
ATOM 2859 C CA . ARG B 1 64 ? 24.984 -11.195 -15.32 1 86.81 64 ARG B CA 1
ATOM 2860 C C . ARG B 1 64 ? 23.781 -11.461 -16.219 1 86.81 64 ARG B C 1
ATOM 2862 O O . ARG B 1 64 ? 23.375 -12.609 -16.391 1 86.81 64 ARG B O 1
ATOM 2869 N N . THR B 1 65 ? 23.141 -10.398 -16.859 1 89.38 65 THR B N 1
ATOM 2870 C CA . THR B 1 65 ? 21.953 -10.531 -17.688 1 89.38 65 THR B CA 1
ATOM 2871 C C . THR B 1 65 ? 22.25 -11.383 -18.922 1 89.38 65 THR B C 1
ATOM 2873 O O . THR B 1 65 ? 21.375 -12.117 -19.391 1 89.38 65 THR B O 1
ATOM 2876 N N . ILE B 1 66 ? 23.438 -11.344 -19.406 1 89.19 66 ILE B N 1
ATOM 2877 C CA . ILE B 1 66 ? 23.812 -12.117 -20.594 1 89.19 66 ILE B CA 1
ATOM 2878 C C . ILE B 1 66 ? 23.766 -13.609 -20.25 1 89.19 66 ILE B C 1
ATOM 2880 O O . ILE B 1 66 ? 23.375 -14.43 -21.094 1 89.19 66 ILE B O 1
ATOM 2884 N N . ASP B 1 67 ? 24.172 -13.992 -19.094 1 92.56 67 ASP B N 1
ATOM 2885 C CA . ASP B 1 67 ? 24.094 -15.383 -18.672 1 92.56 67 ASP B CA 1
ATOM 2886 C C . ASP B 1 67 ? 22.641 -15.844 -18.562 1 92.56 67 ASP B C 1
ATOM 2888 O O . ASP B 1 67 ? 22.312 -16.969 -18.953 1 92.56 67 ASP B O 1
ATOM 2892 N N . ILE B 1 68 ? 21.781 -14.977 -18.062 1 94.12 68 ILE B N 1
ATOM 2893 C CA . ILE B 1 68 ? 20.359 -15.289 -17.953 1 94.12 68 ILE B CA 1
ATOM 2894 C C . ILE B 1 68 ? 19.766 -15.469 -19.344 1 94.12 68 ILE B C 1
ATOM 2896 O O . ILE B 1 68 ? 19 -16.406 -19.578 1 94.12 68 ILE B O 1
ATOM 2900 N N . GLN B 1 69 ? 20.172 -14.617 -20.234 1 91.75 69 GLN B N 1
ATOM 2901 C CA . GLN B 1 69 ? 19.719 -14.734 -21.609 1 91.75 69 GLN B CA 1
ATOM 2902 C C . GLN B 1 69 ? 20.125 -16.078 -22.219 1 91.75 69 GLN B C 1
ATOM 2904 O O . GLN B 1 69 ? 19.328 -16.734 -22.891 1 91.75 69 GLN B O 1
ATOM 2909 N N . GLU B 1 70 ? 21.281 -16.453 -21.969 1 93.44 70 GLU B N 1
ATOM 2910 C CA . GLU B 1 70 ? 21.781 -17.703 -22.516 1 93.44 70 GLU B CA 1
ATOM 2911 C C . GLU B 1 70 ? 21.047 -18.906 -21.922 1 93.44 70 GLU B C 1
ATOM 2913 O O . GLU B 1 70 ? 20.688 -19.844 -22.625 1 93.44 70 GLU B O 1
ATOM 2918 N N . LEU B 1 71 ? 20.812 -18.875 -20.625 1 96.31 71 LEU B N 1
ATOM 2919 C CA . LEU B 1 71 ? 20.062 -19.938 -19.984 1 96.31 71 LEU B CA 1
ATOM 2920 C C . LEU B 1 71 ? 18.641 -20.016 -20.547 1 96.31 71 LEU B C 1
ATOM 2922 O O . LEU B 1 71 ? 18.125 -21.109 -20.781 1 96.31 71 LEU B O 1
ATOM 2926 N N . CYS B 1 72 ? 18.062 -18.844 -20.812 1 94.88 72 CYS B N 1
ATOM 2927 C CA . CYS B 1 72 ? 16.734 -18.812 -21.391 1 94.88 72 CYS B CA 1
ATOM 2928 C C . CYS B 1 72 ? 16.719 -19.453 -22.766 1 94.88 72 CYS B C 1
ATOM 2930 O O . CYS B 1 72 ? 15.789 -20.203 -23.094 1 94.88 72 CYS B O 1
ATOM 2932 N N . ARG B 1 73 ? 17.703 -19.219 -23.5 1 94.12 73 ARG B N 1
ATOM 2933 C CA . ARG B 1 73 ? 17.828 -19.828 -24.828 1 94.12 73 ARG B CA 1
ATOM 2934 C C . ARG B 1 73 ? 17.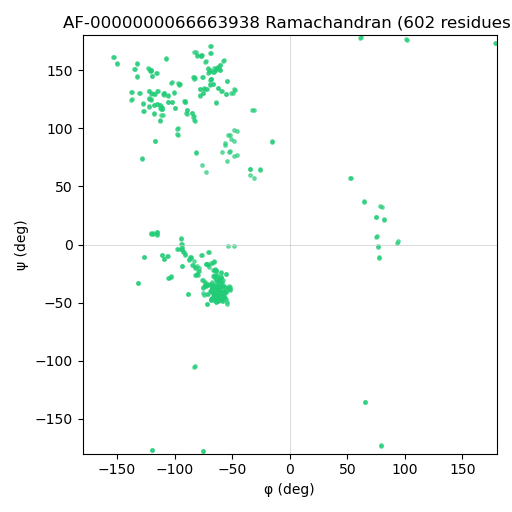969 -21.344 -24.703 1 94.12 73 ARG B C 1
ATOM 2936 O O . ARG B 1 73 ? 17.25 -22.094 -25.375 1 94.12 73 ARG B O 1
ATOM 2943 N N . ILE B 1 74 ? 18.781 -21.781 -23.828 1 95.75 74 ILE B N 1
ATOM 2944 C CA . ILE B 1 74 ? 19.062 -23.203 -23.656 1 95.75 74 ILE B CA 1
ATOM 2945 C C . ILE B 1 74 ? 17.797 -23.922 -23.203 1 95.75 74 ILE B C 1
ATOM 2947 O O . ILE B 1 74 ? 17.516 -25.031 -23.656 1 95.75 74 ILE B O 1
ATOM 2951 N N . TYR B 1 75 ? 17.078 -23.266 -22.297 1 96.88 75 TYR B N 1
ATOM 2952 C CA . TYR B 1 75 ? 15.906 -23.906 -21.703 1 96.88 75 TYR B CA 1
ATOM 2953 C C . TYR B 1 75 ? 14.688 -23.75 -22.609 1 96.88 75 TYR B C 1
ATOM 2955 O O . TYR B 1 75 ? 13.656 -24.375 -22.375 1 96.88 75 TYR B O 1
ATOM 2963 N N . GLY B 1 76 ? 14.75 -22.859 -23.609 1 94.69 76 GLY B N 1
ATOM 2964 C CA . GLY B 1 76 ? 13.617 -22.625 -24.484 1 94.69 76 GLY B CA 1
ATOM 2965 C C . GLY B 1 76 ? 12.57 -21.703 -23.875 1 94.69 76 GLY B C 1
ATOM 2966 O O . GLY B 1 76 ? 11.375 -21.875 -24.125 1 94.69 76 GLY B O 1
ATOM 2967 N N . ILE B 1 77 ? 13.016 -20.797 -23.078 1 92.06 77 ILE B N 1
ATOM 2968 C CA . ILE B 1 77 ? 12.102 -19.859 -22.438 1 92.06 77 ILE B CA 1
ATOM 2969 C C . ILE B 1 77 ? 11.695 -18.781 -23.438 1 92.06 77 ILE B C 1
ATOM 2971 O O . ILE B 1 77 ? 12.555 -18.172 -24.078 1 92.06 77 ILE B O 1
ATOM 2975 N N . PRO B 1 78 ? 10.398 -18.562 -23.578 1 89.31 78 PRO B N 1
ATOM 2976 C CA . PRO B 1 78 ? 9.938 -17.516 -24.484 1 89.31 78 PRO B CA 1
ATOM 2977 C C . PRO B 1 78 ? 10.5 -16.141 -24.141 1 89.31 78 PRO B C 1
ATOM 2979 O O . PRO B 1 78 ? 10.773 -15.859 -22.969 1 89.31 78 PRO B O 1
ATOM 2982 N N . ASP B 1 79 ? 10.531 -15.242 -25.078 1 85.81 79 ASP B N 1
ATOM 2983 C CA . ASP B 1 79 ? 11.195 -13.945 -24.969 1 85.81 79 ASP B CA 1
ATOM 2984 C C . ASP B 1 79 ? 10.539 -13.086 -23.891 1 85.81 79 ASP B C 1
ATOM 2986 O O . ASP B 1 79 ? 11.227 -12.414 -23.125 1 85.81 79 ASP B O 1
ATOM 2990 N N . GLU B 1 80 ? 9.273 -13.094 -23.844 1 79.12 80 GLU B N 1
ATOM 2991 C CA . GLU B 1 80 ? 8.57 -12.258 -22.875 1 79.12 80 GLU B CA 1
ATOM 2992 C C . GLU B 1 80 ? 8.922 -12.656 -21.453 1 79.12 80 GLU B C 1
ATOM 2994 O O . GLU B 1 80 ? 9.141 -11.789 -20.594 1 79.12 80 GLU B O 1
ATOM 2999 N N . LEU B 1 81 ? 9.023 -13.898 -21.25 1 84.94 81 LEU B N 1
ATOM 3000 C CA . LEU B 1 81 ? 9.398 -14.391 -19.938 1 84.94 81 LEU B CA 1
ATOM 3001 C C . LEU B 1 81 ? 10.867 -14.133 -19.656 1 84.94 81 LEU B C 1
ATOM 3003 O O . LEU B 1 81 ? 11.242 -13.789 -18.531 1 84.94 81 LEU B O 1
ATOM 3007 N N . ALA B 1 82 ? 11.648 -14.219 -20.672 1 88.75 82 ALA B N 1
ATOM 3008 C CA . ALA B 1 82 ? 13.086 -13.977 -20.531 1 88.75 82 ALA B CA 1
ATOM 3009 C C . ALA B 1 82 ? 13.359 -12.547 -20.062 1 88.75 82 ALA B C 1
ATOM 3011 O O . ALA B 1 82 ? 14.227 -12.32 -19.219 1 88.75 82 ALA B O 1
ATOM 3012 N N . ASP B 1 83 ? 12.617 -11.68 -20.562 1 87.5 83 ASP B N 1
ATOM 3013 C CA . ASP B 1 83 ? 12.766 -10.281 -20.156 1 87.5 83 ASP B CA 1
ATOM 3014 C C . ASP B 1 83 ? 12.43 -10.094 -18.688 1 87.5 83 ASP B C 1
ATOM 3016 O O . ASP B 1 83 ? 13.086 -9.32 -17.984 1 87.5 83 ASP B O 1
ATOM 3020 N N . GLY B 1 84 ? 11.43 -10.789 -18.297 1 86.56 84 GLY B N 1
ATOM 3021 C CA . GLY B 1 84 ? 11.086 -10.766 -16.875 1 86.56 84 GLY B CA 1
ATOM 3022 C C . GLY B 1 84 ? 12.18 -11.32 -15.992 1 86.56 84 GLY B C 1
ATOM 3023 O O . GLY B 1 84 ? 12.484 -10.75 -14.938 1 86.56 84 GLY B O 1
ATOM 3024 N N . LEU B 1 85 ? 12.758 -12.359 -16.469 1 90.12 85 LEU B N 1
ATOM 3025 C CA . LEU B 1 85 ? 13.828 -12.984 -15.695 1 90.12 85 LEU B CA 1
ATOM 3026 C C . LEU B 1 85 ? 15.055 -12.078 -15.641 1 90.12 85 LEU B C 1
ATOM 3028 O O . LEU B 1 85 ? 15.695 -11.961 -14.594 1 90.12 85 LEU B O 1
ATOM 3032 N N . LYS B 1 86 ? 15.375 -11.438 -16.719 1 88.5 86 LYS B N 1
ATOM 3033 C CA . LYS B 1 86 ? 16.453 -10.461 -16.734 1 88.5 86 LYS B CA 1
ATOM 3034 C C . LYS B 1 86 ? 16.172 -9.312 -15.773 1 88.5 86 LYS B C 1
ATOM 3036 O O . LYS B 1 86 ? 17.078 -8.828 -15.086 1 88.5 86 LYS B O 1
ATOM 3041 N N . GLY B 1 87 ? 14.969 -8.906 -15.789 1 85.44 87 GLY B N 1
ATOM 3042 C CA . GLY B 1 87 ? 14.562 -7.879 -14.844 1 85.44 87 GLY B CA 1
ATOM 3043 C C . GLY B 1 87 ? 14.773 -8.281 -13.398 1 85.44 87 GLY B C 1
ATOM 3044 O O . GLY B 1 87 ? 15.242 -7.477 -12.586 1 85.44 87 GLY B O 1
ATOM 3045 N N . LEU B 1 88 ? 14.367 -9.492 -13.094 1 85.5 88 LEU B N 1
ATOM 3046 C CA . LEU B 1 88 ? 14.594 -10.008 -11.75 1 85.5 88 LEU B CA 1
ATOM 3047 C C . LEU B 1 88 ? 16.078 -9.992 -11.398 1 85.5 88 LEU B C 1
ATOM 3049 O O . LEU B 1 88 ? 16.453 -9.609 -10.289 1 85.5 88 LEU B O 1
ATOM 3053 N N . ALA B 1 89 ? 16.891 -10.32 -12.312 1 85.75 89 ALA B N 1
ATOM 3054 C CA . ALA B 1 89 ? 18.344 -10.383 -12.109 1 85.75 89 ALA B CA 1
ATOM 3055 C C . ALA B 1 89 ? 18.906 -9 -11.82 1 85.75 89 ALA B C 1
ATOM 3057 O O . ALA B 1 89 ? 19.906 -8.867 -11.117 1 85.75 89 ALA B O 1
ATOM 3058 N N . GLN B 1 90 ? 18.25 -7.996 -12.305 1 85.12 90 GLN B N 1
ATOM 3059 C CA . GLN B 1 90 ? 18.766 -6.633 -12.227 1 85.12 90 GLN B CA 1
ATOM 3060 C C . GLN B 1 90 ? 18.266 -5.93 -10.961 1 85.12 90 GLN B C 1
ATOM 3062 O O . GLN B 1 90 ? 18.688 -4.809 -10.664 1 85.12 90 GLN B O 1
ATOM 3067 N N . GLN B 1 91 ? 17.391 -6.613 -10.289 1 78.44 91 GLN B N 1
ATOM 3068 C CA . GLN B 1 91 ? 16.844 -5.977 -9.086 1 78.44 91 GLN B CA 1
ATOM 3069 C C . GLN B 1 91 ? 17.906 -5.902 -7.988 1 78.44 91 GLN B C 1
ATOM 3071 O O . GLN B 1 91 ? 18.797 -6.75 -7.918 1 78.44 91 GLN B O 1
ATOM 3076 N N . ALA B 1 92 ? 17.781 -4.777 -7.141 1 67.81 92 ALA B N 1
ATOM 3077 C CA . ALA B 1 92 ? 18.672 -4.637 -5.988 1 67.81 92 ALA B CA 1
ATOM 3078 C C . ALA B 1 92 ? 18.391 -5.723 -4.949 1 67.81 92 ALA B C 1
ATOM 3080 O O . ALA B 1 92 ? 17.297 -6.277 -4.898 1 67.81 92 ALA B O 1
ATOM 3081 N N . ALA B 1 93 ? 19.422 -6.129 -4.23 1 67.19 93 ALA B N 1
ATOM 3082 C CA . ALA B 1 93 ? 19.328 -7.129 -3.17 1 67.19 93 ALA B CA 1
ATOM 3083 C C . ALA B 1 93 ? 18.828 -6.504 -1.87 1 67.19 93 ALA B C 1
ATOM 3085 O O . ALA B 1 93 ? 19.641 -6.105 -1.021 1 67.19 93 ALA B O 1
ATOM 3086 N N . VAL B 1 94 ? 17.531 -6.312 -1.824 1 73.25 94 VAL B N 1
ATOM 3087 C CA . VAL B 1 94 ? 16.953 -5.699 -0.634 1 73.25 94 VAL B CA 1
ATOM 3088 C C . VAL B 1 94 ? 15.906 -6.629 -0.027 1 73.25 94 VAL B C 1
ATOM 3090 O O . VAL B 1 94 ? 15.273 -7.414 -0.74 1 73.25 94 VAL B O 1
ATOM 3093 N N . LYS B 1 95 ? 15.734 -6.539 1.229 1 76 95 LYS B N 1
ATOM 3094 C CA . LYS B 1 95 ? 14.781 -7.383 1.943 1 76 95 LYS B CA 1
ATOM 3095 C C . LYS B 1 95 ? 13.359 -6.832 1.834 1 76 95 LYS B C 1
ATOM 3097 O O . LYS B 1 95 ? 12.391 -7.555 2.059 1 76 95 LYS B O 1
ATOM 3102 N N . SER B 1 96 ? 13.211 -5.562 1.65 1 77.56 96 SER B N 1
ATOM 3103 C CA . SER B 1 96 ? 11.945 -4.918 1.328 1 77.56 96 SER B CA 1
ATOM 3104 C C . SER B 1 96 ? 11.953 -4.348 -0.088 1 77.56 96 SER B C 1
ATOM 3106 O O . SER B 1 96 ? 12.617 -3.342 -0.352 1 77.56 96 SER B O 1
ATOM 3108 N N . TRP B 1 97 ? 11.18 -5.133 -0.86 1 79.88 97 TRP B N 1
ATOM 3109 C CA . TRP B 1 97 ? 11.32 -4.879 -2.291 1 79.88 97 TRP B CA 1
ATOM 3110 C C . TRP B 1 97 ? 10.031 -4.285 -2.861 1 79.88 97 TRP B C 1
ATOM 3112 O O . TRP B 1 97 ? 8.977 -4.91 -2.805 1 79.88 97 TRP B O 1
ATOM 3122 N N . TRP B 1 98 ? 10.172 -3.064 -3.35 1 79.5 98 TRP B N 1
ATOM 3123 C CA . TRP B 1 98 ? 9.125 -2.467 -4.168 1 79.5 98 TRP B CA 1
ATOM 3124 C C . TRP B 1 98 ? 9.336 -2.793 -5.645 1 79.5 98 TRP B C 1
ATOM 3126 O O . TRP B 1 98 ? 10.312 -2.352 -6.25 1 79.5 98 TRP B O 1
ATOM 3136 N N . HIS B 1 99 ? 8.391 -3.523 -6.195 1 79.12 99 HIS B N 1
ATOM 3137 C CA . HIS B 1 99 ? 8.383 -3.883 -7.609 1 79.12 99 HIS B CA 1
ATOM 3138 C C . HIS B 1 99 ? 7.48 -2.947 -8.406 1 79.12 99 HIS B C 1
ATOM 3140 O O . HIS B 1 99 ? 6.273 -3.18 -8.516 1 79.12 99 HIS B O 1
ATOM 3146 N N . ALA B 1 100 ? 8.094 -1.938 -8.977 1 77.31 100 ALA B N 1
ATOM 3147 C CA . ALA B 1 100 ? 7.34 -0.996 -9.797 1 77.31 100 ALA B CA 1
ATOM 3148 C C . ALA B 1 100 ? 6.973 -1.611 -11.141 1 77.31 100 ALA B C 1
ATOM 3150 O O . ALA B 1 100 ? 7.82 -2.205 -11.812 1 77.31 100 ALA B O 1
ATOM 3151 N N . TYR B 1 101 ? 5.754 -1.437 -11.5 1 77.69 101 TYR B N 1
ATOM 3152 C CA . TYR B 1 101 ? 5.309 -2.012 -12.766 1 77.69 101 TYR B CA 1
ATOM 3153 C C . TYR B 1 101 ? 5.945 -1.29 -13.945 1 77.69 101 TYR B C 1
ATOM 3155 O O . TYR B 1 101 ? 5.977 -0.057 -13.984 1 77.69 101 TYR B O 1
ATOM 3163 N N . GLY B 1 102 ? 6.367 -2.082 -14.906 1 69.12 102 GLY B N 1
ATOM 3164 C CA . GLY B 1 102 ? 6.84 -1.574 -16.188 1 69.12 102 GLY B CA 1
ATOM 3165 C C . GLY B 1 102 ? 8.234 -0.977 -16.109 1 69.12 102 GLY B C 1
ATOM 3166 O O . GLY B 1 102 ? 8.68 -0.32 -17.047 1 69.12 102 GLY B O 1
ATOM 3167 N N . ASP B 1 103 ? 8.852 -1.134 -14.984 1 66.88 103 ASP B N 1
ATOM 3168 C CA . ASP B 1 103 ? 10.227 -0.664 -14.883 1 66.88 103 ASP B CA 1
ATOM 3169 C C . ASP B 1 103 ? 11.203 -1.697 -15.438 1 66.88 103 ASP B C 1
ATOM 3171 O O . ASP B 1 103 ? 11.25 -1.925 -16.641 1 66.88 103 ASP B O 1
ATOM 3175 N N . LEU B 1 104 ? 11.922 -2.406 -14.594 1 65.62 104 LEU B N 1
ATOM 3176 C CA . LEU B 1 104 ? 12.906 -3.393 -15.039 1 65.62 104 LEU B CA 1
ATOM 3177 C C . LEU B 1 104 ? 12.219 -4.695 -15.438 1 65.62 104 LEU B C 1
ATOM 3179 O O . LEU B 1 104 ? 12.719 -5.434 -16.281 1 65.62 104 LEU B O 1
ATOM 3183 N N . ILE B 1 105 ? 11.039 -4.988 -14.867 1 69.31 105 ILE B N 1
ATOM 3184 C CA . ILE B 1 105 ? 10.258 -6.191 -15.141 1 69.31 105 ILE B CA 1
ATOM 3185 C C . ILE B 1 105 ? 9.008 -5.82 -15.938 1 69.31 105 ILE B C 1
ATOM 3187 O O . ILE B 1 105 ? 8.234 -4.949 -15.531 1 69.31 105 ILE B O 1
ATOM 3191 N N . PRO B 1 106 ? 8.805 -6.555 -17 1 69.25 106 PRO B N 1
ATOM 3192 C CA . PRO B 1 106 ? 7.621 -6.258 -17.812 1 69.25 106 PRO B CA 1
ATOM 3193 C C . PRO B 1 106 ? 6.316 -6.426 -17.031 1 69.25 106 PRO B C 1
ATOM 3195 O O . PRO B 1 106 ? 6.227 -7.281 -16.156 1 69.25 106 PRO B O 1
ATOM 3198 N N . GLU B 1 107 ? 5.355 -5.691 -17.375 1 72.56 107 GLU B N 1
ATOM 3199 C CA . GLU B 1 107 ? 4.07 -5.664 -16.688 1 72.56 107 GLU B CA 1
ATOM 3200 C C . GLU B 1 107 ? 3.371 -7.02 -16.781 1 72.56 107 GLU B C 1
ATOM 3202 O O . GLU B 1 107 ? 2.615 -7.391 -15.883 1 72.56 107 GLU B O 1
ATOM 3207 N N . ASN B 1 108 ? 3.646 -7.754 -17.75 1 71.25 108 ASN B N 1
ATOM 3208 C CA . ASN B 1 108 ? 2.961 -9.023 -17.953 1 71.25 108 ASN B CA 1
ATOM 3209 C C . ASN B 1 108 ? 3.641 -10.156 -17.188 1 71.25 108 ASN B C 1
ATOM 3211 O O . ASN B 1 108 ? 3.143 -11.281 -17.172 1 71.25 108 ASN B O 1
ATOM 3215 N N . PHE B 1 109 ? 4.816 -9.891 -16.672 1 73.31 109 PHE B N 1
ATOM 3216 C CA . PHE B 1 109 ? 5.488 -10.852 -15.805 1 73.31 109 PHE B CA 1
ATOM 3217 C C . PHE B 1 109 ? 4.996 -10.719 -14.367 1 73.31 109 PHE B C 1
ATOM 3219 O O . PHE B 1 109 ? 5.281 -9.727 -13.703 1 73.31 109 PHE B O 1
ATOM 3226 N N . ASP B 1 110 ? 4.277 -11.68 -13.914 1 78.38 110 ASP B N 1
ATOM 3227 C CA . ASP B 1 110 ? 3.66 -11.57 -12.594 1 78.38 110 ASP B CA 1
ATOM 3228 C C . ASP B 1 110 ? 4.504 -12.273 -11.539 1 78.38 110 ASP B C 1
ATOM 3230 O O . ASP B 1 110 ? 4.402 -13.492 -11.367 1 78.38 110 ASP B O 1
ATOM 3234 N N . VAL B 1 111 ? 5.223 -11.586 -10.844 1 83.88 111 VAL B N 1
ATOM 3235 C CA . VAL B 1 111 ? 6.102 -12.086 -9.789 1 83.88 111 VAL B CA 1
ATOM 3236 C C . VAL B 1 111 ? 5.27 -12.734 -8.688 1 83.88 111 VAL B C 1
ATOM 3238 O O . VAL B 1 111 ? 5.613 -13.812 -8.195 1 83.88 111 VAL B O 1
ATOM 3241 N N . TYR B 1 112 ? 4.211 -12.188 -8.352 1 90.81 112 TYR B N 1
ATOM 3242 C CA . TYR B 1 112 ? 3.389 -12.664 -7.246 1 90.81 112 TYR B CA 1
ATOM 3243 C C . TYR B 1 112 ? 2.834 -14.055 -7.531 1 90.81 112 TYR B C 1
ATOM 3245 O O . TYR B 1 112 ? 2.816 -14.914 -6.648 1 90.81 112 TYR B O 1
ATOM 3253 N N . VAL B 1 113 ? 2.375 -14.242 -8.734 1 87.25 113 VAL B N 1
ATOM 3254 C CA . VAL B 1 113 ? 1.741 -15.516 -9.086 1 87.25 113 VAL B CA 1
ATOM 3255 C C . VAL B 1 113 ? 2.725 -16.656 -8.867 1 87.25 113 VAL B C 1
ATOM 3257 O O . VAL B 1 113 ? 2.354 -17.719 -8.352 1 87.25 113 VAL B O 1
ATOM 3260 N N . GLY B 1 114 ? 3.977 -16.484 -9.305 1 83.38 114 GLY B N 1
ATOM 3261 C CA . GLY B 1 114 ? 5.004 -17.5 -9.062 1 83.38 114 GLY B CA 1
ATOM 3262 C C . GLY B 1 114 ? 5.234 -17.766 -7.586 1 83.38 114 GLY B C 1
ATOM 3263 O O . GLY B 1 114 ? 5.379 -18.906 -7.172 1 83.38 114 GLY B O 1
ATOM 3264 N N . LEU B 1 115 ? 5.25 -16.719 -6.828 1 88.81 115 LEU B N 1
ATOM 3265 C CA . LEU B 1 115 ? 5.434 -16.812 -5.387 1 88.81 115 LEU B CA 1
ATOM 3266 C C . LEU B 1 115 ? 4.25 -17.516 -4.734 1 88.81 115 LEU B C 1
ATOM 3268 O O . LEU B 1 115 ? 4.438 -18.438 -3.922 1 88.81 115 LEU B O 1
ATOM 3272 N N . GLU B 1 116 ? 3.068 -17.156 -5.082 1 93.31 116 GLU B N 1
ATOM 3273 C CA . GLU B 1 116 ? 1.831 -17.719 -4.539 1 93.31 116 GLU B CA 1
ATOM 3274 C C . GLU B 1 116 ? 1.737 -19.219 -4.797 1 93.31 116 GLU B C 1
ATOM 3276 O O . GLU B 1 116 ? 1.297 -19.969 -3.93 1 93.31 116 GLU B O 1
ATOM 3281 N N . ALA B 1 117 ? 2.217 -19.641 -5.938 1 88.75 117 ALA B N 1
ATOM 3282 C CA . ALA B 1 117 ? 2.109 -21.031 -6.348 1 88.75 117 ALA B CA 1
ATOM 3283 C C . ALA B 1 117 ? 2.896 -21.953 -5.406 1 88.75 117 ALA B C 1
ATOM 3285 O O . ALA B 1 117 ? 2.58 -23.125 -5.27 1 88.75 117 ALA B O 1
ATOM 3286 N N . SER B 1 118 ? 3.848 -21.406 -4.73 1 88 118 SER B N 1
ATOM 3287 C CA . SER B 1 118 ? 4.707 -22.219 -3.865 1 88 118 SER B CA 1
ATOM 3288 C C . SER B 1 118 ? 4.246 -22.156 -2.414 1 88 118 SER B C 1
ATOM 3290 O O . SER B 1 118 ? 4.789 -22.844 -1.552 1 88 118 SER B O 1
ATOM 3292 N N . ALA B 1 119 ? 3.264 -21.375 -2.143 1 94.56 119 ALA B N 1
ATOM 3293 C CA . ALA B 1 119 ? 2.84 -21.156 -0.763 1 94.56 119 ALA B CA 1
ATOM 3294 C C . ALA B 1 119 ? 2.055 -22.359 -0.231 1 94.56 119 ALA B C 1
ATOM 3296 O O . ALA B 1 119 ? 1.297 -22.984 -0.97 1 94.56 119 ALA B O 1
ATOM 3297 N N . GLN B 1 120 ? 2.25 -22.625 1.03 1 95.69 120 GLN B N 1
ATOM 3298 C CA . GLN B 1 120 ? 1.494 -23.688 1.698 1 95.69 120 GLN B CA 1
ATOM 3299 C C . GLN B 1 120 ? 0.429 -23.094 2.619 1 95.69 120 GLN B C 1
ATOM 3301 O O . GLN B 1 120 ? -0.573 -23.75 2.916 1 95.69 120 GLN B O 1
ATOM 3306 N N . GLN B 1 121 ? 0.714 -21.938 3.096 1 97.56 121 GLN B N 1
ATOM 3307 C CA . GLN B 1 121 ? -0.228 -21.234 3.963 1 97.56 121 GLN B CA 1
ATOM 3308 C C . GLN B 1 121 ? -0.312 -19.766 3.605 1 97.56 121 GLN B C 1
ATOM 3310 O O . GLN B 1 121 ? 0.713 -19.109 3.414 1 97.56 121 GLN B O 1
ATOM 3315 N N . LEU B 1 122 ? -1.512 -19.328 3.477 1 98.44 122 LEU B N 1
ATOM 3316 C CA . LEU B 1 122 ? -1.765 -17.906 3.229 1 98.44 122 LEU B CA 1
ATOM 3317 C C . LEU B 1 122 ? -2.623 -17.312 4.336 1 98.44 122 LEU B C 1
ATOM 3319 O O . LEU B 1 122 ? -3.678 -17.844 4.672 1 98.44 122 LEU B O 1
ATOM 3323 N N . SER B 1 123 ? -2.186 -16.25 4.977 1 98.75 123 SER B N 1
ATOM 3324 C CA . SER B 1 123 ? -2.951 -15.398 5.883 1 98.75 123 SER B CA 1
ATOM 3325 C C . SER B 1 123 ? -3.18 -14.016 5.281 1 98.75 123 SER B C 1
ATOM 3327 O O . SER B 1 123 ? -2.227 -13.266 5.051 1 98.75 123 SER B O 1
ATOM 3329 N N . SER B 1 124 ? -4.449 -13.719 5.059 1 98.69 124 SER B N 1
ATOM 3330 C CA . SER B 1 124 ? -4.711 -12.531 4.25 1 98.69 124 SER B CA 1
ATOM 3331 C C . SER B 1 124 ? -5.777 -11.648 4.895 1 98.69 124 SER B C 1
ATOM 3333 O O . SER B 1 124 ? -6.66 -12.148 5.598 1 98.69 124 SER B O 1
ATOM 3335 N N . TYR B 1 125 ? -5.625 -10.383 4.77 1 98.62 125 TYR B N 1
ATOM 3336 C CA . TYR B 1 125 ? -6.672 -9.391 5.004 1 98.62 125 TYR B CA 1
ATOM 3337 C C . TYR B 1 125 ? -6.992 -8.625 3.73 1 98.62 125 TYR B C 1
ATOM 3339 O O . TYR B 1 125 ? -6.09 -8.164 3.029 1 98.62 125 TYR B O 1
ATOM 3347 N N . GLN B 1 126 ? -8.297 -8.57 3.428 1 97.88 126 GLN B N 1
ATOM 3348 C CA . GLN B 1 126 ? -8.773 -7.832 2.264 1 97.88 126 GLN B CA 1
ATOM 3349 C C . GLN B 1 126 ? -9.789 -6.766 2.67 1 97.88 126 GLN B C 1
ATOM 3351 O O . GLN B 1 126 ? -10.836 -7.078 3.236 1 97.88 126 GLN B O 1
ATOM 3356 N N . SER B 1 127 ? -9.5 -5.566 2.266 1 95.88 127 SER B N 1
ATOM 3357 C CA . SER B 1 127 ? -10.336 -4.469 2.744 1 95.88 127 SER B CA 1
ATOM 3358 C C . SER B 1 127 ? -11.211 -3.92 1.627 1 95.88 127 SER B C 1
ATOM 3360 O O . SER B 1 127 ? -12.172 -3.193 1.889 1 95.88 127 SER B O 1
ATOM 3362 N N . GLU B 1 128 ? -10.914 -4.309 0.352 1 95.25 128 GLU B N 1
ATOM 3363 C CA . GLU B 1 128 ? -11.625 -3.625 -0.725 1 95.25 128 GLU B CA 1
ATOM 3364 C C . GLU B 1 128 ? -12.195 -4.625 -1.728 1 95.25 128 GLU B C 1
ATOM 3366 O O . GLU B 1 128 ? -13.25 -4.383 -2.318 1 95.25 128 GLU B O 1
ATOM 3371 N N . LEU B 1 129 ? -11.484 -5.695 -1.909 1 97.5 129 LEU B N 1
ATOM 3372 C CA . LEU B 1 129 ? -11.875 -6.699 -2.895 1 97.5 129 LEU B CA 1
ATOM 3373 C C . LEU B 1 129 ? -11.82 -8.102 -2.293 1 97.5 129 LEU B C 1
ATOM 3375 O O . LEU B 1 129 ? -11.133 -8.32 -1.292 1 97.5 129 LEU B O 1
ATOM 3379 N N . VAL B 1 130 ? -12.609 -8.977 -2.904 1 98.5 130 VAL B N 1
ATOM 3380 C CA . VAL B 1 130 ? -12.461 -10.391 -2.584 1 98.5 130 VAL B CA 1
ATOM 3381 C C . VAL B 1 130 ? -11.062 -10.867 -2.971 1 98.5 130 VAL B C 1
ATOM 3383 O O . VAL B 1 130 ? -10.555 -10.516 -4.039 1 98.5 130 VAL B O 1
ATOM 3386 N N . LEU B 1 131 ? -10.406 -11.617 -2.092 1 98 131 LEU B N 1
ATOM 3387 C CA . LEU B 1 131 ? -9.109 -12.219 -2.393 1 98 131 LEU B CA 1
ATOM 3388 C C . LEU B 1 131 ? -9.133 -12.906 -3.754 1 98 131 LEU B C 1
ATOM 3390 O O . LEU B 1 131 ? -10.07 -13.641 -4.066 1 98 131 LEU B O 1
ATOM 3394 N N . GLY B 1 132 ? -8.141 -12.672 -4.562 1 96.69 132 GLY B N 1
ATOM 3395 C CA . GLY B 1 132 ? -8.094 -13.18 -5.922 1 96.69 132 GLY B CA 1
ATOM 3396 C C . GLY B 1 132 ? -8.344 -14.672 -6.004 1 96.69 132 GLY B C 1
ATOM 3397 O O . GLY B 1 132 ? -9.055 -15.148 -6.895 1 96.69 132 GLY B O 1
ATOM 3398 N N . LEU B 1 133 ? -7.832 -15.469 -5.078 1 96.38 133 LEU B N 1
ATOM 3399 C CA . LEU B 1 133 ? -7.926 -16.922 -5.047 1 96.38 133 LEU B CA 1
ATOM 3400 C C . LEU B 1 133 ? -9.375 -17.359 -4.852 1 96.38 133 LEU B C 1
ATOM 3402 O O . LEU B 1 133 ? -9.703 -18.531 -5.07 1 96.38 133 LEU B O 1
ATOM 3406 N N . LEU B 1 134 ? -10.234 -16.438 -4.461 1 98.31 134 LEU B N 1
ATOM 3407 C CA . LEU B 1 134 ? -11.586 -16.828 -4.078 1 98.31 134 LEU B CA 1
ATOM 3408 C C . LEU B 1 134 ? -12.625 -16.172 -4.98 1 98.31 134 LEU B C 1
ATOM 3410 O O . LEU B 1 134 ? -13.828 -16.266 -4.711 1 98.31 134 LEU B O 1
ATOM 3414 N N . GLN B 1 135 ? -12.195 -15.57 -5.98 1 98.56 135 GLN B N 1
ATOM 3415 C CA . GLN B 1 135 ? -13.109 -14.852 -6.871 1 98.56 135 GLN B CA 1
ATOM 3416 C C . GLN B 1 135 ? -13.758 -15.805 -7.875 1 98.56 135 GLN B C 1
ATOM 3418 O O . GLN B 1 135 ? -13.109 -16.734 -8.352 1 98.56 135 GLN B O 1
ATOM 3423 N N . THR B 1 136 ? -14.992 -15.547 -8.156 1 98.69 136 THR B N 1
ATOM 3424 C CA . THR B 1 136 ? -15.648 -16.219 -9.273 1 98.69 136 THR B CA 1
ATOM 3425 C C . THR B 1 136 ? -15.219 -15.625 -10.602 1 98.69 136 THR B C 1
ATOM 3427 O O . THR B 1 136 ? -14.633 -14.539 -10.641 1 98.69 136 THR B O 1
ATOM 3430 N N . ALA B 1 137 ? -15.5 -16.406 -11.656 1 98.56 137 ALA B N 1
ATOM 3431 C CA . ALA B 1 137 ? -15.164 -15.938 -13 1 98.56 137 ALA B CA 1
ATOM 3432 C C . ALA B 1 137 ? -15.844 -14.609 -13.305 1 98.56 137 ALA B C 1
ATOM 3434 O O . ALA B 1 137 ? -15.211 -13.68 -13.812 1 98.56 137 ALA B O 1
ATOM 3435 N N . ASP B 1 138 ? -17.094 -14.477 -12.977 1 98.75 138 ASP B N 1
ATOM 3436 C CA . ASP B 1 138 ? -17.859 -13.281 -13.297 1 98.75 138 ASP B CA 1
ATOM 3437 C C . ASP B 1 138 ? -17.375 -12.086 -12.484 1 98.75 138 ASP B C 1
ATOM 3439 O O . ASP B 1 138 ? -17.359 -10.953 -12.984 1 98.75 138 ASP B O 1
ATOM 3443 N N . TYR B 1 139 ? -17.062 -12.281 -11.258 1 98.69 139 TYR B N 1
ATOM 3444 C CA . TYR B 1 139 ? -16.5 -11.227 -10.43 1 98.69 139 TYR B CA 1
ATOM 3445 C C . TYR B 1 139 ? -15.18 -10.727 -11.008 1 98.69 139 TYR B C 1
ATOM 3447 O O . TYR B 1 139 ? -15 -9.516 -11.18 1 98.69 139 TYR B O 1
ATOM 3455 N N . ALA B 1 140 ? -14.32 -11.641 -11.383 1 98.44 140 ALA B N 1
ATOM 3456 C CA . ALA B 1 140 ? -13.031 -11.297 -11.977 1 98.44 140 ALA B CA 1
ATOM 3457 C C . ALA B 1 140 ? -13.219 -10.578 -13.312 1 98.44 140 ALA B C 1
ATOM 3459 O O . ALA B 1 140 ? -12.523 -9.609 -13.609 1 98.44 140 ALA B O 1
ATOM 3460 N N . LYS B 1 141 ? -14.133 -11.086 -14.047 1 98.38 141 LYS B N 1
ATOM 3461 C CA . LYS B 1 141 ? -14.406 -10.508 -15.359 1 98.38 141 LYS B CA 1
ATOM 3462 C C . LYS B 1 141 ? -14.852 -9.055 -15.227 1 98.38 141 LYS B C 1
ATOM 3464 O O . LYS B 1 141 ? -14.406 -8.188 -15.992 1 98.38 141 LYS B O 1
ATOM 3469 N N . ALA B 1 142 ? -15.719 -8.812 -14.305 1 98.38 142 ALA B N 1
ATOM 3470 C CA . ALA B 1 142 ? -16.203 -7.449 -14.078 1 98.38 142 ALA B CA 1
ATOM 3471 C C . ALA B 1 142 ? -15.047 -6.508 -13.734 1 98.38 142 ALA B C 1
ATOM 3473 O O . ALA B 1 142 ? -15 -5.375 -14.219 1 98.38 142 ALA B O 1
ATOM 3474 N N . LEU B 1 143 ? -14.141 -6.938 -12.938 1 97.94 143 LEU B N 1
ATOM 3475 C CA . LEU B 1 143 ? -12.984 -6.129 -12.555 1 97.94 143 LEU B CA 1
ATOM 3476 C C . LEU B 1 143 ? -12.062 -5.902 -13.742 1 97.94 143 LEU B C 1
ATOM 3478 O O . LEU B 1 143 ? -11.641 -4.77 -14 1 97.94 143 LEU B O 1
ATOM 3482 N N . HIS B 1 144 ? -11.758 -6.965 -14.508 1 96.75 144 HIS B N 1
ATOM 3483 C CA . HIS B 1 144 ? -10.828 -6.871 -15.617 1 96.75 144 HIS B CA 1
ATOM 3484 C C . HIS B 1 144 ? -11.383 -5.988 -16.734 1 96.75 144 HIS B C 1
ATOM 3486 O O . HIS B 1 144 ? -10.625 -5.289 -17.406 1 96.75 144 HIS B O 1
ATOM 3492 N N . ARG B 1 145 ? -12.648 -6.031 -16.922 1 96.69 145 ARG B N 1
ATOM 3493 C CA . ARG B 1 145 ? -13.266 -5.184 -17.938 1 96.69 145 ARG B CA 1
ATOM 3494 C C . ARG B 1 145 ? -13.039 -3.707 -17.625 1 96.69 145 ARG B C 1
ATOM 3496 O O . ARG B 1 145 ? -12.773 -2.918 -18.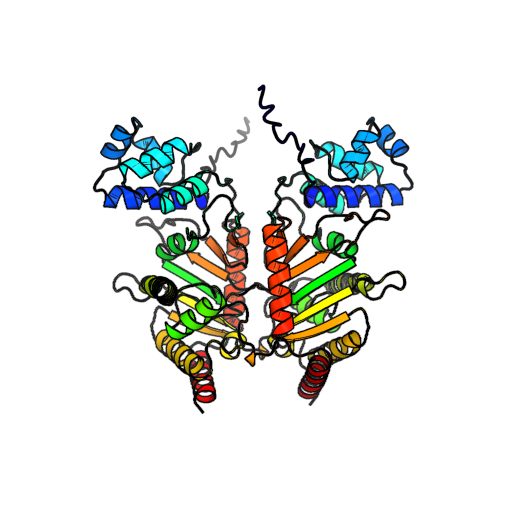531 1 96.69 145 ARG B O 1
ATOM 3503 N N . LEU B 1 146 ? -13.117 -3.365 -16.422 1 95.38 146 LEU B N 1
ATOM 3504 C CA . LEU B 1 146 ? -12.883 -1.988 -16 1 95.38 146 LEU B CA 1
ATOM 3505 C C . LEU B 1 146 ? -11.398 -1.656 -16.016 1 95.38 146 LEU B C 1
ATOM 3507 O O . LEU B 1 146 ? -11 -0.564 -16.422 1 95.38 146 LEU B O 1
ATOM 3511 N N . GLY B 1 147 ? -10.57 -2.555 -15.648 1 94 147 GLY B N 1
ATOM 3512 C CA . GLY B 1 147 ? -9.141 -2.328 -15.523 1 94 147 GLY B CA 1
ATOM 3513 C C . GLY B 1 147 ? -8.43 -2.273 -16.859 1 94 147 GLY B C 1
ATOM 3514 O O . GLY B 1 147 ? -7.383 -1.633 -17 1 94 147 GLY B O 1
ATOM 3515 N N . TYR B 1 148 ? -8.992 -3.023 -17.812 1 93.5 148 TYR B N 1
ATOM 3516 C CA . TYR B 1 148 ? -8.438 -3.092 -19.156 1 93.5 148 TYR B CA 1
ATOM 3517 C C . TYR B 1 148 ? -9.5 -2.807 -20.203 1 93.5 148 TYR B C 1
ATOM 3519 O O . TYR B 1 148 ? -9.852 -3.684 -21 1 93.5 148 TYR B O 1
ATOM 3527 N N . PRO B 1 149 ? -9.844 -1.606 -20.297 1 91.94 149 PRO B N 1
ATOM 3528 C CA . PRO B 1 149 ? -10.969 -1.268 -21.188 1 91.94 149 PRO B CA 1
ATOM 3529 C C . PRO B 1 149 ? -10.648 -1.483 -22.656 1 91.94 149 PRO B C 1
ATOM 3531 O O . PRO B 1 149 ? -11.562 -1.639 -23.469 1 91.94 149 PRO B O 1
ATOM 3534 N N . GLY B 1 150 ? -9.469 -1.614 -23.031 1 93.81 150 GLY B N 1
ATOM 3535 C CA . GLY B 1 150 ? -9.086 -1.794 -24.422 1 93.81 150 GLY B CA 1
ATOM 3536 C C . GLY B 1 150 ? -8.953 -3.252 -24.828 1 93.81 150 GLY B C 1
ATOM 3537 O O . GLY B 1 150 ? -8.727 -3.562 -26 1 93.81 150 GLY B O 1
ATOM 3538 N N . ASP B 1 151 ? -9.094 -4.094 -23.922 1 93.56 151 ASP B N 1
ATOM 3539 C CA . ASP B 1 151 ? -8.938 -5.516 -24.203 1 93.56 151 ASP B CA 1
ATOM 3540 C C . ASP B 1 151 ? -10.062 -6.027 -25.094 1 93.56 151 ASP B C 1
ATOM 3542 O O . ASP B 1 151 ? -11.219 -5.621 -24.953 1 93.56 151 ASP B O 1
ATOM 3546 N N . SER B 1 152 ? -9.703 -6.941 -26.016 1 96.75 152 SER B N 1
ATOM 3547 C CA . SER B 1 152 ? -10.711 -7.742 -26.703 1 96.75 152 SER B CA 1
ATOM 3548 C C . SER B 1 152 ? -11.383 -8.727 -25.766 1 96.75 152 SER B C 1
ATOM 3550 O O . SER B 1 152 ? -10.891 -8.961 -24.656 1 96.75 152 SER B O 1
ATOM 3552 N N . GLU B 1 153 ? -12.492 -9.266 -26.203 1 96.38 153 GLU B N 1
ATOM 3553 C CA . GLU B 1 153 ? -13.172 -10.273 -25.391 1 96.38 153 GLU B CA 1
ATOM 3554 C C . GLU B 1 153 ? -12.273 -11.484 -25.141 1 96.38 153 GLU B C 1
ATOM 3556 O O . GLU B 1 153 ? -12.297 -12.078 -24.062 1 96.38 153 GLU B O 1
ATOM 3561 N N . ALA B 1 154 ? -11.547 -11.797 -26.094 1 96.5 154 ALA B N 1
ATOM 3562 C CA . ALA B 1 154 ? -10.641 -12.938 -25.969 1 96.5 154 ALA B CA 1
ATOM 3563 C C . ALA B 1 154 ? -9.562 -12.672 -24.922 1 96.5 154 ALA B C 1
ATOM 3565 O O . ALA B 1 154 ? -9.234 -13.547 -24.125 1 96.5 154 ALA B O 1
ATOM 3566 N N . GLU B 1 155 ? -9.062 -11.492 -24.969 1 94.69 155 GLU B N 1
ATOM 3567 C CA . GLU B 1 155 ? -8.047 -11.109 -24 1 94.69 155 GLU B CA 1
ATOM 3568 C C . GLU B 1 155 ? -8.625 -11.078 -22.578 1 94.69 155 GLU B C 1
ATOM 3570 O O . GLU B 1 155 ? -7.973 -11.508 -21.625 1 94.69 155 GLU B O 1
ATOM 3575 N N . LEU B 1 156 ? -9.766 -10.578 -22.516 1 96.12 156 LEU B N 1
ATOM 3576 C CA . LEU B 1 156 ? -10.469 -10.539 -21.234 1 96.12 156 LEU B CA 1
ATOM 3577 C C . LEU B 1 156 ? -10.656 -11.945 -20.672 1 96.12 156 LEU B C 1
ATOM 3579 O O . LEU B 1 156 ? -10.367 -12.203 -19.5 1 96.12 156 LEU B O 1
ATOM 3583 N N . GLU B 1 157 ? -11.07 -12.836 -21.516 1 96.5 157 GLU B N 1
ATOM 3584 C CA . GLU B 1 157 ? -11.289 -14.219 -21.094 1 96.5 157 GLU B CA 1
ATOM 3585 C C . GLU B 1 157 ? -9.984 -14.875 -20.656 1 96.5 157 GLU B C 1
ATOM 3587 O O . GLU B 1 157 ? -9.961 -15.672 -19.719 1 96.5 157 GLU B O 1
ATOM 3592 N N . ARG B 1 158 ? -8.984 -14.57 -21.344 1 94.94 158 ARG B N 1
ATOM 3593 C CA . ARG B 1 158 ? -7.676 -15.109 -20.984 1 94.94 158 ARG B CA 1
ATOM 3594 C C . ARG B 1 158 ? -7.266 -14.648 -19.594 1 94.94 158 ARG B C 1
ATOM 3596 O O . ARG B 1 158 ? -6.781 -15.445 -18.781 1 94.94 158 ARG B O 1
ATOM 3603 N N . ARG B 1 159 ? -7.496 -13.391 -19.312 1 94.56 159 ARG B N 1
ATOM 3604 C CA . ARG B 1 159 ? -7.18 -12.859 -17.984 1 94.56 159 ARG B CA 1
ATOM 3605 C C . ARG B 1 159 ? -7.996 -13.555 -16.906 1 94.56 159 ARG B C 1
ATOM 3607 O O . ARG B 1 159 ? -7.473 -13.883 -15.844 1 94.56 159 ARG B O 1
ATOM 3614 N N . VAL B 1 160 ? -9.219 -13.758 -17.203 1 97.06 160 VAL B N 1
ATOM 3615 C CA . VAL B 1 160 ? -10.109 -14.422 -16.25 1 97.06 160 VAL B CA 1
ATOM 3616 C C . VAL B 1 160 ? -9.625 -15.852 -16 1 97.06 160 VAL B C 1
ATOM 3618 O O . VAL B 1 160 ? -9.555 -16.297 -14.859 1 97.06 160 VAL B O 1
ATOM 3621 N N . GLN B 1 161 ? -9.219 -16.5 -17.016 1 96.12 161 GLN B N 1
ATOM 3622 C CA . GLN B 1 161 ? -8.758 -17.891 -16.906 1 96.12 161 GLN B CA 1
ATOM 3623 C C . GLN B 1 161 ? -7.48 -17.969 -16.078 1 96.12 161 GLN B C 1
ATOM 3625 O O . GLN B 1 161 ? -7.309 -18.906 -15.281 1 96.12 161 GLN B O 1
ATOM 3630 N N . LEU B 1 162 ? -6.625 -17.047 -16.266 1 91.75 162 LEU B N 1
ATOM 3631 C CA . LEU B 1 162 ? -5.395 -17.016 -15.492 1 91.75 162 LEU B CA 1
ATOM 3632 C C . LEU B 1 162 ? -5.703 -16.844 -14 1 91.75 162 LEU B C 1
ATOM 3634 O O . LEU B 1 162 ? -5.07 -17.5 -13.164 1 91.75 162 LEU B O 1
ATOM 3638 N N . ARG B 1 163 ? -6.727 -16.016 -13.727 1 93.81 163 ARG B N 1
ATOM 3639 C CA . ARG B 1 163 ? -7.172 -15.836 -12.352 1 93.81 163 ARG B CA 1
ATOM 3640 C C . ARG B 1 163 ? -7.719 -17.141 -11.773 1 93.81 163 ARG B C 1
ATOM 3642 O O . ARG B 1 163 ? -7.375 -17.516 -10.648 1 93.81 163 ARG B O 1
ATOM 3649 N N . LEU B 1 164 ? -8.453 -17.828 -12.516 1 95.94 164 LEU B N 1
ATOM 3650 C CA . LEU B 1 164 ? -9.086 -19.062 -12.055 1 95.94 164 LEU B CA 1
ATOM 3651 C C . LEU B 1 164 ? -8.062 -20.172 -11.875 1 95.94 164 LEU B C 1
ATOM 3653 O O . LEU B 1 164 ? -8.188 -21 -10.969 1 95.94 164 LEU B O 1
ATOM 3657 N N . GLN B 1 165 ? -7.078 -20.188 -12.711 1 94.5 165 GLN B N 1
ATOM 3658 C CA . GLN B 1 165 ? -6.051 -21.219 -12.648 1 94.5 165 GLN B CA 1
ATOM 3659 C C . GLN B 1 165 ? -5.305 -21.172 -11.32 1 94.5 165 GLN B C 1
ATOM 3661 O O . GLN B 1 165 ? -4.867 -22.203 -10.812 1 94.5 165 GLN B O 1
ATOM 3666 N N . ARG B 1 166 ? -5.207 -19.969 -10.742 1 95.38 166 ARG B N 1
ATOM 3667 C CA . ARG B 1 166 ? -4.527 -19.797 -9.469 1 95.38 166 ARG B CA 1
ATOM 3668 C C . ARG B 1 166 ? -5.258 -20.547 -8.352 1 95.38 166 ARG B C 1
ATOM 3670 O O . ARG B 1 166 ? -4.656 -20.906 -7.34 1 95.38 166 ARG B O 1
ATOM 3677 N N . GLN B 1 167 ? -6.484 -20.828 -8.531 1 96.38 167 GLN B N 1
ATOM 3678 C CA . GLN B 1 167 ? -7.328 -21.422 -7.5 1 96.38 167 GLN B CA 1
ATOM 3679 C C . GLN B 1 167 ? -6.965 -22.891 -7.27 1 96.38 167 GLN B C 1
ATOM 3681 O O . GLN B 1 167 ? -7.355 -23.484 -6.262 1 96.38 167 GLN B O 1
ATOM 3686 N N . ALA B 1 168 ? -6.254 -23.438 -8.219 1 94.94 168 ALA B N 1
ATOM 3687 C CA . ALA B 1 168 ? -5.77 -24.812 -8.047 1 94.94 168 ALA B CA 1
ATOM 3688 C C . ALA B 1 168 ? -4.957 -24.953 -6.762 1 94.94 168 ALA B C 1
ATOM 3690 O O . ALA B 1 168 ? -4.906 -26.016 -6.16 1 94.94 168 ALA B O 1
ATOM 3691 N N . LEU B 1 169 ? -4.391 -23.859 -6.312 1 95.44 169 LEU B N 1
ATOM 3692 C CA . LEU B 1 169 ? -3.584 -23.828 -5.098 1 95.44 169 LEU B CA 1
ATOM 3693 C C . LEU B 1 169 ? -4.375 -24.344 -3.902 1 95.44 169 LEU B C 1
ATOM 3695 O O . LEU B 1 169 ? -3.828 -25.031 -3.041 1 95.44 169 LEU B O 1
ATOM 3699 N N . ILE B 1 170 ? -5.629 -24.047 -3.855 1 96.12 170 ILE B N 1
ATOM 3700 C CA . ILE B 1 170 ? -6.402 -24.391 -2.666 1 96.12 170 ILE B CA 1
ATOM 3701 C C . ILE B 1 170 ? -7.312 -25.578 -2.965 1 96.12 170 ILE B C 1
ATOM 3703 O O . ILE B 1 170 ? -7.867 -26.188 -2.049 1 96.12 170 ILE B O 1
ATOM 3707 N N . SER B 1 171 ? -7.434 -25.984 -4.238 1 94.69 171 SER B N 1
ATOM 3708 C CA . SER B 1 171 ? -8.383 -27.047 -4.59 1 94.69 171 SER B CA 1
ATOM 3709 C C . SER B 1 171 ? -7.66 -28.312 -5.008 1 94.69 171 SER B C 1
ATOM 3711 O O . SER B 1 171 ? -8.289 -29.359 -5.18 1 94.69 171 SER B O 1
ATOM 3713 N N . ARG B 1 172 ? -6.414 -28.234 -5.172 1 91.75 172 ARG B N 1
ATOM 3714 C CA . ARG B 1 172 ? -5.676 -29.422 -5.609 1 91.75 172 ARG B CA 1
ATOM 3715 C C . ARG B 1 172 ? -5.82 -30.562 -4.605 1 91.75 172 ARG B C 1
ATOM 3717 O O . ARG B 1 172 ? -6.027 -30.312 -3.412 1 91.75 172 ARG B O 1
ATOM 3724 N N . ARG B 1 173 ? -5.672 -31.703 -5.094 1 89.12 173 ARG B N 1
ATOM 3725 C CA . ARG B 1 173 ? -5.898 -32.906 -4.297 1 89.12 173 ARG B CA 1
ATOM 3726 C C . ARG B 1 173 ? -4.742 -33.156 -3.328 1 89.12 173 ARG B C 1
ATOM 3728 O O . ARG B 1 173 ? -4.965 -33.438 -2.154 1 89.12 173 ARG B O 1
ATOM 3735 N N . ALA B 1 174 ? -3.578 -32.938 -3.883 1 89.56 174 ALA B N 1
ATOM 3736 C CA . ALA B 1 174 ? -2.4 -33.219 -3.061 1 89.56 174 ALA B CA 1
ATOM 3737 C C . ALA B 1 174 ? -1.994 -31.969 -2.266 1 89.56 174 ALA B C 1
ATOM 3739 O O . ALA B 1 174 ? -1.522 -30.984 -2.838 1 89.56 174 ALA B O 1
ATOM 3740 N N . SER B 1 175 ? -2.107 -32 -1.053 1 90.44 175 SER B N 1
ATOM 3741 C CA . SER B 1 175 ? -1.646 -31.016 -0.091 1 90.44 175 SER B CA 1
ATOM 3742 C C . SER B 1 175 ? -2.139 -29.625 -0.459 1 90.44 175 SER B C 1
ATOM 3744 O O . SER B 1 175 ? -1.337 -28.703 -0.69 1 90.44 175 SER B O 1
ATOM 3746 N N . PRO B 1 176 ? -3.389 -29.453 -0.573 1 95.31 176 PRO B N 1
ATOM 3747 C CA . PRO B 1 176 ? -3.906 -28.109 -0.843 1 95.31 176 PRO B CA 1
ATOM 3748 C C . PRO B 1 176 ? -3.434 -27.078 0.179 1 95.31 176 PRO B C 1
ATOM 3750 O O . PRO B 1 176 ? -3.314 -27.391 1.367 1 95.31 176 PRO B O 1
ATOM 3753 N N . ALA B 1 177 ? -3.113 -25.891 -0.279 1 97.06 177 ALA B N 1
ATOM 3754 C CA . ALA B 1 177 ? -2.707 -24.812 0.63 1 97.06 177 ALA B CA 1
ATOM 3755 C C . ALA B 1 177 ? -3.855 -24.422 1.553 1 97.06 177 ALA B C 1
ATOM 3757 O O . ALA B 1 177 ? -5.027 -24.594 1.209 1 97.06 177 ALA B O 1
ATOM 3758 N N . THR B 1 178 ? -3.48 -23.953 2.678 1 98.06 178 THR B N 1
ATOM 3759 C CA . THR B 1 178 ? -4.469 -23.422 3.605 1 98.06 178 THR B CA 1
ATOM 3760 C C . THR B 1 178 ? -4.566 -21.906 3.473 1 98.06 178 THR B C 1
ATOM 3762 O O . THR B 1 178 ? -3.553 -21.219 3.289 1 98.06 178 THR B O 1
ATOM 3765 N N . VAL B 1 179 ? -5.781 -21.438 3.516 1 98.38 179 VAL B N 1
ATOM 3766 C CA . VAL B 1 179 ? -6.02 -20 3.4 1 98.38 179 VAL B CA 1
ATOM 3767 C C . VAL B 1 179 ? -6.879 -19.516 4.57 1 98.38 179 VAL B C 1
ATOM 3769 O O . VAL B 1 179 ? -7.957 -20.062 4.816 1 98.38 179 VAL B O 1
ATOM 3772 N N . ALA B 1 180 ? -6.391 -18.609 5.328 1 98.75 180 ALA B N 1
ATOM 3773 C CA . ALA B 1 180 ? -7.16 -17.859 6.312 1 98.75 180 ALA B CA 1
ATOM 3774 C C . ALA B 1 180 ? -7.32 -16.406 5.891 1 98.75 180 ALA B C 1
ATOM 3776 O O . ALA B 1 180 ? -6.352 -15.641 5.902 1 98.75 180 ALA B O 1
ATOM 3777 N N . VAL B 1 181 ? -8.555 -16.047 5.559 1 98.81 181 VAL B N 1
ATOM 3778 C CA . VAL B 1 181 ? -8.766 -14.688 5.055 1 98.81 181 VAL B CA 1
ATOM 3779 C C . VAL B 1 181 ? -9.773 -13.961 5.93 1 98.81 181 VAL B C 1
ATOM 3781 O O . VAL B 1 181 ? -10.789 -14.539 6.336 1 98.81 181 VAL B O 1
ATOM 3784 N N . VAL B 1 182 ? -9.445 -12.734 6.34 1 98.88 182 VAL B N 1
ATOM 3785 C CA . VAL B 1 182 ? -10.391 -11.781 6.914 1 98.88 182 VAL B CA 1
ATOM 3786 C C . VAL B 1 182 ? -10.82 -10.766 5.855 1 98.88 182 VAL B C 1
ATOM 3788 O O . VAL B 1 182 ? -9.977 -10.078 5.27 1 98.88 182 VAL B O 1
ATOM 3791 N N . LEU B 1 183 ? -12.109 -10.758 5.551 1 98.75 183 LEU B N 1
ATOM 3792 C CA . LEU B 1 183 ? -12.688 -9.75 4.664 1 98.75 183 LEU B CA 1
ATOM 3793 C C . LEU B 1 183 ? -13.391 -8.656 5.469 1 98.75 183 LEU B C 1
ATOM 3795 O O . LEU B 1 183 ? -14.18 -8.961 6.367 1 98.75 183 LEU B O 1
ATOM 3799 N N . HIS B 1 184 ? -13.07 -7.453 5.141 1 98.5 184 HIS B N 1
ATOM 3800 C CA . HIS B 1 184 ? -13.875 -6.395 5.734 1 98.5 184 HIS B CA 1
ATOM 3801 C C . HIS B 1 184 ? -15.297 -6.398 5.172 1 98.5 184 HIS B C 1
ATOM 3803 O O . HIS B 1 184 ? -15.5 -6.707 3.996 1 98.5 184 HIS B O 1
ATOM 3809 N N . GLU B 1 185 ? -16.219 -6.012 5.891 1 98.5 185 GLU B N 1
ATOM 3810 C CA . GLU B 1 185 ? -17.625 -6.016 5.484 1 98.5 185 GLU B CA 1
ATOM 3811 C C . GLU B 1 185 ? -17.844 -5.152 4.246 1 98.5 185 GLU B C 1
ATOM 3813 O O . GLU B 1 185 ? -18.766 -5.391 3.473 1 98.5 185 GLU B O 1
ATOM 3818 N N . SER B 1 186 ? -17.031 -4.145 4.031 1 97.75 186 SER B N 1
ATOM 3819 C CA . SER B 1 186 ? -17.125 -3.297 2.848 1 97.75 186 SER B CA 1
ATOM 3820 C C . SER B 1 186 ? -16.984 -4.113 1.568 1 97.75 186 SER B C 1
ATOM 3822 O O . SER B 1 186 ? -17.547 -3.764 0.534 1 97.75 186 SER B O 1
ATOM 3824 N N . VAL B 1 187 ? -16.234 -5.199 1.584 1 98.31 187 VAL B N 1
ATOM 3825 C CA . VAL B 1 187 ? -16.016 -6.059 0.425 1 98.31 187 VAL B CA 1
ATOM 3826 C C . VAL B 1 187 ? -17.344 -6.695 0 1 98.31 187 VAL B C 1
ATOM 3828 O O . VAL B 1 187 ? -17.562 -6.934 -1.188 1 98.31 187 VAL B O 1
ATOM 3831 N N . LEU B 1 188 ? -18.219 -6.887 0.96 1 98.5 188 LEU B N 1
ATOM 3832 C CA . LEU B 1 188 ? -19.516 -7.496 0.686 1 98.5 188 LEU B CA 1
ATOM 3833 C C . LEU B 1 188 ? -20.484 -6.477 0.091 1 98.5 188 LEU B C 1
ATOM 3835 O O . LEU B 1 188 ? -21.438 -6.848 -0.587 1 98.5 188 LEU B O 1
ATOM 3839 N N . ARG B 1 189 ? -20.172 -5.215 0.372 1 97.75 189 ARG B N 1
ATOM 3840 C CA . ARG B 1 189 ? -21.156 -4.188 0.056 1 97.75 189 ARG B CA 1
ATOM 3841 C C . ARG B 1 189 ? -20.766 -3.438 -1.217 1 97.75 189 ARG B C 1
ATOM 3843 O O . ARG B 1 189 ? -21.641 -2.883 -1.899 1 97.75 189 ARG B O 1
ATOM 3850 N N . ARG B 1 190 ? -19.5 -3.35 -1.535 1 97.25 190 ARG B N 1
ATOM 3851 C CA . ARG B 1 190 ? -19.047 -2.729 -2.773 1 97.25 190 ARG B CA 1
ATOM 3852 C C . ARG B 1 190 ? -19.531 -3.51 -3.99 1 97.25 190 ARG B C 1
ATOM 3854 O O . ARG B 1 190 ? -19.188 -4.684 -4.16 1 97.25 190 ARG B O 1
ATOM 3861 N N . VAL B 1 191 ? -20.234 -2.887 -4.848 1 98.12 191 VAL B N 1
ATOM 3862 C CA . VAL B 1 191 ? -20.891 -3.615 -5.926 1 98.12 191 VAL B CA 1
ATOM 3863 C C . VAL B 1 191 ? -19.922 -3.805 -7.09 1 98.12 191 VAL B C 1
ATOM 3865 O O . VAL B 1 191 ? -19.531 -2.836 -7.75 1 98.12 191 VAL B O 1
ATOM 3868 N N . VAL B 1 192 ? -19.578 -5.023 -7.305 1 98.06 192 VAL B N 1
ATOM 3869 C CA . VAL B 1 192 ? -18.75 -5.414 -8.438 1 98.06 192 VAL B CA 1
ATOM 3870 C C . VAL B 1 192 ? -19.562 -6.254 -9.414 1 98.06 192 VAL B C 1
ATOM 3872 O O . VAL B 1 192 ? -20.109 -7.289 -9.047 1 98.06 192 VAL B O 1
ATOM 3875 N N . GLY B 1 193 ? -19.688 -5.82 -10.578 1 97.5 193 GLY B N 1
ATOM 3876 C CA . GLY B 1 193 ? -20.328 -6.598 -11.625 1 97.5 193 GLY B CA 1
ATOM 3877 C C . GLY B 1 193 ? -21.844 -6.609 -11.508 1 97.5 193 GLY B C 1
ATOM 3878 O O . GLY B 1 193 ? -22.531 -7.301 -12.266 1 97.5 193 GLY B O 1
ATOM 3879 N N . GLY B 1 194 ? -22.422 -6.008 -10.539 1 97.69 194 GLY B N 1
ATOM 3880 C CA . GLY B 1 194 ? -23.859 -5.945 -10.375 1 97.69 194 GLY B CA 1
ATOM 3881 C C . GLY B 1 194 ? -24.391 -6.914 -9.328 1 97.69 194 GLY B C 1
ATOM 3882 O O . GLY B 1 194 ? -23.625 -7.707 -8.773 1 97.69 194 GLY B O 1
ATOM 3883 N N . ALA B 1 195 ? -25.641 -6.844 -9.094 1 98.19 195 ALA B N 1
ATOM 3884 C CA . ALA B 1 195 ? -26.297 -7.57 -8 1 98.19 195 ALA B CA 1
ATOM 3885 C C . ALA B 1 195 ? -26.156 -9.078 -8.188 1 98.19 195 ALA B C 1
ATOM 3887 O O . ALA B 1 195 ? -25.859 -9.805 -7.242 1 98.19 195 ALA B O 1
ATOM 3888 N N . LYS B 1 196 ? -26.391 -9.523 -9.375 1 98.31 196 LYS B N 1
ATOM 3889 C CA . LYS B 1 196 ? -26.328 -10.953 -9.648 1 98.31 196 LYS B CA 1
ATOM 3890 C C . LYS B 1 196 ? -24.938 -11.508 -9.406 1 98.31 196 LYS B C 1
ATOM 3892 O O . LYS B 1 196 ? -24.766 -12.57 -8.797 1 98.31 196 LYS B O 1
ATOM 3897 N N . VAL B 1 197 ? -23.969 -10.82 -9.906 1 98.62 197 VAL B N 1
ATOM 3898 C CA . VAL B 1 197 ? -22.578 -11.234 -9.75 1 98.62 197 VAL B CA 1
ATOM 3899 C C . VAL B 1 197 ? -22.203 -11.242 -8.266 1 98.62 197 VAL B C 1
ATOM 3901 O O . VAL B 1 197 ? -21.562 -12.18 -7.789 1 98.62 197 VAL B O 1
ATOM 3904 N N . MET B 1 198 ? -22.656 -10.211 -7.543 1 98.75 198 MET B N 1
ATOM 3905 C CA . MET B 1 198 ? -22.359 -10.133 -6.113 1 98.75 198 MET B CA 1
ATOM 3906 C C . MET B 1 198 ? -23.016 -11.289 -5.359 1 98.75 198 MET B C 1
ATOM 3908 O O . MET B 1 198 ? -22.375 -11.922 -4.516 1 98.75 198 MET B O 1
ATOM 3912 N N . ALA B 1 199 ? -24.234 -11.555 -5.672 1 98.81 199 ALA B N 1
ATOM 3913 C CA . ALA B 1 199 ? -24.938 -12.656 -5.016 1 98.81 199 ALA B CA 1
ATOM 3914 C C . ALA B 1 199 ? -24.188 -13.977 -5.227 1 98.81 199 ALA B C 1
ATOM 3916 O O . ALA B 1 199 ? -23.953 -14.719 -4.27 1 98.81 199 ALA B O 1
ATOM 3917 N N . ALA B 1 200 ? -23.828 -14.234 -6.441 1 98.81 200 ALA B N 1
ATOM 3918 C CA . ALA B 1 200 ? -23.125 -15.469 -6.777 1 98.81 200 ALA B CA 1
ATOM 3919 C C . ALA B 1 200 ? -21.766 -15.539 -6.074 1 98.81 200 ALA B C 1
ATOM 3921 O O . ALA B 1 200 ? -21.391 -16.578 -5.551 1 98.81 200 ALA B O 1
ATOM 3922 N N . GLN B 1 201 ? -21.062 -14.445 -6.062 1 98.88 201 GLN B N 1
ATOM 3923 C CA . GLN B 1 201 ? -19.734 -14.383 -5.441 1 98.88 201 GLN B CA 1
ATOM 3924 C C . GLN B 1 201 ? -19.828 -14.656 -3.941 1 98.88 201 GLN B C 1
ATOM 3926 O O . GLN B 1 201 ? -19.016 -15.406 -3.393 1 98.88 201 GLN B O 1
ATOM 3931 N N . LEU B 1 202 ? -20.766 -14.008 -3.299 1 98.94 202 LEU B N 1
ATOM 3932 C CA . LEU B 1 202 ? -20.906 -14.156 -1.855 1 98.94 202 LEU B CA 1
ATOM 3933 C C . LEU B 1 202 ? -21.344 -15.578 -1.501 1 98.94 202 LEU B C 1
ATOM 3935 O O . LEU B 1 202 ? -20.875 -16.141 -0.51 1 98.94 202 LEU B O 1
ATOM 3939 N N . ARG B 1 203 ? -22.203 -16.172 -2.295 1 98.75 203 ARG B N 1
ATOM 3940 C CA . ARG B 1 203 ? -22.562 -17.578 -2.109 1 98.75 203 ARG B CA 1
ATOM 3941 C C . ARG B 1 203 ? -21.328 -18.469 -2.275 1 98.75 203 ARG B C 1
ATOM 3943 O O . ARG B 1 203 ? -21.125 -19.406 -1.496 1 98.75 203 ARG B O 1
ATOM 3950 N N . HIS B 1 204 ? -20.594 -18.141 -3.303 1 98.75 204 HIS B N 1
ATOM 3951 C CA . HIS B 1 204 ? -19.391 -18.906 -3.568 1 98.75 204 HIS B CA 1
ATOM 3952 C C . HIS B 1 204 ? -18.438 -18.875 -2.371 1 98.75 204 HIS B C 1
ATOM 3954 O O . HIS B 1 204 ? -17.891 -19.906 -1.979 1 98.75 204 HIS B O 1
ATOM 3960 N N . LEU B 1 205 ? -18.266 -17.703 -1.784 1 98.81 205 LEU B N 1
ATOM 3961 C CA . LEU B 1 205 ? -17.422 -17.562 -0.603 1 98.81 205 LEU B CA 1
ATOM 3962 C C . LEU B 1 205 ? -17.938 -18.422 0.548 1 98.81 205 LEU B C 1
ATOM 3964 O O . LEU B 1 205 ? -17.172 -19.078 1.241 1 98.81 205 LEU B O 1
ATOM 3968 N N . ALA B 1 206 ? -19.25 -18.344 0.753 1 98.81 206 ALA B N 1
ATOM 3969 C CA . ALA B 1 206 ? -19.859 -19.141 1.812 1 98.81 206 ALA B CA 1
ATOM 3970 C C . ALA B 1 206 ? -19.609 -20.625 1.604 1 98.81 206 ALA B C 1
ATOM 3972 O O . ALA B 1 206 ? -19.25 -21.344 2.543 1 98.81 206 ALA B O 1
ATOM 3973 N N . ASP B 1 207 ? -19.766 -21.062 0.43 1 98.31 207 ASP B N 1
ATOM 3974 C CA . ASP B 1 207 ? -19.547 -22.469 0.103 1 98.31 207 ASP B CA 1
ATOM 3975 C C . ASP B 1 207 ? -18.094 -22.875 0.316 1 98.31 207 ASP B C 1
ATOM 3977 O O . ASP B 1 207 ? -17.812 -23.922 0.897 1 98.31 207 ASP B O 1
ATOM 3981 N N . LEU B 1 208 ? -17.172 -22.062 -0.147 1 97.44 208 LEU B N 1
ATOM 3982 C CA . LEU B 1 208 ? -15.75 -22.344 -0.001 1 97.44 208 LEU B CA 1
ATOM 3983 C C . LEU B 1 208 ? -15.359 -22.422 1.472 1 97.44 208 LEU B C 1
ATOM 3985 O O . LEU B 1 208 ? -14.477 -23.203 1.838 1 97.44 208 LEU B O 1
ATOM 3989 N N . SER B 1 209 ? -16.031 -21.656 2.266 1 97.19 209 SER B N 1
ATOM 3990 C CA . SER B 1 209 ? -15.695 -21.594 3.686 1 97.19 209 SER B CA 1
ATOM 3991 C C . SER B 1 209 ? -16.078 -22.875 4.406 1 97.19 209 SER B C 1
ATOM 3993 O O . SER B 1 209 ? -15.75 -23.047 5.586 1 97.19 209 SER B O 1
ATOM 3995 N N . THR B 1 210 ? -16.75 -23.781 3.748 1 97.06 210 THR B N 1
ATOM 3996 C CA . THR B 1 210 ? -17.062 -25.078 4.332 1 97.06 210 THR B CA 1
ATOM 3997 C C . THR B 1 210 ? -15.875 -26.031 4.199 1 97.06 210 THR B C 1
ATOM 3999 O O . THR B 1 210 ? -15.82 -27.062 4.867 1 97.06 210 THR B O 1
ATOM 4002 N N . ASN B 1 211 ? -14.977 -25.703 3.246 1 96.38 211 ASN B N 1
ATOM 4003 C CA . ASN B 1 211 ? -13.766 -26.516 3.105 1 96.38 211 ASN B CA 1
ATOM 4004 C C . ASN B 1 211 ? -12.844 -26.344 4.309 1 96.38 211 ASN B C 1
ATOM 4006 O O . ASN B 1 211 ? -12.664 -25.234 4.816 1 96.38 211 ASN B O 1
ATOM 4010 N N . ASP B 1 212 ? -12.219 -27.391 4.73 1 96 212 ASP B N 1
ATOM 4011 C CA . ASP B 1 212 ? -11.391 -27.391 5.934 1 96 212 ASP B CA 1
ATOM 4012 C C . ASP B 1 212 ? -10.164 -26.5 5.758 1 96 212 ASP B C 1
ATOM 4014 O O . ASP B 1 212 ? -9.625 -25.984 6.738 1 96 212 ASP B O 1
ATOM 4018 N N . ASN B 1 213 ? -9.719 -26.359 4.512 1 97.75 213 ASN B N 1
ATOM 4019 C CA . ASN B 1 213 ? -8.477 -25.625 4.301 1 97.75 213 ASN B CA 1
ATOM 4020 C C . ASN B 1 213 ? -8.734 -24.156 3.99 1 97.75 213 ASN B C 1
ATOM 4022 O O . ASN B 1 213 ? -7.801 -23.406 3.68 1 97.75 213 ASN B O 1
ATOM 4026 N N . VAL B 1 214 ? -9.992 -23.734 4.059 1 98.31 214 VAL B N 1
ATOM 4027 C CA . VAL B 1 214 ? -10.328 -22.359 3.756 1 98.31 214 VAL B CA 1
ATOM 4028 C C . VAL B 1 214 ? -11.133 -21.75 4.91 1 98.31 214 VAL B C 1
ATOM 4030 O O . VAL B 1 214 ? -12.25 -22.188 5.191 1 98.31 214 VAL B O 1
ATOM 4033 N N . ALA B 1 215 ? -10.562 -20.797 5.543 1 98.62 215 ALA B N 1
ATOM 4034 C CA . ALA B 1 215 ? -11.242 -20.062 6.609 1 98.62 215 ALA B CA 1
ATOM 4035 C C . ALA B 1 215 ? -11.547 -18.641 6.176 1 98.62 215 ALA B C 1
ATOM 4037 O O . ALA B 1 215 ? -10.633 -17.875 5.852 1 98.62 215 ALA B O 1
ATOM 4038 N N . VAL B 1 216 ? -12.82 -18.312 6.145 1 98.81 216 VAL B N 1
ATOM 4039 C CA . VAL B 1 216 ? -13.25 -16.953 5.789 1 98.81 216 VAL B CA 1
ATOM 4040 C C . VAL B 1 216 ? -13.93 -16.297 6.988 1 98.81 216 VAL B C 1
ATOM 4042 O O . VAL B 1 216 ? -14.898 -16.844 7.527 1 98.81 216 VAL B O 1
ATOM 4045 N N . ARG B 1 217 ? -13.414 -15.195 7.426 1 98.88 217 ARG B N 1
ATOM 4046 C CA . ARG B 1 217 ? -14.023 -14.391 8.477 1 98.88 217 ARG B CA 1
ATOM 4047 C C . ARG B 1 217 ? -14.352 -12.984 7.98 1 98.88 217 ARG B C 1
ATOM 4049 O O . ARG B 1 217 ? -13.633 -12.445 7.137 1 98.88 217 ARG B O 1
ATOM 4056 N N . ILE B 1 218 ? -15.469 -12.438 8.484 1 98.94 218 ILE B N 1
ATOM 4057 C CA . ILE B 1 218 ? -15.875 -11.086 8.109 1 98.94 218 ILE B CA 1
ATOM 4058 C C . ILE B 1 218 ? -15.609 -10.133 9.273 1 98.94 218 ILE B C 1
ATOM 4060 O O . ILE B 1 218 ? -16.047 -10.375 10.398 1 98.94 218 ILE B O 1
ATOM 4064 N N . LEU B 1 219 ? -14.828 -9.117 9.039 1 98.81 219 LEU B N 1
ATOM 4065 C CA . LEU B 1 219 ? -14.68 -8.016 9.977 1 98.81 219 LEU B CA 1
ATOM 4066 C C . LEU B 1 219 ? -15.805 -7 9.805 1 98.81 219 LEU B C 1
ATOM 4068 O O . LEU B 1 219 ? -15.844 -6.27 8.812 1 98.81 219 LEU B O 1
ATOM 4072 N N . PRO B 1 220 ? -16.719 -6.961 10.742 1 98.62 220 PRO B N 1
ATOM 4073 C CA . PRO B 1 220 ? -17.875 -6.07 10.586 1 98.62 220 PRO B CA 1
ATOM 4074 C C . PRO B 1 220 ? -17.516 -4.602 10.789 1 98.62 220 PRO B C 1
ATOM 4076 O O . PRO B 1 220 ? -16.484 -4.289 11.406 1 98.62 220 PRO B O 1
ATOM 4079 N N . PHE B 1 221 ? -18.266 -3.703 10.266 1 97.81 221 PHE B N 1
ATOM 4080 C CA . PHE B 1 221 ? -18.078 -2.268 10.43 1 97.81 221 PHE B CA 1
ATOM 4081 C C . PHE B 1 221 ? -17.953 -1.896 11.898 1 97.81 221 PHE B C 1
ATOM 4083 O O . PHE B 1 221 ? -17.172 -1.011 12.258 1 97.81 221 PHE B O 1
ATOM 4090 N N . ALA B 1 222 ? -18.703 -2.574 12.688 1 97.38 222 ALA B N 1
ATOM 4091 C CA . ALA B 1 222 ? -18.781 -2.264 14.117 1 97.38 222 ALA B CA 1
ATOM 4092 C C . ALA B 1 222 ? -17.438 -2.525 14.805 1 97.38 222 ALA B C 1
ATOM 4094 O O . ALA B 1 222 ? -17.172 -1.98 15.875 1 97.38 222 ALA B O 1
ATOM 4095 N N . ALA B 1 223 ? -16.625 -3.369 14.188 1 97.69 223 ALA B N 1
ATOM 4096 C CA . ALA B 1 223 ? -15.32 -3.682 14.766 1 97.69 223 ALA B CA 1
ATOM 4097 C C . ALA B 1 223 ? -14.367 -2.494 14.641 1 97.69 223 ALA B C 1
ATOM 4099 O O . ALA B 1 223 ? -13.328 -2.457 15.305 1 97.69 223 ALA B O 1
ATOM 4100 N N . GLY B 1 224 ? -14.742 -1.551 13.758 1 96.62 224 GLY B N 1
ATOM 4101 C CA . GLY B 1 224 ? -13.906 -0.373 13.578 1 96.62 224 GLY B CA 1
ATOM 4102 C C . GLY B 1 224 ? -12.547 -0.69 13 1 96.62 224 GLY B C 1
ATOM 4103 O O . GLY B 1 224 ? -12.445 -1.344 11.953 1 96.62 224 GLY B O 1
ATOM 4104 N N . ILE B 1 225 ? -11.516 -0.064 13.609 1 96.44 225 ILE B N 1
ATOM 4105 C CA . ILE B 1 225 ? -10.125 -0.252 13.219 1 96.44 225 ILE B CA 1
ATOM 4106 C C . ILE B 1 225 ? -9.344 -0.867 14.383 1 96.44 225 ILE B C 1
ATOM 4108 O O . ILE B 1 225 ? -8.656 -0.159 15.125 1 96.44 225 ILE B O 1
ATOM 4112 N N . PRO B 1 226 ? -9.305 -2.154 14.461 1 96.75 226 PRO B N 1
ATOM 4113 C CA . PRO B 1 226 ? -8.797 -2.822 15.656 1 96.75 226 PRO B CA 1
ATOM 4114 C C . PRO B 1 226 ? -7.336 -2.475 15.953 1 96.75 226 PRO B C 1
ATOM 4116 O O . PRO B 1 226 ? -6.934 -2.434 17.109 1 96.75 226 PRO B O 1
ATOM 4119 N N . LEU B 1 227 ? -6.551 -2.205 14.953 1 96.44 227 LEU B N 1
ATOM 4120 C CA . LEU B 1 227 ? -5.125 -1.961 15.117 1 96.44 227 LEU B CA 1
ATOM 4121 C C . LEU B 1 227 ? -4.848 -0.478 15.336 1 96.44 227 LEU B C 1
ATOM 4123 O O . LEU B 1 227 ? -3.715 -0.091 15.633 1 96.44 227 LEU B O 1
ATOM 4127 N N . GLY B 1 228 ? -5.832 0.352 15.18 1 95.62 228 GLY B N 1
ATOM 4128 C CA . GLY B 1 228 ? -5.641 1.791 15.266 1 95.62 228 GLY B CA 1
ATOM 4129 C C . GLY B 1 228 ? -5.012 2.385 14.016 1 95.62 228 GLY B C 1
ATOM 4130 O O . GLY B 1 228 ? -4.926 3.605 13.883 1 95.62 228 GLY B O 1
ATOM 4131 N N . ASP B 1 229 ? -4.551 1.539 13.195 1 92.94 229 ASP B N 1
ATOM 4132 C CA . ASP B 1 229 ? -3.984 1.912 11.906 1 92.94 229 ASP B CA 1
ATOM 4133 C C . ASP B 1 229 ? -4.5 0.998 10.797 1 92.94 229 ASP B C 1
ATOM 4135 O O . ASP B 1 229 ? -4.824 -0.165 11.039 1 92.94 229 ASP B O 1
ATOM 4139 N N . SER B 1 230 ? -4.551 1.61 9.594 1 92.12 230 SER B N 1
ATOM 4140 C CA . SER B 1 230 ? -4.918 0.793 8.445 1 92.12 230 SER B CA 1
ATOM 4141 C C . SER B 1 230 ? -3.744 -0.062 7.977 1 92.12 230 SER B C 1
ATOM 4143 O O . SER B 1 230 ? -2.627 0.438 7.824 1 92.12 230 SER B O 1
ATOM 4145 N N . THR B 1 231 ? -3.975 -1.282 7.727 1 93.81 231 THR B N 1
ATOM 4146 C CA . THR B 1 231 ? -2.949 -2.143 7.148 1 93.81 231 THR B CA 1
ATOM 4147 C C . THR B 1 231 ? -3.074 -2.182 5.629 1 93.81 231 THR B C 1
ATOM 4149 O O . THR B 1 231 ? -2.123 -2.545 4.93 1 93.81 231 THR B O 1
ATOM 4152 N N . GLY B 1 232 ? -4.246 -1.783 5.141 1 93.75 232 GLY B N 1
ATOM 4153 C CA . GLY B 1 232 ? -4.539 -2.121 3.756 1 93.75 232 GLY B CA 1
ATOM 4154 C C . GLY B 1 232 ? -4.578 -3.617 3.502 1 93.75 232 GLY B C 1
ATOM 4155 O O . GLY B 1 232 ? -4.391 -4.414 4.426 1 93.75 232 GLY B O 1
ATOM 4156 N N . PRO B 1 233 ? -4.887 -3.979 2.258 1 96.62 233 PRO B N 1
ATOM 4157 C CA . PRO B 1 233 ? -4.855 -5.406 1.931 1 96.62 233 PRO B CA 1
ATOM 4158 C C . PRO B 1 233 ? -3.445 -5.992 1.988 1 96.62 233 PRO B C 1
ATOM 4160 O O . PRO B 1 233 ? -2.48 -5.328 1.596 1 96.62 233 PRO B O 1
ATOM 4163 N N . PHE B 1 234 ? -3.371 -7.188 2.551 1 97.94 234 PHE B N 1
ATOM 4164 C CA . PHE B 1 234 ? -2.086 -7.879 2.564 1 97.94 234 PHE B CA 1
ATOM 4165 C C . PHE B 1 234 ? -2.279 -9.391 2.613 1 97.94 234 PHE B C 1
ATOM 4167 O O . PHE B 1 234 ? -3.365 -9.867 2.947 1 97.94 234 PHE B O 1
ATOM 4174 N N . THR B 1 235 ? -1.21 -10.109 2.244 1 98.56 235 THR B N 1
ATOM 4175 C CA . THR B 1 235 ? -1.144 -11.562 2.381 1 98.56 235 THR B CA 1
ATOM 4176 C C . THR B 1 235 ? 0.223 -11.992 2.904 1 98.56 235 THR B C 1
ATOM 4178 O O . THR B 1 235 ? 1.256 -11.602 2.359 1 98.56 235 THR B O 1
ATOM 4181 N N . VAL B 1 236 ? 0.226 -12.711 3.973 1 98.56 236 VAL B N 1
ATOM 4182 C CA . VAL B 1 236 ? 1.441 -13.375 4.438 1 98.56 236 VAL B CA 1
ATOM 4183 C C . VAL B 1 236 ? 1.525 -14.781 3.844 1 98.56 236 VAL B C 1
ATOM 4185 O O . VAL B 1 236 ? 0.609 -15.586 4.012 1 98.56 236 VAL B O 1
ATOM 4188 N N . LEU B 1 237 ? 2.604 -15.055 3.156 1 97.62 237 LEU B N 1
ATOM 4189 C CA . LEU B 1 237 ? 2.82 -16.344 2.525 1 97.62 237 LEU B CA 1
ATOM 4190 C C . LEU B 1 237 ? 3.861 -17.156 3.291 1 97.62 237 LEU B C 1
ATOM 4192 O O . LEU B 1 237 ? 4.957 -16.672 3.57 1 97.62 237 LEU B O 1
ATOM 4196 N N . GLU B 1 238 ? 3.508 -18.359 3.619 1 96.44 238 GLU B N 1
ATOM 4197 C CA . GLU B 1 238 ? 4.414 -19.328 4.234 1 96.44 238 GLU B CA 1
ATOM 4198 C C . GLU B 1 238 ? 4.641 -20.531 3.32 1 96.44 238 GLU B C 1
ATOM 4200 O O . GLU B 1 238 ? 3.711 -20.984 2.652 1 96.44 238 GLU B O 1
ATOM 4205 N N . PHE B 1 239 ? 5.785 -21.109 3.359 1 92.81 239 PHE B N 1
ATOM 4206 C CA . PHE B 1 239 ? 6.168 -22.062 2.33 1 92.81 239 PHE B CA 1
ATOM 4207 C C . PHE B 1 239 ? 6.469 -23.422 2.945 1 92.81 239 PHE B C 1
ATOM 4209 O O . PHE B 1 239 ? 6.961 -24.328 2.262 1 92.81 239 PHE B O 1
ATOM 4216 N N . GLY B 1 240 ? 6.188 -23.594 4.141 1 90.38 240 GLY B N 1
ATOM 4217 C CA . GLY B 1 240 ? 6.324 -24.891 4.793 1 90.38 240 GLY B CA 1
ATOM 4218 C C . GLY B 1 240 ? 7.758 -25.203 5.188 1 90.38 240 GLY B C 1
ATOM 4219 O O . GLY B 1 240 ? 8.602 -24.312 5.262 1 90.38 240 GLY B O 1
ATOM 4220 N N . THR B 1 241 ? 7.961 -26.438 5.656 1 88.94 241 THR B N 1
ATOM 4221 C CA . THR B 1 241 ? 9.266 -26.906 6.117 1 88.94 241 THR B CA 1
ATOM 4222 C C . THR B 1 241 ? 9.719 -28.125 5.305 1 88.94 241 THR B C 1
ATOM 4224 O O . THR B 1 241 ? 8.898 -28.828 4.715 1 88.94 241 THR B O 1
ATOM 4227 N N . ASP B 1 242 ? 11 -28.219 5.191 1 83.94 242 ASP B N 1
ATOM 4228 C CA . ASP B 1 242 ? 11.547 -29.406 4.535 1 83.94 242 ASP B CA 1
ATOM 4229 C C . ASP B 1 242 ? 11.477 -30.625 5.453 1 83.94 242 ASP B C 1
ATOM 4231 O O . ASP B 1 242 ? 10.859 -30.562 6.523 1 83.94 242 ASP B O 1
ATOM 4235 N N . SER B 1 243 ? 11.992 -31.719 4.945 1 87.56 243 SER B N 1
ATOM 4236 C CA . SER B 1 243 ? 11.922 -33 5.648 1 87.56 243 SER B CA 1
ATOM 4237 C C . SER B 1 243 ? 12.617 -32.906 7 1 87.56 243 SER B C 1
ATOM 4239 O O . SER B 1 243 ? 12.305 -33.688 7.914 1 87.56 243 SER B O 1
ATOM 4241 N N . LYS B 1 244 ? 13.516 -32.031 7.227 1 90.38 244 LYS B N 1
ATOM 4242 C CA . LYS B 1 244 ? 14.266 -31.859 8.469 1 90.38 244 LYS B CA 1
ATOM 4243 C C . LYS B 1 244 ? 13.602 -30.828 9.383 1 90.38 244 LYS B C 1
ATOM 4245 O O . LYS B 1 244 ? 14.148 -30.484 10.43 1 90.38 244 LYS B O 1
ATOM 4250 N N . GLY B 1 245 ? 12.547 -30.219 8.891 1 87.19 245 GLY B N 1
ATOM 4251 C CA . GLY B 1 245 ? 11.789 -29.281 9.688 1 87.19 245 GLY B CA 1
ATOM 4252 C C . GLY B 1 245 ? 12.227 -27.844 9.477 1 87.19 245 GLY B C 1
ATOM 4253 O O . GLY B 1 245 ? 11.758 -26.938 10.172 1 87.19 245 GLY B O 1
ATOM 4254 N N . HIS B 1 246 ? 13.133 -27.672 8.617 1 84.94 246 HIS B N 1
ATOM 4255 C CA . HIS B 1 246 ? 13.578 -26.312 8.328 1 84.94 246 HIS B CA 1
ATOM 4256 C C . HIS B 1 246 ? 12.664 -25.641 7.312 1 84.94 246 HIS B C 1
ATOM 4258 O O . HIS B 1 246 ? 12.203 -26.281 6.363 1 84.94 246 HIS B O 1
ATOM 4264 N N . PRO B 1 247 ? 12.531 -24.328 7.586 1 83.19 247 PRO B N 1
ATOM 4265 C CA . PRO B 1 247 ? 11.727 -23.609 6.59 1 83.19 247 PRO B CA 1
ATOM 4266 C C . PRO B 1 247 ? 12.32 -23.703 5.184 1 83.19 247 PRO B C 1
ATOM 4268 O O . PRO B 1 247 ? 13.531 -23.531 5.008 1 83.19 247 PRO B O 1
ATOM 4271 N N . VAL B 1 248 ? 11.5 -24.031 4.18 1 82.5 248 VAL B N 1
ATOM 4272 C CA . VAL B 1 248 ? 11.922 -24.109 2.783 1 82.5 248 VAL B CA 1
ATOM 4273 C C . VAL B 1 248 ? 12.414 -22.734 2.316 1 82.5 248 VAL B C 1
ATOM 4275 O O . VAL B 1 248 ? 13.461 -22.641 1.667 1 82.5 248 VAL B O 1
ATOM 4278 N N . GLU B 1 249 ? 11.648 -21.734 2.648 1 85.88 249 GLU B N 1
ATOM 4279 C CA . GLU B 1 249 ? 11.977 -20.328 2.398 1 85.88 249 GLU B CA 1
ATOM 4280 C C . GLU B 1 249 ? 11.352 -19.422 3.453 1 85.88 249 GLU B C 1
ATOM 4282 O O . GLU B 1 249 ? 10.391 -19.797 4.117 1 85.88 249 GLU B O 1
ATOM 4287 N N . PRO B 1 250 ? 11.969 -18.281 3.625 1 88.56 250 PRO B N 1
ATOM 4288 C CA . PRO B 1 250 ? 11.383 -17.375 4.602 1 88.56 250 PRO B CA 1
ATOM 4289 C C . PRO B 1 250 ? 9.984 -16.891 4.199 1 88.56 250 PRO B C 1
ATOM 4291 O O . PRO B 1 250 ? 9.68 -16.812 3.008 1 88.56 250 PRO B O 1
ATOM 4294 N N . PRO B 1 251 ? 9.203 -16.625 5.164 1 94 251 PRO B N 1
ATOM 4295 C CA . PRO B 1 251 ? 7.898 -16.047 4.848 1 94 251 PRO B CA 1
ATOM 4296 C C . PRO B 1 251 ? 8.016 -14.688 4.152 1 94 251 PRO B C 1
ATOM 4298 O O . PRO B 1 251 ? 9.008 -13.984 4.324 1 94 251 PRO B O 1
ATOM 4301 N N . VAL B 1 252 ? 7 -14.398 3.377 1 95.12 252 VAL B N 1
ATOM 4302 C CA . VAL B 1 252 ? 6.965 -13.148 2.627 1 95.12 252 VAL B CA 1
ATOM 4303 C C . VAL B 1 252 ? 5.621 -12.453 2.834 1 95.12 252 VAL B C 1
ATOM 4305 O O . VAL B 1 252 ? 4.57 -13.094 2.77 1 95.12 252 VAL B O 1
ATOM 4308 N N . VAL B 1 253 ? 5.641 -11.141 3.176 1 97.5 253 VAL B N 1
ATOM 4309 C CA . VAL B 1 253 ? 4.426 -10.336 3.162 1 97.5 253 VAL B CA 1
ATOM 4310 C C . VAL B 1 253 ? 4.254 -9.68 1.791 1 97.5 253 VAL B C 1
ATOM 4312 O O . VAL B 1 253 ? 5.172 -9.023 1.29 1 97.5 253 VAL B O 1
ATOM 4315 N N . TYR B 1 254 ? 3.152 -9.961 1.209 1 96.81 254 TYR B N 1
ATOM 4316 C CA . TYR B 1 254 ? 2.773 -9.352 -0.06 1 96.81 254 TYR B CA 1
ATOM 4317 C C . TYR B 1 254 ? 1.744 -8.25 0.152 1 96.81 254 TYR B C 1
ATOM 4319 O O . TYR B 1 254 ? 0.688 -8.484 0.745 1 96.81 254 TYR B O 1
ATOM 4327 N N . VAL B 1 255 ? 2.025 -7.008 -0.281 1 95.5 255 VAL B N 1
ATOM 4328 C CA . VAL B 1 255 ? 1.102 -5.879 -0.269 1 95.5 255 VAL B CA 1
ATOM 4329 C C . VAL B 1 255 ? 0.849 -5.402 -1.697 1 95.5 255 VAL B C 1
ATOM 4331 O O . VAL B 1 255 ? 1.745 -4.855 -2.342 1 95.5 255 VAL B O 1
ATOM 4334 N N . GLU B 1 256 ? -0.356 -5.609 -2.082 1 90.31 256 GLU B N 1
ATOM 4335 C CA . GLU B 1 256 ? -0.728 -5.227 -3.441 1 90.31 256 GLU B CA 1
ATOM 4336 C C . GLU B 1 256 ? -0.898 -3.715 -3.561 1 90.31 256 GLU B C 1
ATOM 4338 O O . GLU B 1 256 ? -1.594 -3.098 -2.752 1 90.31 256 GLU B O 1
ATOM 4343 N N . GLY B 1 257 ? -0.255 -3.17 -4.559 1 89.75 257 GLY B N 1
ATOM 4344 C CA . GLY B 1 257 ? -0.409 -1.747 -4.82 1 89.75 257 GLY B CA 1
ATOM 4345 C C . GLY B 1 257 ? -0.978 -1.451 -6.195 1 89.75 257 GLY B C 1
ATOM 4346 O O . GLY B 1 257 ? -1.343 -2.369 -6.934 1 89.75 257 GLY B O 1
ATOM 4347 N N . PHE B 1 258 ? -1.106 -0.191 -6.559 1 93.06 258 PHE B N 1
ATOM 4348 C CA . PHE B 1 258 ? -1.757 0.265 -7.781 1 93.06 258 PHE B CA 1
ATOM 4349 C C . PHE B 1 258 ? -0.763 0.321 -8.938 1 93.06 258 PHE B C 1
ATOM 4351 O O . PHE B 1 258 ? -1.044 -0.174 -10.031 1 93.06 258 PHE B O 1
ATOM 4358 N N . THR B 1 259 ? 0.434 0.808 -8.695 1 92.19 259 THR B N 1
ATOM 4359 C CA . THR B 1 259 ? 1.428 0.918 -9.758 1 92.19 259 THR B CA 1
ATOM 4360 C C . THR B 1 259 ? 2.625 0.015 -9.477 1 92.19 259 THR B C 1
ATOM 4362 O O . THR B 1 259 ? 3.654 0.115 -10.141 1 92.19 259 THR B O 1
ATOM 4365 N N . GLY B 1 260 ? 2.514 -0.793 -8.5 1 90.88 260 GLY B N 1
ATOM 4366 C CA . GLY B 1 260 ? 3.527 -1.755 -8.102 1 90.88 260 GLY B CA 1
ATOM 4367 C C . GLY B 1 260 ? 3.127 -2.578 -6.895 1 90.88 260 GLY B C 1
ATOM 4368 O O . GLY B 1 260 ? 2.088 -2.324 -6.281 1 90.88 260 GLY B O 1
ATOM 4369 N N . ASP B 1 261 ? 3.961 -3.551 -6.605 1 91.69 261 ASP B N 1
ATOM 4370 C CA . ASP B 1 261 ? 3.713 -4.422 -5.461 1 91.69 261 ASP B CA 1
ATOM 4371 C C . ASP B 1 261 ? 4.867 -4.359 -4.465 1 91.69 261 ASP B C 1
ATOM 4373 O O . ASP B 1 261 ? 6.016 -4.129 -4.848 1 91.69 261 ASP B O 1
ATOM 4377 N N . LEU B 1 262 ? 4.512 -4.547 -3.238 1 92.62 262 LEU B N 1
ATOM 4378 C CA . LEU B 1 262 ? 5.496 -4.551 -2.16 1 92.62 262 LEU B CA 1
ATOM 4379 C C . LEU B 1 262 ? 5.676 -5.957 -1.598 1 92.62 262 LEU B C 1
ATOM 4381 O O . LEU B 1 262 ? 4.695 -6.66 -1.337 1 92.62 262 LEU B O 1
ATOM 4385 N N . TYR B 1 263 ? 6.914 -6.41 -1.503 1 91.94 263 TYR B N 1
ATOM 4386 C CA . TYR B 1 263 ? 7.301 -7.68 -0.894 1 91.94 263 TYR B CA 1
ATOM 4387 C C . TYR B 1 263 ? 8.211 -7.453 0.308 1 91.94 263 TYR B C 1
ATOM 4389 O O . TYR B 1 263 ? 9.289 -6.879 0.175 1 91.94 263 TYR B O 1
ATOM 4397 N N . LEU B 1 264 ? 7.785 -7.895 1.475 1 93.38 264 LEU B N 1
ATOM 4398 C CA . LEU B 1 264 ? 8.539 -7.688 2.707 1 93.38 264 LEU B CA 1
ATOM 4399 C C . LEU B 1 264 ? 9.016 -9.016 3.277 1 93.38 264 LEU B C 1
ATOM 4401 O O . LEU B 1 264 ? 8.234 -9.961 3.422 1 93.38 264 LEU B O 1
ATOM 4405 N N . GLU B 1 265 ? 10.336 -9.086 3.646 1 90.31 265 GLU B N 1
ATOM 4406 C CA . GLU B 1 265 ? 10.891 -10.32 4.195 1 90.31 265 GLU B CA 1
ATOM 4407 C C . GLU B 1 265 ? 11.578 -10.07 5.531 1 90.31 265 GLU B C 1
ATOM 4409 O O . GLU B 1 265 ? 11.977 -11.016 6.219 1 90.31 265 GLU B O 1
ATOM 4414 N N . ARG B 1 266 ? 11.766 -8.734 5.871 1 89.75 266 ARG B N 1
ATOM 4415 C CA . ARG B 1 266 ? 12.352 -8.477 7.18 1 89.75 266 ARG B CA 1
ATOM 4416 C C . ARG B 1 266 ? 11.547 -9.148 8.289 1 89.75 266 ARG B C 1
ATOM 4418 O O . ARG B 1 266 ? 10.328 -9.008 8.344 1 89.75 266 ARG B O 1
ATOM 4425 N N . PRO B 1 267 ? 12.281 -9.891 9.141 1 90.88 267 PRO B N 1
ATOM 4426 C CA . PRO B 1 267 ? 11.562 -10.617 10.188 1 90.88 267 PRO B CA 1
ATOM 4427 C C . PRO B 1 267 ? 10.648 -9.719 11.016 1 90.88 267 PRO B C 1
ATOM 4429 O O . PRO B 1 267 ? 9.539 -10.117 11.367 1 90.88 267 PRO B O 1
ATOM 4432 N N . VAL B 1 268 ? 11.047 -8.477 11.328 1 92 268 VAL B N 1
ATOM 4433 C CA . VAL B 1 268 ? 10.25 -7.57 12.141 1 92 268 VAL B CA 1
ATOM 4434 C C . VAL B 1 268 ? 8.953 -7.219 11.414 1 92 268 VAL B C 1
ATOM 4436 O O . VAL B 1 268 ? 7.891 -7.137 12.031 1 92 268 VAL B O 1
ATOM 4439 N N . ASP B 1 269 ? 9 -7.02 10.141 1 93.81 269 ASP B N 1
ATOM 4440 C CA . ASP B 1 269 ? 7.812 -6.699 9.352 1 93.81 269 ASP B CA 1
ATOM 4441 C C . ASP B 1 269 ? 6.863 -7.891 9.289 1 93.81 269 ASP B C 1
ATOM 4443 O O . ASP B 1 269 ? 5.652 -7.738 9.469 1 93.81 269 ASP B O 1
ATOM 4447 N N . VAL B 1 270 ? 7.457 -9.039 8.992 1 95.69 270 VAL B N 1
ATOM 4448 C CA . VAL B 1 270 ? 6.648 -10.25 8.906 1 95.69 270 VAL B CA 1
ATOM 4449 C C . VAL B 1 270 ? 5.914 -10.477 10.227 1 95.69 270 VAL B C 1
ATOM 4451 O O . VAL B 1 270 ? 4.715 -10.766 10.234 1 95.69 270 VAL B O 1
ATOM 4454 N N . GLN B 1 271 ? 6.625 -10.305 11.281 1 96.62 271 GLN B N 1
ATOM 4455 C CA . GLN B 1 271 ? 6.027 -10.5 12.594 1 96.62 271 GLN B CA 1
ATOM 4456 C C . GLN B 1 271 ? 4.898 -9.5 12.844 1 96.62 271 GLN B C 1
ATOM 4458 O O . GLN B 1 271 ? 3.852 -9.859 13.383 1 96.62 271 GLN B O 1
ATOM 4463 N N . ARG B 1 272 ? 5.082 -8.305 12.453 1 95.94 272 ARG B N 1
ATOM 4464 C CA . ARG B 1 272 ? 4.062 -7.273 12.633 1 95.94 272 ARG B CA 1
ATOM 4465 C C . ARG B 1 272 ? 2.797 -7.617 11.859 1 95.94 272 ARG B C 1
ATOM 4467 O O . ARG B 1 272 ? 1.687 -7.434 12.359 1 95.94 272 ARG B O 1
ATOM 4474 N N . TYR B 1 273 ? 2.939 -8.117 10.703 1 97.81 273 TYR B N 1
ATOM 4475 C CA . TYR B 1 273 ? 1.773 -8.469 9.898 1 97.81 273 TYR B CA 1
ATOM 4476 C C . TYR B 1 273 ? 1.094 -9.719 10.445 1 97.81 273 TYR B C 1
ATOM 4478 O O . TYR B 1 273 ? -0.131 -9.844 10.375 1 97.81 273 TYR B O 1
ATOM 4486 N N . HIS B 1 274 ? 1.912 -10.688 10.969 1 97.88 274 HIS B N 1
ATOM 4487 C CA . HIS B 1 274 ? 1.305 -11.828 11.648 1 97.88 274 HIS B CA 1
ATOM 4488 C C . HIS B 1 274 ? 0.45 -11.375 12.828 1 97.88 274 HIS B C 1
ATOM 4490 O O . HIS B 1 274 ? -0.686 -11.828 12.984 1 97.88 274 HIS B O 1
ATOM 4496 N N . ARG B 1 275 ? 0.971 -10.469 13.562 1 97.56 275 ARG B N 1
ATOM 4497 C CA . ARG B 1 275 ? 0.239 -9.945 14.711 1 97.56 275 ARG B CA 1
ATOM 4498 C C . ARG B 1 275 ? -1.008 -9.188 14.266 1 97.56 275 ARG B C 1
ATOM 4500 O O . ARG B 1 275 ? -2.062 -9.297 14.898 1 97.56 275 ARG B O 1
ATOM 4507 N N . ALA B 1 276 ? -0.844 -8.453 13.234 1 98.19 276 ALA B N 1
ATOM 4508 C CA . ALA B 1 276 ? -1.989 -7.723 12.695 1 98.19 276 ALA B CA 1
ATOM 4509 C C . ALA B 1 276 ? -3.098 -8.68 12.266 1 98.19 276 ALA B C 1
ATOM 4511 O O . ALA B 1 276 ? -4.266 -8.477 12.609 1 98.19 276 ALA B O 1
ATOM 4512 N N . HIS B 1 277 ? -2.695 -9.68 11.555 1 98.62 277 HIS B N 1
ATOM 4513 C CA . HIS B 1 277 ? -3.688 -10.648 11.109 1 98.62 277 HIS B CA 1
ATOM 4514 C C . HIS B 1 277 ? -4.383 -11.32 12.289 1 98.62 277 HIS B C 1
ATOM 4516 O O . HIS B 1 277 ? -5.602 -11.508 12.273 1 98.62 277 HIS B O 1
ATOM 4522 N N . ALA B 1 278 ? -3.641 -11.656 13.289 1 98.38 278 ALA B N 1
ATOM 4523 C CA . ALA B 1 278 ? -4.211 -12.266 14.492 1 98.38 278 ALA B CA 1
ATOM 4524 C C . ALA B 1 278 ? -5.203 -11.32 15.164 1 98.38 278 ALA B C 1
ATOM 4526 O O . ALA B 1 278 ? -6.277 -11.742 15.602 1 98.38 278 ALA B O 1
ATOM 4527 N N . CYS B 1 279 ? -4.863 -10.086 15.234 1 98.12 279 CYS B N 1
ATOM 4528 C CA . CYS B 1 279 ? -5.734 -9.078 15.828 1 98.12 279 CYS B CA 1
ATOM 4529 C C . CYS B 1 279 ? -7.027 -8.938 15.039 1 98.12 279 CYS B C 1
ATOM 4531 O O . CYS B 1 279 ? -8.117 -8.898 15.617 1 98.12 279 CYS B O 1
ATOM 4533 N N . LEU B 1 280 ? -6.898 -8.898 13.742 1 98.5 280 LEU B N 1
ATOM 4534 C CA . LEU B 1 280 ? -8.062 -8.781 12.875 1 98.5 280 LEU B CA 1
ATOM 4535 C C . LEU B 1 280 ? -8.953 -10.016 13 1 98.5 280 LEU B C 1
ATOM 4537 O O . LEU B 1 280 ? -10.18 -9.891 13.016 1 98.5 280 LEU B O 1
ATOM 4541 N N . GLN B 1 281 ? -8.352 -11.156 13.133 1 98.44 281 GLN B N 1
ATOM 4542 C CA . GLN B 1 281 ? -9.109 -12.383 13.32 1 98.44 281 GLN B CA 1
ATOM 4543 C C . GLN B 1 281 ? -9.914 -12.344 14.609 1 98.44 281 GLN B C 1
ATOM 4545 O O . GLN B 1 281 ? -11.078 -12.75 14.641 1 98.44 281 GLN B O 1
ATOM 4550 N N . ARG B 1 282 ? -9.297 -11.844 15.594 1 98.19 282 ARG B N 1
ATOM 4551 C CA . ARG B 1 282 ? -9.961 -11.781 16.891 1 98.19 282 ARG B CA 1
ATOM 4552 C C . ARG B 1 282 ? -11.125 -10.805 16.875 1 98.19 282 ARG B C 1
ATOM 4554 O O . ARG B 1 282 ? -12.148 -11.023 17.531 1 98.19 282 ARG B O 1
ATOM 4561 N N . ALA B 1 283 ? -11.016 -9.797 16.125 1 98.5 283 ALA B N 1
ATOM 4562 C CA . ALA B 1 283 ? -12.039 -8.75 16.062 1 98.5 283 ALA B CA 1
ATOM 4563 C C . ALA B 1 283 ? -13.141 -9.133 15.086 1 98.5 283 ALA B C 1
ATOM 4565 O O . ALA B 1 283 ? -14.219 -8.523 15.086 1 98.5 283 ALA B O 1
ATOM 4566 N N . ALA B 1 284 ? -12.891 -10.102 14.195 1 98.81 284 ALA B N 1
ATOM 4567 C CA . ALA B 1 284 ? -13.844 -10.508 13.164 1 98.81 284 ALA B CA 1
ATOM 4568 C C . ALA B 1 284 ? -14.891 -11.453 13.734 1 98.81 284 ALA B C 1
ATOM 4570 O O . ALA B 1 284 ? -14.711 -12.023 14.812 1 98.81 284 ALA B O 1
ATOM 4571 N N . LEU B 1 285 ? -15.984 -11.594 13.016 1 98.81 285 LEU B N 1
ATOM 4572 C CA . LEU B 1 285 ? -16.969 -12.625 13.32 1 98.81 285 LEU B CA 1
ATOM 4573 C C . LEU B 1 285 ? -16.344 -14.016 13.188 1 98.81 285 LEU B C 1
ATOM 4575 O O . LEU B 1 285 ? -15.391 -14.203 12.422 1 98.81 285 LEU B O 1
ATOM 4579 N N . ASP B 1 286 ? -16.875 -14.977 13.953 1 98.31 286 ASP B N 1
ATOM 4580 C CA . ASP B 1 286 ? -16.391 -16.344 13.789 1 98.31 286 ASP B CA 1
ATOM 4581 C C . ASP B 1 286 ? -16.797 -16.922 12.438 1 98.31 286 ASP B C 1
ATOM 4583 O O . ASP B 1 286 ? -17.594 -16.312 11.719 1 98.31 286 ASP B O 1
ATOM 4587 N N . ILE B 1 287 ? -16.297 -18.062 12.07 1 98.06 287 ILE B N 1
ATOM 4588 C CA . ILE B 1 287 ? -16.422 -18.656 10.734 1 98.06 287 ILE B CA 1
ATOM 4589 C C . ILE B 1 287 ? -17.891 -18.906 10.43 1 98.06 287 ILE B C 1
ATOM 4591 O O . ILE B 1 287 ? -18.375 -18.594 9.336 1 98.06 287 ILE B O 1
ATOM 4595 N N . GLN B 1 288 ? -18.625 -19.422 11.367 1 98.12 288 GLN B N 1
ATOM 4596 C CA . GLN B 1 288 ? -20.031 -19.766 11.148 1 98.12 288 GLN B CA 1
ATOM 4597 C C . GLN B 1 288 ? -20.875 -18.516 10.969 1 98.12 288 GLN B C 1
ATOM 4599 O O . GLN B 1 288 ? -21.688 -18.438 10.047 1 98.12 288 GLN B O 1
ATOM 4604 N N . THR B 1 289 ? -20.703 -17.547 11.852 1 98.75 289 THR B N 1
ATOM 4605 C CA . THR B 1 289 ? -21.438 -16.297 11.75 1 98.75 289 THR B CA 1
ATOM 4606 C C . THR B 1 289 ? -21.078 -15.562 10.461 1 98.75 289 THR B C 1
ATOM 4608 O O . THR B 1 289 ? -21.938 -14.953 9.82 1 98.75 289 THR B O 1
ATOM 4611 N N . SER B 1 290 ? -19.812 -15.609 10.086 1 98.88 290 SER B N 1
ATOM 4612 C CA . SER B 1 290 ? -19.359 -15.023 8.828 1 98.88 290 SER B CA 1
ATOM 4613 C C . SER B 1 290 ? -20.078 -15.664 7.641 1 98.88 290 SER B C 1
ATOM 4615 O O . SER B 1 290 ? -20.547 -14.969 6.742 1 98.88 290 SER B O 1
ATOM 4617 N N . ARG B 1 291 ? -20.141 -16.984 7.652 1 98.69 291 ARG B N 1
ATOM 4618 C CA . ARG B 1 291 ? -20.812 -17.703 6.582 1 98.69 291 ARG B CA 1
ATOM 4619 C C . ARG B 1 291 ? -22.281 -17.312 6.5 1 98.69 291 ARG B C 1
ATOM 4621 O O . ARG B 1 291 ? -22.812 -17.125 5.406 1 98.69 291 ARG B O 1
ATOM 4628 N N . HIS B 1 292 ? -22.922 -17.156 7.641 1 98.62 292 HIS B N 1
ATOM 4629 C CA . HIS B 1 292 ? -24.328 -16.719 7.684 1 98.62 292 HIS B CA 1
ATOM 4630 C C . HIS B 1 292 ? -24.484 -15.328 7.098 1 98.62 292 HIS B C 1
ATOM 4632 O O . HIS B 1 292 ? -25.422 -15.07 6.34 1 98.62 292 HIS B O 1
ATOM 4638 N N . LEU B 1 293 ? -23.578 -14.469 7.453 1 98.75 293 LEU B N 1
ATOM 4639 C CA . LEU B 1 293 ? -23.641 -13.109 6.934 1 98.75 293 LEU B CA 1
ATOM 4640 C C . LEU B 1 293 ? -23.453 -13.094 5.418 1 98.75 293 LEU B C 1
ATOM 4642 O O . LEU B 1 293 ? -24.156 -12.359 4.711 1 98.75 293 LEU B O 1
ATOM 4646 N N . LEU B 1 294 ? -22.516 -13.875 4.938 1 98.81 294 LEU B N 1
ATOM 4647 C CA . LEU B 1 294 ? -22.297 -13.984 3.496 1 98.81 294 LEU B CA 1
ATOM 4648 C C . LEU B 1 294 ? -23.578 -14.406 2.789 1 98.81 294 LEU B C 1
ATOM 4650 O O . LEU B 1 294 ? -23.984 -13.797 1.792 1 98.81 294 LEU B O 1
ATOM 4654 N N . ARG B 1 295 ? -24.234 -15.398 3.324 1 98.62 295 ARG B N 1
ATOM 4655 C CA . ARG B 1 295 ? -25.469 -15.898 2.727 1 98.62 295 ARG B CA 1
ATOM 4656 C C . ARG B 1 295 ? -26.594 -14.859 2.826 1 98.62 295 ARG B C 1
ATOM 4658 O O . ARG B 1 295 ? -27.375 -14.695 1.893 1 98.62 295 ARG B O 1
ATOM 4665 N N . GLN B 1 296 ? -26.625 -14.195 3.93 1 98.69 296 GLN B N 1
ATOM 4666 C CA . GLN B 1 296 ? -27.641 -13.156 4.133 1 98.69 296 GLN B CA 1
ATOM 4667 C C . GLN B 1 296 ? -27.469 -12.031 3.119 1 98.69 296 GLN B C 1
ATOM 4669 O O . GLN B 1 296 ? -28.453 -11.609 2.484 1 98.69 296 GLN B O 1
ATOM 4674 N N . VAL B 1 297 ? -26.281 -11.562 2.963 1 98.62 297 VAL B N 1
ATOM 4675 C CA . VAL B 1 297 ? -26.047 -10.461 2.037 1 98.62 297 VAL B CA 1
ATOM 4676 C C . VAL B 1 297 ? -26.281 -10.93 0.603 1 98.62 297 VAL B C 1
ATOM 4678 O O . VAL B 1 297 ? -26.766 -10.172 -0.235 1 98.62 297 VAL B O 1
ATOM 4681 N N . ALA B 1 298 ? -25.891 -12.172 0.299 1 98.69 298 ALA B N 1
ATOM 4682 C CA . ALA B 1 298 ? -26.172 -12.742 -1.016 1 98.69 298 ALA B CA 1
ATOM 4683 C C . ALA B 1 298 ? -27.672 -12.68 -1.323 1 98.69 298 ALA B C 1
ATOM 4685 O O . ALA B 1 298 ? -28.062 -12.336 -2.439 1 98.69 298 ALA B O 1
ATOM 4686 N N . LYS B 1 299 ? -28.469 -12.969 -0.323 1 98.19 299 LYS B N 1
ATOM 4687 C CA . LYS B 1 299 ? -29.922 -12.938 -0.48 1 98.19 299 LYS B CA 1
ATOM 4688 C C . LYS B 1 299 ? -30.422 -11.508 -0.708 1 98.19 299 LYS B C 1
ATOM 4690 O O . LYS B 1 299 ? -31.344 -11.289 -1.486 1 98.19 299 LYS B O 1
ATOM 4695 N N . GLU B 1 300 ? -29.766 -10.602 -0.024 1 97.94 300 GLU B N 1
ATOM 4696 C CA . GLU B 1 300 ? -30.125 -9.203 -0.191 1 97.94 300 GLU B CA 1
ATOM 4697 C C . GLU B 1 300 ? -29.875 -8.734 -1.621 1 97.94 300 GLU B C 1
ATOM 4699 O O . GLU B 1 300 ? -30.656 -7.949 -2.17 1 97.94 300 GLU B O 1
ATOM 4704 N N . PHE B 1 301 ? -28.828 -9.195 -2.256 1 97.12 301 PHE B N 1
ATOM 4705 C CA . PHE B 1 301 ? -28.516 -8.836 -3.633 1 97.12 301 PHE B CA 1
ATOM 4706 C C . PHE B 1 301 ? -29.469 -9.523 -4.605 1 97.12 301 PHE B C 1
ATOM 4708 O O . PHE B 1 301 ? -29.766 -8.977 -5.672 1 97.12 301 PHE B O 1
ATOM 4715 N N . ALA B 1 302 ? -29.922 -10.703 -4.301 1 93 302 ALA B N 1
ATOM 4716 C CA . ALA B 1 302 ? -30.781 -11.492 -5.191 1 93 302 ALA B CA 1
ATOM 4717 C C . ALA B 1 302 ? -32.219 -11.008 -5.125 1 93 302 ALA B C 1
ATOM 4719 O O . ALA B 1 302 ? -33.031 -11.32 -6.008 1 93 302 ALA B O 1
ATOM 4720 N N . ALA B 1 303 ? -32.656 -10.297 -4.102 1 88.69 303 ALA B N 1
ATOM 4721 C CA . ALA B 1 303 ? -34.031 -9.82 -3.971 1 88.69 303 ALA B CA 1
ATOM 4722 C C . ALA B 1 303 ? -34.219 -8.523 -4.758 1 88.69 303 ALA B C 1
ATOM 4724 O O . ALA B 1 303 ? -33.281 -7.789 -5.012 1 88.69 303 ALA B O 1
#

Secondary structure (DSSP, 8-state):
-----------------HHHHHHHHHHHHHHHHTT--HHHHHHHHT--HHHHHHHHTT--S---HHHHHHHHHHHT--HHHHHHHHHHHHS---SEEEEETTSSS-TT--HHHHHHHT-SEEEEEESSS--GGG--HHHHHHHHHHH-TT--HHHHHHHHHHHHHTTHHHH-SSSPPEEEEEEEHHHHHS-SS-HHHHHHHHHHHHHHTTSTTEEEEEE-GGG--TTSS---SEEEEE--B-TTS-BSS--EEEEE-SSEEEEE--HHHHHHHHHHHHHHHHHSPPHHHHHHHHHHHHHHHH-/-----------------HHHHHHHHHHHHHHHHTT--HHHHHHHHT--HHHHHHHHTT--S---HHHHHHHHHHHT--HHHHHHHHHHHHS---SEEEEETTSSS-TT--HHHHHHHT-SEEEEEESSS--GGG--HHHHHHHHHHH-TT--HHHHHHHHHHHHHTTHHHH-SSSPPEEEEEEEHHHHHS-SS-HHHHHHHHHHHHHHTTSTTEEEEEE-GGG--TTSS---SEEEEE--B-TTS-BSS--EEEEE-SSEEEEE--HHHHHHHHHHHHHHHHHSPPHHHHHHHHHHHHHHHH-

Sequence (606 aa):
MSGNHDRPSGTESASSTLPRRQLGRYLRDWRTQAGLTIAEASRLMEWGASTLQRLEKGQADRIRTIDIQELCRIYGIPDELADGLKGLAQQAAVKSWWHAYGDLIPENFDVYVGLEASAQQLSSYQSELVLGLLQTADYAKALHRLGYPGDSEAELERRVQLRLQRQALISRRASPATVAVVLHESVLRRVVGGAKVMAAQLRHLADLSTNDNVAVRILPFAAGIPLGDSTGPFTVLEFGTDSKGHPVEPPVVYVEGFTGDLYLERPVDVQRYHRAHACLQRAALDIQTSRHLLRQVAKEFAAMSGNHDRPSGTESASSTLPRRQLGRYLRDWRTQAGLTIAEASRLMEWGASTLQRLEKGQADRIRTIDIQELCRIYGIPDELADGLKGLAQQAAVKSWWHAYGDLIPENFDVYVGLEASAQQLSSYQSELVLGLLQTADYAKALHRLGYPGDSEAELERRVQLRLQRQALISRRASPATVAVVLHESVLRRVVGGAKVMAAQLRHLADLSTNDNVAVRILPFAAGIPLGDSTGPFTVLEFGTDSKGHPVEPPVVYVEGFTGDLYLERPVDVQRYHRAHACLQRAALDIQTSRHLLRQVAKEFAA

Radius of gyration: 26.27 Å; Cα contacts (8 Å, |Δi|>4): 1002; chains: 2; bounding box: 78×66×79 Å

Nearest PDB structures (foldseek):
  2b5a-assembly1_A  TM=8.139E-01  e=2.244E-03  [Bacillus] caldolyticus
  3zkc-assembly1_B  TM=8.777E-01  e=5.066E-02  Bacillus subtilis subsp. subtilis str. 168
  8dtq-assembly1_B  TM=8.467E-01  e=5.351E-02  Staphylococcus aureus
  1b0n-assembly1_A  TM=5.277E-01  e=2.356E-02  Bacillus subtilis
  3pxp-assembly1_A  TM=2.563E-01  e=4.796E-02  Chloroflexus aurantiacus J-10-fl

pLDDT: mean 89.96, std 14.48, range [27.73, 98.94]

Organism: Nocardia brasiliensis (strain ATCC 700358 / HUJEG-1) (NCBI:txid1133849)

InterPro domains:
  IPR001387 Cro/C1-type, helix-turn-helix domain [PS50943] (27-81)
  IPR001387 Cro/C1-type, helix-turn-helix domain [SM00530] (26-82)
  IPR001387 Cro/C1-type, helix-turn-helix domain [cd00093] (24-80)
  IPR010982 Lambda repressor-like, DNA-binding domain superfamily [G3DSA:1.10.260.40] (11-87)
  IPR010982 Lambda repressor-like, DNA-binding domain superfamily [SSF47413] (16-81)
  IPR043917 Domain of unknown function DUF5753 [PF19054] (111-296)